Protein AF-A0AAE8MYD5-F1 (afdb_monomer_lite)

Secondary structure (DSSP, 8-state):
----SSS---SSPPPPP-STTTTS--EESSSSS-EEESS--HHHHHHSTTHHHHHHHHHHHHHHHS-EEE-S--TT--HHHHHHHHHHHHHHTT--TT------TTTT-TTPPPPTTS---TT-----HHHHHHHTTT-TTPPPTTS----TTTS---TTTTSSS--S------S---SS--------HHHHHHTS-HHHHHHHTT-EEEE--HHHHHHHHHHT-PPPSS-SSTTTT-SS---EEESEEEPTTT--EEE-TTSSTTEEEETT--------SEE-TTS-EE--S-EEEETTTTEEEESHHHHHHHHHHH-TTSTTS-SS-S--------TTS--SSPPPPPPP-SSHHHHHHHHHHHHHHHTTTHHHHTT----TTTHHHHHHHHHHHHT-SSGGGG---HHHHHHHHHHHHHHHHHHHHHHTS-TTSSBTBBTB--HHHHHHHHHHHHHHHHS-HHHHHHHHHGGGGHHHHHHHHHGGGSS--

Organism: NCBI:txid2041049

pLDDT: mean 88.67, std 12.76, range [26.58, 98.69]

Radius of gyration: 30.92 Å; chains: 1; bounding box: 73×52×83 Å

Sequence (493 aa):
MASIPNGKTLKVEPLKKGTSIDHLNYVDVSPIIGREYPTAKLKDMLSAPNAEEQLRDLAITICERGVVFFRTPQDDLSVEEQKYITDMLGKLTGRPAENGLHVHPLYNDPNNIPMADGTTDKNIYVINSEAAKKLYATMKNRPDALNEPRDLGREWHSDSLFENCPSDFSFLRMQSTPPAGGDTLWVSGYELYDRLSPPFKAFFETLTATCAQPVFKSACEAGGYDVMSPRGSPLNVDYEFNPSHPVIRTHPVTGWKSLFAGVGLHVSRINGVTSLKIPACRKFADNSDFFTLPIIHDPATGSLLGDSFDIAAYLQRTYPNSGAGDLFPAQTLDYVVSQDVPLLVPLSECRESEFPEYAKFNVNVDAAFTAFAQLTVQEFPFDPATAEISKAEFVRRAGVTCWEDFALVDEQREKTKDSFRNMLGGLARLFLRDTSGPFILGTKASYADLIVGAWLRMMRACLPASEWEEVRRWHGGVFGQLHDALEQYAEVK

Structure (mmCIF, N/CA/C/O backbone):
data_AF-A0AAE8MYD5-F1
#
_entry.id   AF-A0AAE8MYD5-F1
#
loop_
_atom_site.group_PDB
_atom_site.id
_atom_site.type_symbol
_atom_site.label_atom_id
_atom_site.label_alt_id
_atom_site.label_comp_id
_atom_site.label_asym_id
_atom_site.label_entity_id
_atom_site.label_seq_id
_atom_site.pdbx_PDB_ins_code
_atom_site.Cartn_x
_atom_site.Cartn_y
_atom_site.Cartn_z
_atom_site.occupancy
_atom_site.B_iso_or_equiv
_atom_site.auth_seq_id
_atom_site.auth_comp_id
_atom_site.auth_asym_id
_atom_site.auth_atom_id
_atom_site.pdbx_PDB_model_num
ATOM 1 N N . MET A 1 1 ? -20.463 -21.472 0.017 1.00 36.75 1 MET A N 1
ATOM 2 C CA . MET A 1 1 ? -20.000 -22.468 1.011 1.00 36.75 1 MET A CA 1
ATOM 3 C C . MET A 1 1 ? -19.020 -23.419 0.338 1.00 36.75 1 MET A C 1
ATOM 5 O O . MET A 1 1 ? -19.311 -23.812 -0.781 1.00 36.75 1 MET A O 1
ATOM 9 N N . ALA A 1 2 ? -17.941 -23.772 1.058 1.00 29.05 2 ALA A N 1
ATOM 10 C CA . ALA A 1 2 ? -16.814 -24.661 0.708 1.00 29.05 2 ALA A CA 1
ATOM 11 C C . ALA A 1 2 ? -15.947 -24.187 -0.484 1.00 29.05 2 ALA A C 1
ATOM 13 O O . ALA A 1 2 ? -16.470 -23.878 -1.540 1.00 29.05 2 ALA A O 1
ATOM 14 N N . SER A 1 3 ? -14.620 -24.077 -0.410 1.00 26.58 3 SER A N 1
ATOM 15 C CA . SER A 1 3 ? -13.634 -24.601 0.542 1.00 26.58 3 SER A CA 1
ATOM 16 C C . SER A 1 3 ? -12.368 -23.737 0.500 1.00 26.58 3 SER A C 1
ATOM 18 O O . SER A 1 3 ? -11.895 -23.415 -0.586 1.00 26.58 3 SER A O 1
ATOM 20 N N . ILE A 1 4 ? -11.795 -23.418 1.663 1.00 35.62 4 ILE A N 1
ATOM 21 C CA . ILE A 1 4 ? -10.438 -22.867 1.780 1.00 35.62 4 ILE A CA 1
ATOM 22 C C . ILE A 1 4 ? -9.469 -24.062 1.780 1.00 35.62 4 ILE A C 1
ATOM 24 O O . ILE A 1 4 ? -9.510 -24.857 2.724 1.00 35.62 4 ILE A O 1
ATOM 28 N N . PRO A 1 5 ? -8.606 -24.234 0.766 1.00 34.88 5 PRO A N 1
ATOM 29 C CA . PRO A 1 5 ? -7.590 -25.272 0.780 1.00 34.88 5 PRO A CA 1
ATOM 30 C C . PRO A 1 5 ? -6.384 -24.787 1.595 1.00 34.88 5 PRO A C 1
ATOM 32 O O . PRO A 1 5 ? -5.489 -24.141 1.066 1.00 34.88 5 PRO A O 1
ATOM 35 N N . ASN A 1 6 ? -6.418 -25.040 2.907 1.00 40.59 6 ASN A N 1
ATOM 36 C CA . ASN A 1 6 ? -5.265 -25.391 3.753 1.00 40.59 6 ASN A CA 1
ATOM 37 C C . ASN A 1 6 ? -5.704 -25.496 5.223 1.00 40.59 6 ASN A C 1
ATOM 39 O O . ASN A 1 6 ? -5.603 -24.542 5.985 1.00 40.59 6 ASN A O 1
ATOM 43 N N . GLY A 1 7 ? -6.216 -26.671 5.605 1.00 40.31 7 GLY A N 1
ATOM 44 C CA . GLY A 1 7 ? -5.879 -27.412 6.834 1.00 40.31 7 GLY A CA 1
ATOM 45 C C . GLY A 1 7 ? -5.800 -26.744 8.218 1.00 40.31 7 GLY A C 1
ATOM 46 O O . GLY A 1 7 ? -5.329 -27.401 9.141 1.00 40.31 7 GLY A O 1
ATOM 47 N N . LYS A 1 8 ? -6.235 -25.502 8.426 1.00 50.81 8 LYS A N 1
ATOM 48 C CA . LYS A 1 8 ? -6.418 -24.919 9.760 1.00 50.81 8 LYS A CA 1
ATOM 49 C C . LYS A 1 8 ? -7.858 -24.453 9.882 1.00 50.81 8 LYS A C 1
ATOM 51 O O . LYS A 1 8 ? -8.222 -23.381 9.408 1.00 50.81 8 LYS A O 1
ATOM 56 N N . THR A 1 9 ? -8.686 -25.291 10.497 1.00 61.66 9 THR A N 1
ATOM 57 C CA . THR A 1 9 ? -9.999 -24.888 10.999 1.00 61.66 9 THR A CA 1
ATOM 58 C C . THR A 1 9 ? -9.820 -23.685 11.923 1.00 61.66 9 THR A C 1
ATOM 60 O O . THR A 1 9 ? -8.823 -23.600 12.649 1.00 61.66 9 THR A O 1
ATOM 63 N N . LEU A 1 10 ? -10.764 -22.741 11.884 1.00 70.31 10 LEU A N 1
ATOM 64 C CA . LEU A 1 10 ? -10.782 -21.639 12.843 1.00 70.31 10 LEU A CA 1
ATOM 65 C C . LEU A 1 10 ? -10.694 -22.210 14.259 1.00 70.31 10 LEU A C 1
ATOM 67 O O . LEU A 1 10 ? -11.336 -23.213 14.566 1.00 70.31 10 LEU A O 1
ATOM 71 N N . LYS A 1 11 ? -9.891 -21.573 15.119 1.00 75.56 11 LYS A N 1
ATOM 72 C CA . LYS A 1 11 ? -9.764 -21.997 16.521 1.00 75.56 11 LYS A CA 1
ATOM 73 C C . LYS A 1 11 ? -11.093 -21.884 17.279 1.00 75.56 11 LYS A C 1
ATOM 75 O O . LYS A 1 11 ? -11.274 -22.582 18.268 1.00 75.56 11 LYS A O 1
ATOM 80 N N . VAL A 1 12 ? -11.983 -21.003 16.821 1.00 82.50 12 VAL A N 1
ATOM 81 C CA . VAL A 1 12 ? -13.308 -20.738 17.388 1.00 82.50 12 VAL A CA 1
ATOM 82 C C . VAL A 1 12 ? -14.335 -20.620 16.262 1.00 82.50 12 VAL A C 1
ATOM 84 O O . VAL A 1 12 ? -14.005 -20.153 15.170 1.00 82.50 12 VAL A O 1
ATOM 87 N N . GLU A 1 13 ? -15.566 -21.069 16.512 1.00 89.44 13 GLU A N 1
ATOM 88 C CA . GLU A 1 13 ? -16.679 -20.865 15.580 1.00 89.44 13 GLU A CA 1
ATOM 89 C C . GLU A 1 13 ? -17.077 -19.377 15.573 1.00 89.44 13 GLU A C 1
ATOM 91 O O . GLU A 1 13 ? -17.197 -18.790 16.652 1.00 89.44 13 GLU A O 1
ATOM 96 N N . PRO A 1 14 ? -17.291 -18.759 14.394 1.00 94.06 14 PRO A N 1
ATOM 97 C CA . PRO A 1 14 ? -17.788 -17.392 14.314 1.00 94.06 14 PRO A CA 1
ATOM 98 C C . PRO A 1 14 ? -19.108 -17.217 15.062 1.00 94.06 14 PRO A C 1
ATOM 100 O O . PRO A 1 14 ? -20.019 -18.045 14.963 1.00 94.06 14 PRO A O 1
ATOM 103 N N . LEU A 1 15 ? -19.232 -16.110 15.786 1.00 96.19 15 LEU A N 1
ATOM 104 C CA . LEU A 1 15 ? -20.451 -15.796 16.508 1.00 96.19 15 LEU A CA 1
ATOM 105 C C . LEU A 1 15 ? -21.550 -15.386 15.533 1.00 96.19 15 LEU A C 1
ATOM 107 O O . LEU A 1 15 ? -21.341 -14.599 14.614 1.00 96.19 15 LEU A O 1
ATOM 111 N N . LYS A 1 16 ? -22.756 -15.894 15.782 1.00 95.25 16 LYS A N 1
ATOM 112 C CA . LYS A 1 16 ? -23.965 -15.453 15.089 1.00 95.25 16 LYS A CA 1
ATOM 113 C C . LYS A 1 16 ? -24.617 -14.325 15.878 1.00 95.25 16 LYS A C 1
ATOM 115 O O . LYS A 1 16 ? -24.786 -14.439 17.102 1.00 95.25 16 LYS A O 1
ATOM 120 N N . LYS A 1 17 ? -24.969 -13.255 15.168 1.00 96.12 17 LYS A N 1
ATOM 121 C CA . LYS A 1 17 ? -25.781 -12.162 15.697 1.00 96.12 17 LYS A CA 1
ATOM 122 C C . LYS A 1 17 ? -27.218 -12.646 15.917 1.00 96.12 17 LYS A C 1
ATOM 124 O O . LYS A 1 17 ? -27.761 -13.348 15.062 1.00 96.12 17 LYS A O 1
ATOM 129 N N . GLY A 1 18 ? -27.803 -12.300 17.058 1.00 96.75 18 GLY A N 1
ATOM 130 C CA . GLY A 1 18 ? -29.232 -12.429 17.317 1.00 96.75 18 GLY A CA 1
ATOM 131 C C . GLY A 1 18 ? -30.038 -11.298 16.673 1.00 96.75 18 GLY A C 1
ATOM 132 O O . GLY A 1 18 ? -29.578 -10.630 15.744 1.00 96.75 18 GLY A O 1
ATOM 133 N N . THR A 1 19 ? -31.257 -11.102 17.174 1.00 97.94 19 THR A N 1
ATOM 134 C CA . THR A 1 19 ? -32.211 -10.087 16.691 1.00 97.94 19 THR A CA 1
ATOM 135 C C . THR A 1 19 ? -32.546 -9.048 17.764 1.00 97.94 19 THR A C 1
ATOM 137 O O . THR A 1 19 ? -33.494 -8.276 17.612 1.00 97.94 19 THR A O 1
ATOM 140 N N . SER A 1 20 ? -31.820 -9.035 18.888 1.00 98.19 20 SER A N 1
ATOM 141 C CA . SER A 1 20 ? -32.206 -8.258 20.077 1.00 98.19 20 SER A CA 1
ATOM 142 C C . SER A 1 20 ? -32.166 -6.746 19.847 1.00 98.19 20 SER A C 1
ATOM 144 O O . SER A 1 20 ? -32.905 -6.012 20.498 1.00 98.19 20 SER A O 1
ATOM 146 N N . ILE A 1 21 ? -31.377 -6.288 18.871 1.00 98.00 21 ILE A N 1
ATOM 147 C CA . ILE A 1 21 ? -31.237 -4.879 18.479 1.00 98.00 21 ILE A CA 1
ATOM 148 C C . ILE A 1 21 ? -31.890 -4.543 17.130 1.00 98.00 21 ILE A C 1
ATOM 150 O O . ILE A 1 21 ? -31.773 -3.412 16.669 1.00 98.00 21 ILE A O 1
ATOM 154 N N . ASP A 1 22 ? -32.600 -5.480 16.491 1.00 97.38 22 ASP A N 1
ATOM 155 C CA . ASP A 1 22 ? -33.210 -5.252 15.164 1.00 97.38 22 ASP A CA 1
ATOM 156 C C . ASP A 1 22 ? -34.349 -4.218 15.198 1.00 97.38 22 ASP A C 1
ATOM 158 O O . ASP A 1 22 ? -34.755 -3.685 14.168 1.00 97.38 22 ASP A O 1
ATOM 162 N N . HIS A 1 23 ? -34.851 -3.908 16.394 1.00 96.94 23 HIS A N 1
ATOM 163 C CA . HIS A 1 23 ? -35.823 -2.847 16.629 1.00 96.94 23 HIS A CA 1
ATOM 164 C C . HIS A 1 23 ? -35.207 -1.436 16.571 1.00 96.94 23 HIS A C 1
ATOM 166 O O . HIS A 1 23 ? -35.946 -0.452 16.500 1.00 96.94 23 HIS A O 1
ATOM 172 N N . LEU A 1 24 ? -33.874 -1.310 16.624 1.00 97.81 24 LEU A N 1
ATOM 173 C CA . LEU A 1 24 ? -33.191 -0.022 16.551 1.00 97.81 24 LEU A CA 1
ATOM 174 C C . LEU A 1 24 ? -33.156 0.482 15.106 1.00 97.81 24 LEU A C 1
ATOM 176 O O . LEU A 1 24 ? -32.719 -0.217 14.193 1.00 97.81 24 LEU A O 1
ATOM 180 N N . ASN A 1 25 ? -33.551 1.739 14.906 1.00 98.00 25 ASN A N 1
ATOM 181 C CA . ASN A 1 25 ? -33.397 2.402 13.616 1.00 98.00 25 ASN A CA 1
ATOM 182 C C . ASN A 1 25 ? -31.909 2.606 13.297 1.00 98.00 25 ASN A C 1
ATOM 184 O O . ASN A 1 25 ? -31.175 3.139 14.134 1.00 98.00 25 ASN A O 1
ATOM 188 N N . TYR A 1 26 ? -31.481 2.236 12.088 1.00 98.12 26 TYR A N 1
ATOM 189 C CA . TYR A 1 26 ? -30.096 2.392 11.654 1.00 98.12 26 TYR A CA 1
ATOM 190 C C . TYR A 1 26 ? -29.961 2.816 10.191 1.00 98.12 26 TYR A C 1
ATOM 192 O O . TYR A 1 26 ? -30.862 2.623 9.377 1.00 98.12 26 TYR A O 1
ATOM 200 N N . VAL A 1 27 ? -28.792 3.365 9.865 1.00 98.12 27 VAL A N 1
ATOM 201 C CA . VAL A 1 27 ? -28.351 3.674 8.500 1.00 98.12 27 VAL A CA 1
ATOM 202 C C . VAL A 1 27 ? -26.952 3.101 8.305 1.00 98.12 27 VAL A C 1
ATOM 204 O O . VAL A 1 27 ? -26.051 3.397 9.085 1.00 98.12 27 VAL A O 1
ATOM 207 N N . ASP A 1 28 ? -26.744 2.289 7.273 1.00 97.94 28 ASP A N 1
ATOM 208 C CA . ASP A 1 28 ? -25.395 1.882 6.874 1.00 97.94 28 ASP A CA 1
ATOM 209 C C . ASP A 1 28 ? -24.753 2.999 6.037 1.00 97.94 28 ASP A C 1
ATOM 211 O O . ASP A 1 28 ? -25.251 3.346 4.968 1.00 97.94 28 ASP A O 1
ATOM 215 N N . VAL A 1 29 ? -23.661 3.583 6.545 1.00 95.38 29 VAL A N 1
ATOM 216 C CA . VAL A 1 29 ? -23.015 4.782 5.964 1.00 95.38 29 VAL A CA 1
ATOM 217 C C . VAL A 1 29 ? -22.384 4.477 4.609 1.00 95.38 29 VAL A C 1
ATOM 219 O O . VAL A 1 29 ? -22.385 5.304 3.701 1.00 95.38 29 VAL A O 1
ATOM 222 N N . SER A 1 30 ? -21.845 3.269 4.468 1.00 95.31 30 SER A N 1
ATOM 223 C CA . SER A 1 30 ? -21.355 2.733 3.204 1.00 95.31 30 SER A CA 1
ATOM 224 C C . SER A 1 30 ? -21.752 1.261 3.075 1.00 95.31 30 SER A C 1
ATOM 226 O O . SER A 1 30 ? -22.076 0.623 4.082 1.00 95.31 30 SER A O 1
ATOM 228 N N . PRO A 1 31 ? -21.668 0.663 1.874 1.00 93.38 31 PRO A N 1
ATOM 229 C CA . PRO A 1 31 ? -21.971 -0.757 1.707 1.00 93.38 31 PRO A CA 1
ATOM 230 C C . PRO A 1 31 ? -21.101 -1.675 2.586 1.00 93.38 31 PRO A C 1
ATOM 232 O O . PRO A 1 31 ? -21.574 -2.695 3.082 1.00 93.38 31 PRO A O 1
ATOM 235 N N . ILE A 1 32 ? -19.844 -1.299 2.845 1.00 93.94 32 ILE A N 1
ATOM 236 C CA . ILE A 1 32 ? -18.836 -2.209 3.414 1.00 93.94 32 ILE A CA 1
ATOM 237 C C . ILE A 1 32 ? -18.513 -1.913 4.886 1.00 93.94 32 ILE A C 1
ATOM 239 O O . ILE A 1 32 ? -18.245 -2.835 5.650 1.00 93.94 32 ILE A O 1
ATOM 243 N N . ILE A 1 33 ? -18.545 -0.647 5.302 1.00 97.31 33 ILE A N 1
ATOM 244 C CA . ILE A 1 33 ? -18.152 -0.213 6.651 1.00 97.31 33 ILE A CA 1
ATOM 245 C C . ILE A 1 33 ? -19.063 0.908 7.162 1.00 97.31 33 ILE A C 1
ATOM 247 O O . ILE A 1 33 ? -19.562 1.728 6.389 1.00 97.31 33 ILE A O 1
ATOM 251 N N . GLY A 1 34 ? -19.251 0.965 8.474 1.00 97.94 34 GLY A N 1
ATOM 252 C CA . GLY A 1 34 ? -19.958 2.040 9.152 1.00 97.94 34 GLY A CA 1
ATOM 253 C C . GLY A 1 34 ? -21.456 1.790 9.256 1.00 97.94 34 GLY A C 1
ATOM 254 O O . GLY A 1 34 ? -22.129 1.464 8.271 1.00 97.94 34 GLY A O 1
ATOM 255 N N . ARG A 1 35 ? -21.982 1.988 10.464 1.00 98.44 35 ARG A N 1
ATOM 256 C CA . ARG A 1 35 ? -23.417 2.024 10.754 1.00 98.44 35 ARG A CA 1
ATOM 257 C C . ARG A 1 35 ? -23.733 3.123 11.752 1.00 98.44 35 ARG A C 1
ATOM 259 O O . ARG A 1 35 ? -23.062 3.252 12.766 1.00 98.44 35 ARG A O 1
ATOM 266 N N . GLU A 1 36 ? -24.784 3.880 11.509 1.00 98.38 36 GLU A N 1
ATOM 267 C CA . GLU A 1 36 ? -25.295 4.872 12.448 1.00 98.38 36 GLU A CA 1
ATOM 268 C C . GLU A 1 36 ? -26.599 4.394 13.057 1.00 98.38 36 GLU A C 1
ATOM 270 O O . GLU A 1 36 ? -27.443 3.847 12.355 1.00 98.38 36 GLU A O 1
ATOM 275 N N . TYR A 1 37 ? -26.784 4.672 14.340 1.00 98.50 37 TYR A N 1
ATOM 276 C CA . TYR A 1 37 ? -28.050 4.589 15.046 1.00 98.50 37 TYR A CA 1
ATOM 277 C C . TYR A 1 37 ? -28.514 6.019 15.348 1.00 98.50 37 TYR A C 1
ATOM 279 O O . TYR A 1 37 ? -28.035 6.635 16.311 1.00 98.50 37 TYR A O 1
ATOM 287 N N . PRO A 1 38 ? -29.414 6.597 14.526 1.00 98.12 38 PRO A N 1
ATOM 288 C CA . PRO A 1 38 ? -29.770 8.007 14.646 1.00 98.12 38 PRO A CA 1
ATOM 289 C C . PRO A 1 38 ? -30.459 8.343 15.970 1.00 98.12 38 PRO A C 1
ATOM 291 O O . PRO A 1 38 ? -30.223 9.406 16.540 1.00 98.12 38 PRO A O 1
ATOM 294 N N . THR A 1 39 ? -31.289 7.423 16.468 1.00 97.88 39 THR A N 1
ATOM 295 C CA . THR A 1 39 ? -32.213 7.652 17.591 1.00 97.88 39 THR A CA 1
ATOM 296 C C . THR A 1 39 ? -31.906 6.823 18.838 1.00 97.88 39 THR A C 1
ATOM 298 O O . THR A 1 39 ? -32.567 7.008 19.854 1.00 97.88 39 THR A O 1
ATOM 301 N N . ALA A 1 40 ? -30.962 5.880 18.777 1.00 97.69 40 ALA A N 1
ATOM 302 C CA . ALA A 1 40 ? -30.715 4.965 19.889 1.00 97.69 40 ALA A CA 1
ATOM 303 C C . ALA A 1 40 ? -29.916 5.636 21.017 1.00 97.69 40 ALA A C 1
ATOM 305 O O . ALA A 1 40 ? -28.945 6.360 20.772 1.00 97.69 40 ALA A O 1
ATOM 306 N N . LYS A 1 41 ? -30.293 5.335 22.261 1.00 97.50 41 LYS A N 1
ATOM 307 C CA . LYS A 1 41 ? -29.523 5.667 23.459 1.00 97.50 41 LYS A CA 1
ATOM 308 C C . LYS A 1 41 ? -28.966 4.405 24.094 1.00 97.50 41 LYS A C 1
ATOM 310 O O . LYS A 1 41 ? -29.697 3.452 24.352 1.00 97.50 41 LYS A O 1
ATOM 315 N N . LEU A 1 42 ? -27.677 4.428 24.412 1.00 97.88 42 LEU A N 1
ATOM 316 C CA . LEU A 1 42 ? -27.016 3.320 25.100 1.00 97.88 42 LEU A CA 1
ATOM 317 C C . LEU A 1 42 ? -27.561 3.136 26.523 1.00 97.88 42 LEU A C 1
ATOM 319 O O . LEU A 1 42 ? -27.629 2.014 27.016 1.00 97.88 42 LEU A O 1
ATOM 323 N N . LYS A 1 43 ? -28.015 4.221 27.161 1.00 97.62 43 LYS A N 1
ATOM 324 C CA . LYS A 1 43 ? -28.670 4.182 28.474 1.00 97.62 43 LYS A CA 1
ATOM 325 C C . LYS A 1 43 ? -29.946 3.331 28.478 1.00 97.62 43 LYS A C 1
ATOM 327 O O . LYS A 1 43 ? -30.175 2.574 29.422 1.00 97.62 43 LYS A O 1
ATOM 332 N N . ASP A 1 44 ? -30.741 3.421 27.413 1.00 97.44 44 ASP A N 1
ATOM 333 C CA . ASP A 1 44 ? -31.970 2.637 27.267 1.00 97.44 44 ASP A CA 1
ATOM 334 C C . ASP A 1 44 ? -31.636 1.151 27.095 1.00 97.44 44 ASP A C 1
ATOM 336 O O . ASP A 1 44 ? -32.259 0.304 27.733 1.00 97.44 44 ASP A O 1
ATOM 340 N N . MET A 1 45 ? -30.590 0.837 26.317 1.00 97.38 45 MET A N 1
ATOM 341 C CA . MET A 1 45 ? -30.085 -0.535 26.178 1.00 97.38 45 MET A CA 1
ATOM 342 C C . MET A 1 45 ? -29.612 -1.103 27.521 1.00 97.38 45 MET A C 1
ATOM 344 O O . MET A 1 45 ? -29.945 -2.237 27.852 1.00 97.38 45 MET A O 1
ATOM 348 N N . LEU A 1 46 ? -28.880 -0.317 28.319 1.00 97.88 46 LEU A N 1
ATOM 349 C CA . LEU A 1 46 ? -28.425 -0.725 29.656 1.00 97.88 46 LEU A CA 1
ATOM 350 C C . LEU A 1 46 ? -29.576 -0.949 30.642 1.00 97.88 46 LEU A C 1
ATOM 352 O O . LEU A 1 46 ? -29.458 -1.768 31.549 1.00 97.88 46 LEU A O 1
ATOM 356 N N . SER A 1 47 ? -30.679 -0.223 30.472 1.00 97.25 47 SER A N 1
ATOM 357 C CA . SER A 1 47 ? -31.856 -0.323 31.342 1.00 97.25 47 SER A CA 1
ATOM 358 C C . SER A 1 47 ? -32.818 -1.440 30.916 1.00 97.25 47 SER A C 1
ATOM 360 O O . SER A 1 47 ? -33.767 -1.747 31.640 1.00 97.25 47 SER A O 1
ATOM 362 N N . ALA A 1 48 ? -32.605 -2.041 29.742 1.00 97.69 48 ALA A N 1
ATOM 363 C CA . ALA A 1 48 ? -33.461 -3.090 29.208 1.00 97.69 48 ALA A CA 1
ATOM 364 C C . ALA A 1 48 ? -33.269 -4.422 29.961 1.00 97.69 48 ALA A C 1
ATOM 366 O O . ALA A 1 48 ? -32.150 -4.771 30.342 1.00 97.69 48 ALA A O 1
ATOM 367 N N . PRO A 1 49 ? -34.328 -5.241 30.118 1.00 97.62 49 PRO A N 1
ATOM 368 C CA . PRO A 1 49 ? -34.227 -6.537 30.797 1.00 97.62 49 PRO A CA 1
ATOM 369 C C . PRO A 1 49 ? -33.291 -7.528 30.086 1.00 97.62 49 PRO A C 1
ATOM 371 O O . PRO A 1 49 ? -32.814 -8.469 30.711 1.00 97.62 49 PRO A O 1
ATOM 374 N N . ASN A 1 50 ? -33.019 -7.321 28.795 1.00 97.81 50 ASN A N 1
ATOM 375 C CA . ASN A 1 50 ? -32.096 -8.115 27.986 1.00 97.81 50 ASN A CA 1
ATOM 376 C C . ASN A 1 50 ? -30.835 -7.327 27.575 1.00 97.81 50 ASN A C 1
ATOM 378 O O . ASN A 1 50 ? -30.300 -7.541 26.489 1.00 97.81 50 ASN A O 1
ATOM 382 N N . ALA A 1 51 ? -30.353 -6.417 28.431 1.00 98.19 51 ALA A N 1
ATOM 383 C CA . ALA A 1 51 ? -29.198 -5.557 28.153 1.00 98.19 51 ALA A CA 1
ATOM 384 C C . ALA A 1 51 ? -27.960 -6.318 27.639 1.00 98.19 51 ALA A C 1
ATOM 386 O O . ALA A 1 51 ? -27.364 -5.911 26.646 1.00 98.19 51 ALA A O 1
ATOM 387 N N . GLU A 1 52 ? -27.581 -7.444 28.258 1.00 98.19 52 GLU A N 1
ATOM 388 C CA . GLU A 1 52 ? -26.413 -8.226 27.815 1.00 98.19 52 GLU A CA 1
ATOM 389 C C . GLU A 1 52 ? -26.598 -8.842 26.422 1.00 98.19 52 GLU A C 1
ATOM 391 O O . GLU A 1 52 ? -25.656 -8.872 25.632 1.00 98.19 52 GLU A O 1
ATOM 396 N N . GLU A 1 53 ? -27.810 -9.292 26.085 1.00 98.44 53 GLU A N 1
ATOM 397 C CA . GLU A 1 53 ? -28.123 -9.798 24.744 1.00 98.44 53 GLU A CA 1
ATOM 398 C C . GLU A 1 53 ? -27.967 -8.681 23.704 1.00 98.44 53 GLU A C 1
ATOM 400 O O . GLU A 1 53 ? -27.302 -8.864 22.681 1.00 98.44 53 GLU A O 1
ATOM 405 N N . GLN A 1 54 ? -28.483 -7.489 24.024 1.00 98.62 54 GLN A N 1
ATOM 406 C CA . GLN A 1 54 ? -28.362 -6.311 23.171 1.00 98.62 54 GLN A CA 1
ATOM 407 C C . GLN A 1 54 ? -26.911 -5.849 23.002 1.00 98.62 54 GLN A C 1
ATOM 409 O O . GLN A 1 54 ? -26.489 -5.540 21.887 1.00 98.62 54 GLN A O 1
ATOM 414 N N . LEU A 1 55 ? -26.118 -5.833 24.078 1.00 98.62 55 LEU A N 1
ATOM 415 C CA . LEU A 1 55 ? -24.692 -5.498 24.016 1.00 98.62 55 LEU A CA 1
ATOM 416 C C . LEU A 1 55 ? -23.900 -6.533 23.214 1.00 98.62 55 LEU A C 1
ATOM 418 O O . LEU A 1 55 ? -23.002 -6.160 22.459 1.00 98.62 55 LEU A O 1
ATOM 422 N N . ARG A 1 56 ? -24.245 -7.820 23.317 1.00 98.56 56 ARG A N 1
ATOM 423 C CA . ARG A 1 56 ? -23.620 -8.877 22.517 1.00 98.56 56 ARG A CA 1
ATOM 424 C C . ARG A 1 56 ? -23.910 -8.692 21.029 1.00 98.56 56 ARG A C 1
ATOM 426 O O . ARG A 1 56 ? -22.986 -8.748 20.217 1.00 98.56 56 ARG A O 1
ATOM 433 N N . ASP A 1 57 ? -25.167 -8.459 20.663 1.00 98.69 57 ASP A N 1
ATOM 434 C CA . ASP A 1 57 ? -25.543 -8.249 19.261 1.00 98.69 57 ASP A CA 1
ATOM 435 C C . ASP A 1 57 ? -24.971 -6.936 18.709 1.00 98.69 57 ASP A C 1
ATOM 437 O O . ASP A 1 57 ? -24.575 -6.877 17.539 1.00 98.69 57 ASP A O 1
ATOM 441 N N . LEU A 1 58 ? -24.838 -5.907 19.551 1.00 98.69 58 LEU A N 1
ATOM 442 C CA . LEU A 1 58 ? -24.125 -4.678 19.211 1.00 98.69 58 LEU A CA 1
ATOM 443 C C . LEU A 1 58 ? -22.639 -4.955 18.955 1.00 98.69 58 LEU A C 1
ATOM 445 O O . LEU A 1 58 ? -22.116 -4.504 17.939 1.00 98.69 58 LEU A O 1
ATOM 449 N N . ALA A 1 59 ? -21.971 -5.726 19.815 1.00 98.69 59 ALA A N 1
ATOM 450 C CA . ALA A 1 59 ? -20.561 -6.081 19.655 1.00 98.69 59 ALA A CA 1
ATOM 451 C C . ALA A 1 59 ? -20.307 -6.843 18.346 1.00 98.69 59 ALA A C 1
ATOM 453 O O . ALA A 1 59 ? -19.379 -6.512 17.605 1.00 98.69 59 ALA A O 1
ATOM 454 N N . ILE A 1 60 ? -21.161 -7.818 18.015 1.00 98.56 60 ILE A N 1
ATOM 455 C CA . ILE A 1 60 ? -21.079 -8.550 16.742 1.00 98.56 60 ILE A CA 1
ATOM 456 C C . ILE A 1 60 ? -21.328 -7.603 15.567 1.00 98.56 60 ILE A C 1
ATOM 458 O O . ILE A 1 60 ? -20.566 -7.624 14.604 1.00 98.56 60 ILE A O 1
ATOM 462 N N . THR A 1 61 ? -22.319 -6.713 15.670 1.00 98.44 61 THR A N 1
ATOM 463 C CA . THR A 1 61 ? -22.581 -5.705 14.631 1.00 98.44 61 THR A CA 1
ATOM 464 C C . THR A 1 61 ? -21.383 -4.779 14.424 1.00 98.44 61 THR A C 1
ATOM 466 O O . THR A 1 61 ? -21.048 -4.473 13.284 1.00 98.44 61 THR A O 1
ATOM 469 N N . ILE A 1 62 ? -20.700 -4.353 15.491 1.00 98.38 62 ILE A N 1
ATOM 470 C CA . ILE A 1 62 ? -19.465 -3.561 15.387 1.00 98.38 62 ILE A CA 1
ATOM 471 C C . ILE A 1 62 ? -18.388 -4.358 14.649 1.00 98.38 62 ILE A C 1
ATOM 473 O O . ILE A 1 62 ? -17.756 -3.821 13.746 1.00 98.38 62 ILE A O 1
ATOM 477 N N . CYS A 1 63 ? -18.217 -5.644 14.967 1.00 97.88 63 CYS A N 1
ATOM 478 C CA . CYS A 1 63 ? -17.253 -6.499 14.275 1.00 97.88 63 CYS A CA 1
ATOM 479 C C . CYS A 1 63 ? -17.591 -6.679 12.785 1.00 97.88 63 CYS A C 1
ATOM 481 O O . CYS A 1 63 ? -16.687 -6.703 11.960 1.00 97.88 63 CYS A O 1
ATOM 483 N N . GLU A 1 64 ? -18.870 -6.785 12.419 1.00 97.25 64 GLU A N 1
ATOM 484 C CA . GLU A 1 64 ? -19.314 -6.912 11.022 1.00 97.25 64 GLU A CA 1
ATOM 485 C C . GLU A 1 64 ? -19.214 -5.591 10.246 1.00 97.25 64 GLU A C 1
ATOM 487 O O . GLU A 1 64 ? -18.922 -5.587 9.051 1.00 97.25 64 GLU A O 1
ATOM 492 N N . ARG A 1 65 ? -19.478 -4.460 10.910 1.00 97.62 65 ARG A N 1
ATOM 493 C CA . ARG A 1 65 ? -19.550 -3.129 10.286 1.00 97.62 65 ARG A CA 1
ATOM 494 C C . ARG A 1 65 ? -18.285 -2.299 10.469 1.00 97.62 65 ARG A C 1
ATOM 496 O O . ARG A 1 65 ? -18.230 -1.190 9.948 1.00 97.62 65 ARG A O 1
ATOM 503 N N . GLY A 1 66 ? -17.287 -2.790 11.197 1.00 96.81 66 GLY A N 1
ATOM 504 C CA . GLY A 1 66 ? -16.027 -2.111 11.517 1.00 96.81 66 GLY A CA 1
ATOM 505 C C . GLY A 1 66 ? -16.157 -0.961 12.525 1.00 96.81 66 GLY A C 1
ATOM 506 O O . GLY A 1 66 ? -15.329 -0.839 13.420 1.00 96.81 66 GLY A O 1
ATOM 507 N N . VAL A 1 67 ? -17.191 -0.124 12.404 1.00 97.88 67 VAL A N 1
ATOM 508 C CA . VAL A 1 67 ? -17.467 1.006 13.302 1.00 97.88 67 VAL A CA 1
ATOM 509 C C . VAL A 1 67 ? -18.968 1.296 13.355 1.00 97.88 67 VAL A C 1
ATOM 511 O O . VAL A 1 67 ? -19.673 1.145 12.352 1.00 97.88 67 VAL A O 1
ATOM 514 N N . VAL A 1 68 ? -19.461 1.726 14.521 1.00 98.31 68 VAL A N 1
ATOM 515 C CA . VAL A 1 68 ? -20.840 2.202 14.690 1.00 98.31 68 VAL A CA 1
ATOM 516 C C . VAL A 1 68 ? -20.886 3.566 15.379 1.00 98.31 68 VAL A C 1
ATOM 518 O O . VAL A 1 68 ? -20.023 3.878 16.197 1.00 98.31 68 VAL A O 1
ATOM 521 N N . PHE A 1 69 ? -21.913 4.359 15.078 1.00 97.88 69 PHE A N 1
ATOM 522 C CA . PHE A 1 69 ? -22.107 5.708 15.611 1.00 97.88 69 PHE A CA 1
ATOM 523 C C . PHE A 1 69 ? -23.484 5.852 16.248 1.00 97.88 69 PHE A C 1
ATOM 525 O O . PHE A 1 69 ? -24.486 5.469 15.652 1.00 97.88 69 PHE A O 1
ATOM 532 N N . PHE A 1 70 ? -23.555 6.481 17.417 1.00 97.88 70 PHE A N 1
ATOM 533 C CA . PHE A 1 70 ? -24.814 6.885 18.042 1.00 97.88 70 PHE A CA 1
ATOM 534 C C . PHE A 1 70 ? -24.953 8.399 17.891 1.00 97.88 70 PHE A C 1
ATOM 536 O O . PHE A 1 70 ? -24.131 9.146 18.419 1.00 97.88 70 PHE A O 1
ATOM 543 N N . ARG A 1 71 ? -25.943 8.856 17.112 1.00 95.69 71 ARG A N 1
ATOM 544 C CA . ARG A 1 71 ? -26.075 10.287 16.761 1.00 95.69 71 ARG A CA 1
ATOM 545 C C . ARG A 1 71 ? -26.893 11.083 17.767 1.00 95.69 71 ARG A C 1
ATOM 547 O O . ARG A 1 71 ? -26.665 12.278 17.921 1.00 95.69 71 ARG A O 1
ATOM 554 N N . THR A 1 72 ? -27.829 10.433 18.454 1.00 95.25 72 THR A N 1
ATOM 555 C CA . THR A 1 72 ? -28.534 11.057 19.577 1.00 95.25 72 THR A CA 1
ATOM 556 C C . THR A 1 72 ? -27.534 11.340 20.707 1.00 95.25 72 THR A C 1
ATOM 558 O O . THR A 1 72 ? -26.736 10.448 21.014 1.00 95.25 72 THR A O 1
ATOM 561 N N . PRO A 1 73 ? -27.557 12.535 21.335 1.00 93.75 73 PRO A N 1
ATOM 562 C CA . PRO A 1 73 ? -26.664 12.857 22.446 1.00 93.75 73 PRO A CA 1
ATOM 563 C C . PRO A 1 73 ? -26.726 11.819 23.575 1.00 93.75 73 PRO A C 1
ATOM 565 O O . PRO A 1 73 ? -27.811 11.406 23.990 1.00 93.75 73 PRO A O 1
ATOM 568 N N . GLN A 1 74 ? -25.553 11.411 24.067 1.00 94.81 74 GLN A N 1
ATOM 569 C CA . GLN A 1 74 ? -25.376 10.431 25.152 1.00 94.81 74 GLN A CA 1
ATOM 570 C C . GLN A 1 74 ? -24.977 11.133 26.467 1.00 94.81 74 GLN A C 1
ATOM 572 O O . GLN A 1 74 ? -24.115 10.654 27.205 1.00 94.81 74 GLN A O 1
ATOM 577 N N . ASP A 1 75 ? -25.555 12.309 26.731 1.00 91.12 75 ASP A N 1
ATOM 578 C CA . ASP A 1 75 ? -25.200 13.168 27.876 1.00 91.12 75 ASP A CA 1
ATOM 579 C C . ASP A 1 75 ? -25.595 12.552 29.234 1.00 91.12 75 ASP A C 1
ATOM 581 O O . ASP A 1 75 ? -25.098 12.958 30.281 1.00 91.12 75 ASP A O 1
ATOM 585 N N . ASP A 1 76 ? -26.479 11.551 29.218 1.00 93.81 76 ASP A N 1
ATOM 586 C CA . ASP A 1 76 ? -26.960 10.779 30.370 1.00 93.81 76 ASP A CA 1
ATOM 587 C C . ASP A 1 76 ? -26.125 9.516 30.668 1.00 93.81 76 ASP A C 1
ATOM 589 O O . ASP A 1 76 ? -26.414 8.786 31.630 1.00 93.81 76 ASP A O 1
ATOM 593 N N . LEU A 1 77 ? -25.084 9.262 29.867 1.00 94.81 77 LEU A N 1
ATOM 594 C CA . LEU A 1 77 ? -24.154 8.154 30.050 1.00 94.81 77 LEU A CA 1
ATOM 595 C C . LEU A 1 77 ? -22.988 8.572 30.957 1.00 94.81 77 LEU A C 1
ATOM 597 O O . LEU A 1 77 ? -22.183 9.450 30.623 1.00 94.81 77 LEU A O 1
ATOM 601 N N . SER A 1 78 ? -22.867 7.916 32.107 1.00 95.00 78 SER A N 1
ATOM 602 C CA . SER A 1 78 ? -21.732 8.113 33.012 1.00 95.00 78 SER A CA 1
ATOM 603 C C . SER A 1 78 ? -20.450 7.459 32.478 1.00 95.00 78 SER A C 1
ATOM 605 O O . SER A 1 78 ? -20.484 6.571 31.626 1.00 95.00 78 SER A O 1
ATOM 607 N N . VAL A 1 79 ? -19.296 7.876 33.010 1.00 94.75 79 VAL A N 1
ATOM 608 C CA . VAL A 1 79 ? -17.993 7.262 32.689 1.00 94.75 79 VAL A CA 1
ATOM 609 C C . VAL A 1 79 ? -17.968 5.778 33.069 1.00 94.75 79 VAL A C 1
ATOM 611 O O . VAL A 1 79 ? -17.477 4.958 32.297 1.00 94.75 79 VAL A O 1
ATOM 614 N N . GLU A 1 80 ? -18.555 5.411 34.211 1.00 96.62 80 GLU A N 1
ATOM 615 C CA . GLU A 1 80 ? -18.641 4.010 34.639 1.00 96.62 80 GLU A CA 1
ATOM 616 C C . GLU A 1 80 ? -19.511 3.168 33.702 1.00 96.62 80 GLU A C 1
ATOM 618 O O . GLU A 1 80 ? -19.150 2.039 33.378 1.00 96.62 80 GLU A O 1
ATOM 623 N N . GLU A 1 81 ? -20.608 3.719 33.184 1.00 97.88 81 GLU A N 1
ATOM 624 C CA . GLU A 1 81 ? -21.435 3.027 32.191 1.00 97.88 81 GLU A CA 1
ATOM 625 C C . GLU A 1 81 ? -20.732 2.902 30.837 1.00 97.88 81 GLU A C 1
ATOM 627 O O . GLU A 1 81 ? -20.795 1.843 30.216 1.00 97.88 81 GLU A O 1
ATOM 632 N N . GLN A 1 82 ? -20.007 3.933 30.393 1.00 96.88 82 GLN A N 1
ATOM 633 C CA . GLN A 1 82 ? -19.180 3.862 29.184 1.00 96.88 82 GLN A CA 1
ATOM 634 C C . GLN A 1 82 ? -18.115 2.755 29.304 1.00 96.88 82 GLN A C 1
ATOM 636 O O . GLN A 1 82 ? -17.939 1.948 28.384 1.00 96.88 82 GLN A O 1
ATOM 641 N N . LYS A 1 83 ? -17.431 2.681 30.453 1.00 97.75 83 LYS A N 1
ATOM 642 C CA . LYS A 1 83 ? -16.454 1.630 30.778 1.00 97.75 83 LYS A CA 1
ATOM 643 C C . LYS A 1 83 ? -17.106 0.250 30.823 1.00 97.75 83 LYS A C 1
ATOM 645 O O . LYS A 1 83 ? -16.576 -0.681 30.221 1.00 97.75 83 LYS A O 1
ATOM 650 N N . TYR A 1 84 ? -18.261 0.131 31.477 1.00 98.25 84 TYR A N 1
ATOM 651 C CA . TYR A 1 84 ? -19.019 -1.114 31.566 1.00 98.25 84 TYR A CA 1
ATOM 652 C C . TYR A 1 84 ? -19.429 -1.626 30.183 1.00 98.25 84 TYR A C 1
ATOM 654 O O . TYR A 1 84 ? -19.142 -2.776 29.862 1.00 98.25 84 TYR A O 1
ATOM 662 N N . ILE A 1 85 ? -20.013 -0.773 29.331 1.00 98.44 85 ILE A N 1
ATOM 663 C CA . ILE A 1 85 ? -20.357 -1.131 27.947 1.00 98.44 85 ILE A CA 1
ATOM 664 C C . ILE A 1 85 ? -19.114 -1.657 27.229 1.00 98.44 85 ILE A C 1
ATOM 666 O O . ILE A 1 85 ? -19.130 -2.777 26.728 1.00 98.44 85 ILE A O 1
ATOM 670 N N . THR A 1 86 ? -18.026 -0.883 27.228 1.00 97.88 86 THR A N 1
ATOM 671 C CA . THR A 1 86 ? -16.778 -1.234 26.526 1.00 97.88 86 THR A CA 1
ATOM 672 C C . THR A 1 86 ? -16.209 -2.574 27.001 1.00 97.88 86 THR A C 1
ATOM 674 O O . THR A 1 86 ? -15.773 -3.395 26.193 1.00 97.88 86 THR A O 1
ATOM 677 N N . ASP A 1 87 ? -16.234 -2.829 28.310 1.00 98.06 87 ASP A N 1
ATOM 678 C CA . ASP A 1 87 ? -15.760 -4.084 28.885 1.00 98.06 87 ASP A CA 1
ATOM 679 C C . ASP A 1 87 ? -16.655 -5.274 28.493 1.00 98.06 87 ASP A C 1
ATOM 681 O O . ASP A 1 87 ? -16.157 -6.337 28.112 1.00 98.06 87 ASP A O 1
ATOM 685 N N . MET A 1 88 ? -17.975 -5.076 28.507 1.00 98.25 88 MET A N 1
ATOM 686 C CA . MET A 1 88 ? -18.946 -6.102 28.135 1.00 98.25 88 MET A CA 1
ATOM 687 C C . MET A 1 88 ? -18.901 -6.460 26.649 1.00 98.25 88 MET A C 1
ATOM 689 O O . MET A 1 88 ? -19.034 -7.641 26.337 1.00 98.25 88 MET A O 1
ATOM 693 N N . LEU A 1 89 ? -18.654 -5.509 25.736 1.00 98.38 89 LEU A N 1
ATOM 694 C CA . LEU A 1 89 ? -18.505 -5.819 24.303 1.00 98.38 89 LEU A CA 1
ATOM 695 C C . LEU A 1 89 ? -17.414 -6.880 24.072 1.00 98.38 89 LEU A C 1
ATOM 697 O O . LEU A 1 89 ? -17.643 -7.858 23.358 1.00 98.38 89 LEU A O 1
ATOM 701 N N . GLY A 1 90 ? -16.259 -6.736 24.732 1.00 97.19 90 GLY A N 1
ATOM 702 C CA . GLY A 1 90 ? -15.170 -7.716 24.672 1.00 97.19 90 GLY A CA 1
ATOM 703 C C . GLY A 1 90 ? -15.535 -9.046 25.333 1.00 97.19 90 GLY A C 1
ATOM 704 O O . GLY A 1 90 ? -15.395 -10.110 24.728 1.00 97.19 90 GLY A O 1
ATOM 705 N N . LYS A 1 91 ? -16.065 -9.015 26.563 1.00 97.44 91 LYS A N 1
ATOM 706 C CA . LYS A 1 91 ? -16.438 -10.236 27.307 1.00 97.44 91 LYS A CA 1
ATOM 707 C C . LYS A 1 91 ? -17.481 -11.079 26.570 1.00 97.44 91 LYS A C 1
ATOM 709 O O . LYS A 1 91 ? -17.312 -12.289 26.432 1.00 97.44 91 LYS A O 1
ATOM 714 N N . LEU A 1 92 ? -18.525 -10.442 26.044 1.00 97.81 92 LEU A N 1
ATOM 715 C CA . LEU A 1 92 ? -19.629 -11.107 25.341 1.00 97.81 92 LEU A CA 1
ATOM 716 C C . LEU A 1 92 ? -19.227 -11.648 23.962 1.00 97.81 92 LEU A C 1
ATOM 718 O O . LEU A 1 92 ? -19.955 -12.459 23.383 1.00 97.81 92 LEU A O 1
ATOM 722 N N . THR A 1 93 ? -18.067 -11.232 23.446 1.00 96.62 93 THR A N 1
ATOM 723 C CA . THR A 1 93 ? -17.494 -11.716 22.183 1.00 96.62 93 THR A CA 1
ATOM 724 C C . THR A 1 93 ? -16.280 -12.630 22.365 1.00 96.62 93 THR A C 1
ATOM 726 O O . THR A 1 93 ? -15.649 -13.024 21.384 1.00 96.62 93 THR A O 1
ATOM 729 N N . GLY A 1 94 ? -16.000 -13.047 23.604 1.00 94.62 94 GLY A N 1
ATOM 730 C CA . GLY A 1 94 ? -14.996 -14.064 23.910 1.00 94.62 94 GLY A CA 1
ATOM 731 C C . GLY A 1 94 ? -13.592 -13.527 24.188 1.00 94.62 94 GLY A C 1
ATOM 732 O O . GLY A 1 94 ? -12.631 -14.292 24.070 1.00 94.62 94 GLY A O 1
ATOM 733 N N . ARG A 1 95 ? -13.439 -12.249 24.570 1.00 95.38 95 ARG A N 1
ATOM 734 C CA . ARG A 1 95 ? -12.173 -11.750 25.132 1.00 95.38 95 ARG A CA 1
ATOM 735 C C . ARG A 1 95 ? -11.778 -12.605 26.355 1.00 95.38 95 ARG A C 1
ATOM 737 O O . ARG A 1 95 ? -12.638 -12.851 27.204 1.00 95.38 95 ARG A O 1
ATOM 744 N N . PRO A 1 96 ? -10.505 -13.038 26.481 1.00 94.62 96 PRO A N 1
ATOM 745 C CA . PRO A 1 96 ? -10.028 -13.767 27.658 1.00 94.62 96 PRO A CA 1
ATOM 746 C C . PRO A 1 96 ? -10.327 -13.022 28.966 1.00 94.62 96 PRO A C 1
ATOM 748 O O . PRO A 1 96 ? -10.195 -11.800 29.025 1.00 94.62 96 PRO A O 1
ATOM 751 N N . ALA A 1 97 ? -10.730 -13.751 30.010 1.00 94.75 97 ALA A N 1
ATOM 752 C CA . ALA A 1 97 ? -11.234 -13.176 31.261 1.00 94.75 97 ALA A CA 1
ATOM 753 C C . ALA A 1 97 ? -10.170 -12.392 32.050 1.00 94.75 97 ALA A C 1
ATOM 755 O O . ALA A 1 97 ? -10.502 -11.508 32.837 1.00 94.75 97 ALA A O 1
ATOM 756 N N . GLU A 1 98 ? -8.896 -12.710 31.836 1.00 95.31 98 GLU A N 1
ATOM 757 C CA . GLU A 1 98 ? -7.739 -12.014 32.393 1.00 95.31 98 GLU A CA 1
ATOM 758 C C . GLU A 1 98 ? -7.465 -10.647 31.740 1.00 95.31 98 GLU A C 1
ATOM 760 O O . GLU A 1 98 ? -6.696 -9.855 32.287 1.00 95.31 98 GLU A O 1
ATOM 765 N N . ASN A 1 99 ? -8.090 -10.358 30.594 1.00 96.12 99 ASN A N 1
ATOM 766 C CA . ASN A 1 99 ? -7.966 -9.085 29.892 1.00 96.12 99 ASN A CA 1
ATOM 767 C C . ASN A 1 99 ? -9.146 -8.161 30.234 1.00 96.12 99 ASN A C 1
ATOM 769 O O . ASN A 1 99 ? -10.308 -8.571 30.233 1.00 96.12 99 ASN A O 1
ATOM 773 N N . GLY A 1 100 ? -8.852 -6.886 30.464 1.00 96.31 100 GLY A N 1
ATOM 774 C CA . GLY A 1 100 ? -9.828 -5.852 30.793 1.00 96.31 100 GLY A CA 1
ATOM 775 C C . GLY A 1 100 ? -9.588 -4.557 30.023 1.00 96.31 100 GLY A C 1
ATOM 776 O O . GLY A 1 100 ? -8.981 -4.545 28.954 1.00 96.31 100 GLY A O 1
ATOM 777 N N . LEU A 1 101 ? -10.075 -3.449 30.581 1.00 97.06 101 LEU A N 1
ATOM 778 C CA . LEU A 1 101 ? -9.924 -2.129 29.976 1.00 97.06 101 LEU A CA 1
ATOM 779 C C . LEU A 1 101 ? -8.450 -1.714 29.904 1.00 97.06 101 LEU A C 1
ATOM 781 O O . LEU A 1 101 ? -7.706 -1.797 30.887 1.00 97.06 101 LEU A O 1
ATOM 785 N N . HIS A 1 102 ? -8.051 -1.228 28.731 1.00 95.75 102 HIS A N 1
ATOM 786 C CA . HIS A 1 102 ? -6.713 -0.714 28.478 1.00 95.75 102 HIS A CA 1
ATOM 787 C C . HIS A 1 102 ? -6.405 0.509 29.360 1.00 95.75 102 HIS A C 1
ATOM 789 O O . HIS A 1 102 ? -7.299 1.268 29.740 1.00 95.75 102 HIS A O 1
ATOM 795 N N . VAL A 1 103 ? -5.124 0.699 29.678 1.00 94.12 103 VAL A N 1
ATOM 796 C CA . VAL A 1 103 ? -4.601 1.906 30.329 1.00 94.12 103 VAL A CA 1
ATOM 797 C C . VAL A 1 103 ? -3.502 2.451 29.432 1.00 94.12 103 VAL A C 1
ATOM 799 O O . VAL A 1 103 ? -2.592 1.711 29.066 1.00 94.12 103 VAL A O 1
ATOM 802 N N . HIS A 1 104 ? -3.586 3.729 29.065 1.00 91.50 104 HIS A N 1
ATOM 803 C CA . HIS A 1 104 ? -2.620 4.333 28.149 1.00 91.50 104 HIS A CA 1
ATOM 804 C C . HIS A 1 104 ? -1.186 4.260 28.723 1.00 91.50 104 HIS A C 1
ATOM 806 O O . HIS A 1 104 ? -1.008 4.555 29.909 1.00 91.50 104 HIS A O 1
ATOM 812 N N . PRO A 1 105 ? -0.148 3.930 27.921 1.00 90.00 105 PRO A N 1
ATOM 813 C CA . PRO A 1 105 ? 1.234 3.815 28.406 1.00 90.00 105 PRO A CA 1
ATOM 814 C C . PRO A 1 105 ? 1.737 5.039 29.178 1.00 90.00 105 PRO A C 1
ATOM 816 O O . PRO A 1 105 ? 2.462 4.904 30.161 1.00 90.00 105 PRO A O 1
ATOM 819 N N . LEU A 1 106 ? 1.298 6.224 28.746 1.00 87.19 106 LEU A N 1
ATOM 820 C CA . LEU A 1 106 ? 1.667 7.515 29.328 1.00 87.19 106 LEU A CA 1
ATOM 821 C C . LEU A 1 106 ? 0.732 7.990 30.448 1.00 87.19 106 LEU A C 1
ATOM 823 O O . LEU A 1 106 ? 0.781 9.161 30.790 1.00 87.19 106 LEU A O 1
ATOM 827 N N . TYR A 1 107 ? -0.139 7.144 31.013 1.00 88.12 107 TYR A N 1
ATOM 828 C CA . TYR A 1 107 ? -1.106 7.566 32.044 1.00 88.12 107 TYR A CA 1
ATOM 829 C C . TYR A 1 107 ? -0.460 8.284 33.249 1.00 88.12 107 TYR A C 1
ATOM 831 O O . TYR A 1 107 ? -1.038 9.223 33.791 1.00 88.12 107 TYR A O 1
ATOM 839 N N . ASN A 1 108 ? 0.757 7.889 33.627 1.00 86.75 108 ASN A N 1
ATOM 840 C CA . ASN A 1 108 ? 1.488 8.490 34.745 1.00 86.75 108 ASN A CA 1
ATOM 841 C C . ASN A 1 108 ? 2.123 9.857 34.420 1.00 86.75 108 ASN A C 1
ATOM 843 O O . ASN A 1 108 ? 2.748 10.445 35.302 1.00 86.75 108 ASN A O 1
ATOM 847 N N . ASP A 1 109 ? 1.997 10.366 33.189 1.00 84.19 109 ASP A N 1
ATOM 848 C CA . ASP A 1 109 ? 2.532 11.681 32.836 1.00 84.19 109 ASP A CA 1
ATOM 849 C C . ASP A 1 109 ? 1.821 12.781 33.647 1.00 84.19 109 ASP A C 1
ATOM 851 O O . ASP A 1 109 ? 0.590 12.891 33.581 1.00 84.19 109 ASP A O 1
ATOM 855 N N . PRO A 1 110 ? 2.558 13.637 34.379 1.00 80.25 110 PRO A N 1
ATOM 856 C CA . PRO A 1 110 ? 1.965 14.723 35.159 1.00 80.25 110 PRO A CA 1
ATOM 857 C C . PRO A 1 110 ? 1.257 15.784 34.300 1.00 80.25 110 PRO A C 1
ATOM 859 O O . PRO A 1 110 ? 0.499 16.593 34.833 1.00 80.25 110 PRO A O 1
ATOM 862 N N . ASN A 1 111 ? 1.493 15.804 32.985 1.00 78.56 111 ASN A N 1
ATOM 863 C CA . ASN A 1 111 ? 0.840 16.699 32.033 1.00 78.56 111 ASN A CA 1
ATOM 864 C C . ASN A 1 111 ? -0.423 16.101 31.398 1.00 78.56 111 ASN A C 1
ATOM 866 O O . ASN A 1 111 ? -1.026 16.759 30.544 1.00 78.56 111 ASN A O 1
ATOM 870 N N . ASN A 1 112 ? -0.836 14.886 31.777 1.00 78.69 112 ASN A N 1
ATOM 871 C CA . ASN A 1 112 ? -2.135 14.371 31.356 1.00 78.69 112 ASN A CA 1
ATOM 872 C C . ASN A 1 112 ? -3.252 15.300 31.832 1.00 78.69 112 ASN A C 1
ATOM 874 O O . ASN A 1 112 ? -3.271 15.760 32.974 1.00 78.69 112 ASN A O 1
ATOM 878 N N . ILE A 1 113 ? -4.194 15.582 30.934 1.00 81.50 113 ILE A N 1
ATOM 879 C CA . ILE A 1 113 ? -5.314 16.472 31.233 1.00 81.50 113 ILE A CA 1
ATOM 880 C C . ILE A 1 113 ? -6.457 15.645 31.840 1.00 81.50 113 ILE A C 1
ATOM 882 O O . ILE A 1 113 ? -6.759 14.568 31.319 1.00 81.50 113 ILE A O 1
ATOM 886 N N . PRO A 1 114 ? -7.101 16.128 32.920 1.00 86.38 114 PRO A N 1
ATOM 887 C CA . PRO A 1 114 ? -8.292 15.488 33.464 1.00 86.38 114 PRO A CA 1
ATOM 888 C C . PRO A 1 114 ? -9.469 15.535 32.482 1.00 86.38 114 PRO A C 1
ATOM 890 O O . PRO A 1 114 ? -9.480 16.282 31.502 1.00 86.38 114 PRO A O 1
ATOM 893 N N . MET A 1 115 ? -10.505 14.756 32.773 1.00 88.69 115 MET A N 1
ATOM 894 C CA . MET A 1 115 ? -11.800 14.887 32.111 1.00 88.69 115 MET A CA 1
ATOM 895 C C . MET A 1 115 ? -12.408 16.276 32.376 1.00 88.69 115 MET A C 1
ATOM 897 O O . MET A 1 115 ? -11.968 17.008 33.263 1.00 88.69 115 MET A O 1
ATOM 901 N N . ALA A 1 116 ? -13.440 16.653 31.614 1.00 84.19 116 ALA A N 1
ATOM 902 C CA . ALA A 1 116 ? -14.077 17.972 31.722 1.00 84.19 116 ALA A CA 1
ATOM 903 C C . ALA A 1 116 ? -14.607 18.320 33.130 1.00 84.19 116 ALA A C 1
ATOM 905 O O . ALA A 1 116 ? -14.718 19.497 33.463 1.00 84.19 116 ALA A O 1
ATOM 906 N N . ASP A 1 117 ? -14.911 17.319 33.960 1.00 86.06 117 ASP A N 1
ATOM 907 C CA . ASP A 1 117 ? -15.335 17.489 35.356 1.00 86.06 117 ASP A CA 1
ATOM 908 C C . ASP A 1 117 ? -14.163 17.619 36.352 1.00 86.06 117 ASP A C 1
ATOM 910 O O . ASP A 1 117 ? -14.375 17.726 37.560 1.00 86.06 117 ASP A O 1
ATOM 914 N N . GLY A 1 118 ? -12.923 17.624 35.857 1.00 87.31 118 GLY A N 1
ATOM 915 C CA . GLY A 1 118 ? -11.699 17.723 36.648 1.00 87.31 118 GLY A CA 1
ATOM 916 C C . GLY A 1 118 ? -11.198 16.394 37.215 1.00 87.31 118 GLY A C 1
ATOM 917 O O . GLY A 1 118 ? -10.150 16.377 37.861 1.00 87.31 118 GLY A O 1
ATOM 918 N N . THR A 1 119 ? -11.896 15.281 36.978 1.00 89.69 119 THR A N 1
ATOM 919 C CA . THR A 1 119 ? -11.497 13.960 37.481 1.00 89.69 119 THR A CA 1
ATOM 920 C C . THR A 1 119 ? -10.549 13.238 36.520 1.00 89.69 119 THR A C 1
ATOM 922 O O . THR A 1 119 ? -10.420 13.587 35.346 1.00 89.69 119 THR A O 1
ATOM 925 N N . THR A 1 120 ? -9.841 12.225 37.020 1.00 90.00 120 THR A N 1
ATOM 926 C CA . THR A 1 120 ? -8.975 11.350 36.216 1.00 90.00 120 THR A CA 1
ATOM 927 C C . THR A 1 120 ? -9.397 9.901 36.410 1.00 90.00 120 THR A C 1
ATOM 929 O O . THR A 1 120 ? -9.809 9.506 37.500 1.00 90.00 120 THR A O 1
ATOM 932 N N . ASP A 1 121 ? -9.294 9.107 35.349 1.00 92.88 121 ASP A N 1
ATOM 933 C CA . ASP A 1 121 ? -9.531 7.668 35.381 1.00 92.88 121 ASP A CA 1
ATOM 934 C C . ASP A 1 121 ? -8.485 6.998 34.490 1.00 92.88 121 ASP A C 1
ATOM 936 O O . ASP A 1 121 ? -8.293 7.392 33.342 1.00 92.88 121 ASP A O 1
ATOM 940 N N . LYS A 1 122 ? -7.800 5.977 35.009 1.00 92.62 122 LYS A N 1
ATOM 941 C CA . LYS A 1 122 ? -6.745 5.266 34.270 1.00 92.62 122 LYS A CA 1
ATOM 942 C C . LYS A 1 122 ? -7.230 4.607 32.980 1.00 92.62 122 LYS A C 1
ATOM 944 O O . LYS A 1 122 ? -6.449 4.412 32.056 1.00 92.62 122 LYS A O 1
ATOM 949 N N . ASN A 1 123 ? -8.505 4.261 32.895 1.00 94.75 123 ASN A N 1
ATOM 950 C CA . ASN A 1 123 ? -9.107 3.636 31.727 1.00 94.75 123 ASN A CA 1
ATOM 951 C C . ASN A 1 123 ? -9.718 4.650 30.751 1.00 94.75 123 ASN A C 1
ATOM 953 O O . ASN A 1 123 ? -10.277 4.237 29.736 1.00 94.75 123 ASN A O 1
ATOM 957 N N . ILE A 1 124 ? -9.595 5.954 31.021 1.00 93.19 124 ILE A N 1
ATOM 958 C CA . ILE A 1 124 ? -10.041 7.022 30.127 1.00 93.19 124 ILE A CA 1
ATOM 959 C C . ILE A 1 124 ? -8.833 7.826 29.655 1.00 93.19 124 ILE A C 1
ATOM 961 O O . ILE A 1 124 ? -8.125 8.450 30.441 1.00 93.19 124 ILE A O 1
ATOM 965 N N . TYR A 1 125 ? -8.624 7.848 28.341 1.00 90.19 125 TYR A N 1
ATOM 966 C CA . TYR A 1 125 ? -7.635 8.714 27.714 1.00 90.19 125 TYR A CA 1
ATOM 967 C C . TYR A 1 125 ? -8.329 9.925 27.087 1.00 90.19 125 TYR A C 1
ATOM 969 O O . TYR A 1 125 ? -9.146 9.782 26.176 1.00 90.19 125 TYR A O 1
ATOM 977 N N . VAL A 1 126 ? -8.024 11.123 27.590 1.00 89.62 126 VAL A N 1
ATOM 978 C CA . VAL A 1 126 ? -8.590 12.375 27.076 1.00 89.62 126 VAL A CA 1
ATOM 979 C C . VAL A 1 126 ? -7.790 12.826 25.857 1.00 89.62 126 VAL A C 1
ATOM 981 O O . VAL A 1 126 ? -6.656 13.290 25.974 1.00 89.62 126 VAL A O 1
ATOM 984 N N . ILE A 1 127 ? -8.400 12.721 24.677 1.00 86.69 127 ILE A N 1
ATOM 985 C CA . ILE A 1 127 ? -7.798 13.188 23.425 1.00 86.69 127 ILE A CA 1
ATOM 986 C C . ILE A 1 127 ? -7.953 14.710 23.342 1.00 86.69 127 ILE A C 1
ATOM 988 O O . ILE A 1 127 ? -9.055 15.231 23.169 1.00 86.69 127 ILE A O 1
ATOM 992 N N . ASN A 1 128 ? -6.839 15.432 23.474 1.00 83.81 128 ASN A N 1
ATOM 993 C CA . ASN A 1 128 ? -6.805 16.891 23.423 1.00 83.81 128 ASN A CA 1
ATOM 994 C C . ASN A 1 128 ? -5.536 17.379 22.706 1.00 83.81 128 ASN A C 1
ATOM 996 O O . ASN A 1 128 ? -4.417 17.045 23.097 1.00 83.81 128 ASN A O 1
ATOM 1000 N N . SER A 1 129 ? -5.700 18.200 21.666 1.00 77.00 129 SER A N 1
ATOM 1001 C CA . SER A 1 129 ? -4.591 18.663 20.822 1.00 77.00 129 SER A CA 1
ATOM 1002 C C . SER A 1 129 ? -3.575 19.534 21.569 1.00 77.00 129 SER A C 1
ATOM 1004 O O . SER A 1 129 ? -2.378 19.460 21.294 1.00 77.00 129 SER A O 1
ATOM 1006 N N . GLU A 1 130 ? -4.020 20.346 22.530 1.00 76.06 130 GLU A N 1
ATOM 1007 C CA . GLU A 1 130 ? -3.131 21.185 23.343 1.00 76.06 130 GLU A CA 1
ATOM 1008 C C . GLU A 1 130 ? -2.392 20.367 24.408 1.00 76.06 130 GLU A C 1
ATOM 1010 O O . GLU A 1 130 ? -1.228 20.650 24.697 1.00 76.06 130 GLU A O 1
ATOM 1015 N N . ALA A 1 131 ? -3.027 19.317 24.944 1.00 72.12 131 ALA A N 1
ATOM 1016 C CA . ALA A 1 131 ? -2.362 18.335 25.802 1.00 72.12 131 ALA A CA 1
ATOM 1017 C C . ALA A 1 131 ? -1.235 17.628 25.055 1.00 72.12 131 ALA A C 1
ATOM 1019 O O . ALA A 1 131 ? -0.098 17.606 25.524 1.00 72.12 131 ALA A O 1
ATOM 1020 N N . ALA A 1 132 ? -1.543 17.096 23.869 1.00 72.75 132 ALA A N 1
ATOM 1021 C CA . ALA A 1 132 ? -0.601 16.330 23.063 1.00 72.75 132 ALA A CA 1
ATOM 1022 C C . ALA A 1 132 ? 0.655 17.151 22.736 1.00 72.75 132 ALA A C 1
ATOM 1024 O O . ALA A 1 132 ? 1.772 16.653 22.866 1.00 72.75 132 ALA A O 1
ATOM 1025 N N . LYS A 1 133 ? 0.500 18.442 22.402 1.00 71.25 133 LYS A N 1
ATOM 1026 C CA . LYS A 1 133 ? 1.640 19.350 22.179 1.00 71.25 133 LYS A CA 1
ATOM 1027 C C . LYS A 1 133 ? 2.588 19.416 23.376 1.00 71.25 133 LYS A C 1
ATOM 1029 O O . LYS A 1 133 ? 3.794 19.478 23.165 1.00 71.25 133 LYS A O 1
ATOM 1034 N N . LYS A 1 134 ? 2.059 19.417 24.604 1.00 71.31 134 LYS A N 1
ATOM 1035 C CA . LYS A 1 134 ? 2.854 19.474 25.842 1.00 71.31 134 LYS A CA 1
ATOM 1036 C C . LYS A 1 134 ? 3.472 18.122 26.180 1.00 71.31 134 LYS A C 1
ATOM 1038 O O . LYS A 1 134 ? 4.669 18.067 26.437 1.00 71.31 134 LYS A O 1
ATOM 1043 N N . LEU A 1 135 ? 2.674 17.056 26.105 1.00 68.75 135 LEU A N 1
ATOM 1044 C CA . LEU A 1 135 ? 3.083 15.674 26.376 1.00 68.75 135 LEU A CA 1
ATOM 1045 C C . LEU A 1 135 ? 4.300 15.264 25.528 1.00 68.75 135 LEU A C 1
ATOM 1047 O O . LEU A 1 135 ? 5.198 14.570 25.987 1.00 68.75 135 LEU A O 1
ATOM 1051 N N . TYR A 1 136 ? 4.350 15.749 24.285 1.00 66.19 136 TYR A N 1
ATOM 1052 C CA . TYR A 1 136 ? 5.394 15.420 23.318 1.00 66.19 136 TYR A CA 1
ATOM 1053 C C . TYR A 1 136 ? 6.442 16.529 23.115 1.00 66.19 136 TYR A C 1
ATOM 1055 O O . TYR A 1 136 ? 7.307 16.398 22.247 1.00 66.19 136 TYR A O 1
ATOM 1063 N N . ALA A 1 137 ? 6.403 17.611 23.904 1.00 63.69 137 ALA A N 1
ATOM 1064 C CA . ALA A 1 137 ? 7.302 18.762 23.752 1.00 63.69 137 ALA A CA 1
ATOM 1065 C C . ALA A 1 137 ? 8.778 18.439 24.051 1.00 63.69 137 ALA A C 1
ATOM 1067 O O . ALA A 1 137 ? 9.671 19.111 23.539 1.00 63.69 137 ALA A O 1
ATOM 1068 N N . THR A 1 138 ? 9.039 17.428 24.882 1.00 54.62 138 THR A N 1
ATOM 1069 C CA . THR A 1 138 ? 10.370 17.090 25.418 1.00 54.62 138 THR A CA 1
ATOM 1070 C C . THR A 1 138 ? 11.089 15.980 24.647 1.00 54.62 138 THR A C 1
ATOM 1072 O O . THR A 1 138 ? 12.207 15.606 25.010 1.00 54.62 138 THR A O 1
ATOM 1075 N N . MET A 1 139 ? 10.493 15.445 23.574 1.00 59.25 139 MET A N 1
ATOM 1076 C CA . MET A 1 139 ? 11.103 14.355 22.811 1.00 59.25 139 MET A CA 1
ATOM 1077 C C . MET A 1 139 ? 12.371 14.809 22.080 1.00 59.25 139 MET A C 1
ATOM 1079 O O . MET A 1 139 ? 12.324 15.582 21.125 1.00 59.25 139 MET A O 1
ATOM 1083 N N . LYS A 1 140 ? 13.511 14.255 22.517 1.00 48.88 140 LYS A N 1
ATOM 1084 C CA . LYS A 1 140 ? 14.884 14.620 22.119 1.00 48.88 140 LYS A CA 1
ATOM 1085 C C . LYS A 1 140 ? 15.222 14.489 20.625 1.00 48.88 140 LYS A C 1
ATOM 1087 O O . LYS A 1 140 ? 16.282 14.956 20.240 1.00 48.88 140 LYS A O 1
ATOM 1092 N N . ASN A 1 141 ? 14.355 13.888 19.807 1.00 49.53 141 ASN A N 1
ATOM 1093 C CA . ASN A 1 141 ? 14.552 13.663 18.369 1.00 49.53 141 ASN A CA 1
ATOM 1094 C C . ASN A 1 141 ? 13.227 13.797 17.597 1.00 49.53 141 ASN A C 1
ATOM 1096 O O . ASN A 1 141 ? 12.873 12.926 16.800 1.00 49.53 141 ASN A O 1
ATOM 1100 N N . ARG A 1 142 ? 12.444 14.852 17.854 1.00 47.66 142 ARG A N 1
ATOM 1101 C CA . ARG A 1 142 ? 11.355 15.202 16.933 1.00 47.66 142 ARG A CA 1
ATOM 1102 C C . ARG A 1 142 ? 12.008 15.495 15.574 1.00 47.66 142 ARG A C 1
ATOM 1104 O O . ARG A 1 142 ? 12.883 16.357 15.557 1.00 47.66 142 ARG A O 1
ATOM 1111 N N . PRO A 1 143 ? 11.646 14.808 14.474 1.00 43.00 143 PRO A N 1
ATOM 1112 C CA . PRO A 1 143 ? 12.101 15.216 13.151 1.00 43.00 143 PRO A CA 1
ATOM 1113 C C . PRO A 1 143 ? 11.816 16.709 12.993 1.00 43.00 143 PRO A C 1
ATOM 1115 O O . PRO A 1 143 ? 10.724 17.163 13.350 1.00 43.00 143 PRO A O 1
ATOM 1118 N N . ASP A 1 144 ? 12.830 17.463 12.578 1.00 39.81 144 ASP A N 1
ATOM 1119 C CA . ASP A 1 144 ? 12.796 18.920 12.521 1.00 39.81 144 ASP A CA 1
ATOM 1120 C C . ASP A 1 144 ? 11.544 19.408 11.790 1.00 39.81 144 ASP A C 1
ATOM 1122 O O . ASP A 1 144 ? 11.126 18.815 10.799 1.00 39.81 144 ASP A O 1
ATOM 1126 N N . ALA A 1 145 ? 10.985 20.529 12.250 1.00 39.50 145 ALA A N 1
ATOM 1127 C CA . ALA A 1 145 ? 9.744 21.158 11.786 1.00 39.50 145 ALA A CA 1
ATOM 1128 C C . ALA A 1 145 ? 9.694 21.567 10.288 1.00 39.50 145 ALA A C 1
ATOM 1130 O O . ALA A 1 145 ? 8.788 22.291 9.886 1.00 39.50 145 ALA A O 1
ATOM 1131 N N . LEU A 1 146 ? 10.645 21.114 9.465 1.00 37.22 146 LEU A N 1
ATOM 1132 C CA . LEU A 1 146 ? 10.601 21.147 7.999 1.00 37.22 146 LEU A CA 1
ATOM 1133 C C . LEU A 1 146 ? 10.023 19.855 7.388 1.00 37.22 146 LEU A C 1
ATOM 1135 O O . LEU A 1 146 ? 9.653 19.852 6.220 1.00 37.22 146 LEU A O 1
ATOM 1139 N N . ASN A 1 147 ? 9.881 18.793 8.183 1.00 42.34 147 ASN A N 1
ATOM 1140 C CA . ASN A 1 147 ? 8.952 17.693 7.960 1.00 42.34 147 ASN A CA 1
ATOM 1141 C C . ASN A 1 147 ? 7.984 17.741 9.141 1.00 42.34 147 ASN A C 1
ATOM 1143 O O . ASN A 1 147 ? 8.409 17.514 10.273 1.00 42.34 147 ASN A O 1
ATOM 1147 N N . GLU A 1 148 ? 6.723 18.120 8.907 1.00 34.47 148 GLU A N 1
ATOM 1148 C CA . GLU A 1 148 ? 5.720 18.242 9.971 1.00 34.47 148 GLU A CA 1
ATOM 1149 C C . GLU A 1 148 ? 5.785 17.045 10.939 1.00 34.47 148 GLU A C 1
ATOM 1151 O O . GLU A 1 148 ? 6.078 15.923 10.507 1.00 34.47 148 GLU A O 1
ATOM 1156 N N . PRO A 1 149 ? 5.512 17.235 12.246 1.00 38.59 149 PRO A N 1
ATOM 1157 C CA . PRO A 1 149 ? 5.292 16.093 13.121 1.00 38.59 149 PRO A CA 1
ATOM 1158 C C . PRO A 1 149 ? 4.320 15.143 12.424 1.00 38.59 149 PRO A C 1
ATOM 1160 O O . PRO A 1 149 ? 3.220 15.561 12.069 1.00 38.59 149 PRO A O 1
ATOM 1163 N N . ARG A 1 150 ? 4.743 13.889 12.235 1.00 46.56 150 ARG A N 1
ATOM 1164 C CA . ARG A 1 150 ? 3.856 12.751 11.993 1.00 46.56 150 ARG A CA 1
ATOM 1165 C C . ARG A 1 150 ? 2.842 12.736 13.131 1.00 46.56 150 ARG A C 1
ATOM 1167 O O . ARG A 1 150 ? 3.101 12.200 14.205 1.00 46.56 150 ARG A O 1
ATOM 1174 N N . ASP A 1 151 ? 1.780 13.510 12.966 1.00 47.03 151 ASP A N 1
ATOM 1175 C CA . ASP A 1 151 ? 0.728 13.686 13.947 1.00 47.03 151 ASP A CA 1
ATOM 1176 C C . ASP A 1 151 ? 0.087 12.310 14.086 1.00 47.03 151 ASP A C 1
ATOM 1178 O O . ASP A 1 151 ? -0.440 11.770 13.115 1.00 47.03 151 ASP A O 1
ATOM 1182 N N . LEU A 1 152 ? 0.213 11.697 15.264 1.00 50.38 152 LEU A N 1
ATOM 1183 C CA . LEU A 1 152 ? -0.228 10.319 15.495 1.00 50.38 152 LEU A CA 1
ATOM 1184 C C . LEU A 1 152 ? -1.734 10.163 15.198 1.00 50.38 152 LEU A C 1
ATOM 1186 O O . LEU A 1 152 ? -2.180 9.064 14.888 1.00 50.38 152 LEU A O 1
ATOM 1190 N N . GLY A 1 153 ? -2.502 11.265 15.234 1.00 52.16 153 GLY A N 1
ATOM 1191 C CA . GLY A 1 153 ? -3.910 11.314 14.831 1.00 52.16 153 GLY A CA 1
ATOM 1192 C C . GLY A 1 153 ? -4.172 11.541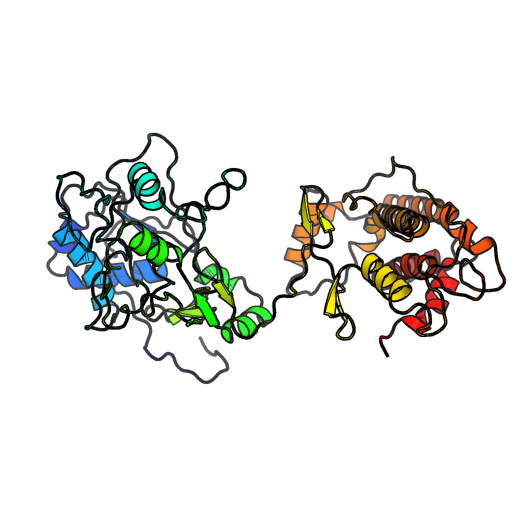 13.332 1.00 52.16 153 GLY A C 1
ATOM 1193 O O . GLY A 1 153 ? -5.322 11.457 12.915 1.00 52.16 153 GLY A O 1
ATOM 1194 N N . ARG A 1 154 ? -3.151 11.835 12.513 1.00 59.25 154 ARG A N 1
ATOM 1195 C CA . ARG A 1 154 ? -3.267 12.049 11.052 1.00 59.25 154 ARG A CA 1
ATOM 1196 C C . ARG A 1 154 ? -2.771 10.874 10.213 1.00 59.25 154 ARG A C 1
ATOM 1198 O O . ARG A 1 154 ? -2.944 10.887 8.997 1.00 59.25 154 ARG A O 1
ATOM 1205 N N . GLU A 1 155 ? -2.160 9.869 10.831 1.00 74.25 155 GLU A N 1
ATOM 1206 C CA . GLU A 1 155 ? -1.745 8.648 10.143 1.00 74.25 155 GLU A CA 1
ATOM 1207 C C . GLU A 1 155 ? -2.759 7.523 10.350 1.00 74.25 155 GLU A C 1
ATOM 1209 O O . GLU A 1 155 ? -3.287 7.322 11.445 1.00 74.25 155 GLU A O 1
ATOM 1214 N N . TRP A 1 156 ? -3.006 6.745 9.296 1.00 87.38 156 TRP A N 1
ATOM 1215 C CA . TRP A 1 156 ? -3.813 5.532 9.393 1.00 87.38 156 TRP A CA 1
ATOM 1216 C C . TRP A 1 156 ? -3.177 4.547 10.375 1.00 87.38 156 TRP A C 1
ATOM 1218 O O . TRP A 1 156 ? -1.988 4.235 10.272 1.00 87.38 156 TRP A O 1
ATOM 1228 N N . HIS A 1 157 ? -3.963 4.028 11.314 1.00 90.12 157 HIS A N 1
ATOM 1229 C CA . HIS A 1 157 ? -3.501 3.042 12.286 1.00 90.12 157 HIS A CA 1
ATOM 1230 C C . HIS A 1 157 ? -4.656 2.203 12.842 1.00 90.12 157 HIS A C 1
ATOM 1232 O O . HIS A 1 157 ? -5.829 2.506 12.636 1.00 90.12 157 HIS A O 1
ATOM 1238 N N . SER A 1 158 ? -4.293 1.133 13.550 1.00 90.12 158 SER A N 1
ATOM 1239 C CA . SER A 1 158 ? -5.162 0.426 14.490 1.00 90.12 158 SER A CA 1
ATOM 1240 C C . SER A 1 158 ? -4.593 0.638 15.886 1.00 90.12 158 SER A C 1
ATOM 1242 O O . SER A 1 158 ? -3.385 0.475 16.075 1.00 90.12 158 SER A O 1
ATOM 1244 N N . ASP A 1 159 ? -5.451 0.962 16.850 1.00 89.88 159 ASP A N 1
ATOM 1245 C CA . ASP A 1 159 ? -5.045 1.227 18.231 1.00 89.88 159 ASP A CA 1
ATOM 1246 C C . ASP A 1 159 ? -4.234 0.069 18.828 1.00 89.88 159 ASP A C 1
ATOM 1248 O O . ASP A 1 159 ? -4.507 -1.110 18.583 1.00 89.88 159 ASP A O 1
ATOM 1252 N N . SER A 1 160 ? -3.241 0.420 19.646 1.00 91.06 160 SER A N 1
ATOM 1253 C CA . SER A 1 160 ? -2.483 -0.509 20.495 1.00 91.06 160 SER A CA 1
ATOM 1254 C C . SER A 1 160 ? -1.820 -1.690 19.774 1.00 91.06 160 SER A C 1
ATOM 1256 O O . SER A 1 160 ? -1.499 -2.693 20.407 1.00 91.06 160 SER A O 1
ATOM 1258 N N . LEU A 1 161 ? -1.530 -1.581 18.471 1.00 92.00 161 LEU A N 1
ATOM 1259 C CA . LEU A 1 161 ? -0.739 -2.588 17.738 1.00 92.00 161 LEU A CA 1
ATOM 1260 C C . LEU A 1 161 ? 0.658 -2.819 18.338 1.00 92.00 161 LEU A C 1
ATOM 1262 O O . LEU A 1 161 ? 1.269 -3.857 18.105 1.00 92.00 161 LEU A O 1
ATOM 1266 N N . PHE A 1 162 ? 1.161 -1.860 19.111 1.00 90.81 162 PHE A N 1
ATOM 1267 C CA . PHE A 1 162 ? 2.413 -1.945 19.858 1.00 90.81 162 PHE A CA 1
ATOM 1268 C C . PHE A 1 162 ? 2.326 -2.806 21.136 1.00 90.81 162 PHE A C 1
ATOM 1270 O O . PHE A 1 162 ? 3.348 -3.011 21.787 1.00 90.81 162 PHE A O 1
ATOM 1277 N N . GLU A 1 163 ? 1.148 -3.326 21.498 1.00 94.38 163 GLU A N 1
ATOM 1278 C CA . GLU A 1 163 ? 0.954 -4.255 22.619 1.00 94.38 163 GLU A CA 1
ATOM 1279 C C . GLU A 1 163 ? 0.935 -5.725 22.163 1.00 94.38 163 GLU A C 1
ATOM 1281 O O . GLU A 1 163 ? 0.540 -6.043 21.039 1.00 94.38 163 GLU A O 1
ATOM 1286 N N . ASN A 1 164 ? 1.301 -6.651 23.059 1.00 94.56 164 ASN A N 1
ATOM 1287 C CA . ASN A 1 164 ? 1.190 -8.099 22.813 1.00 94.56 164 ASN A CA 1
ATOM 1288 C C . ASN A 1 164 ? -0.269 -8.545 22.661 1.00 94.56 164 ASN A C 1
ATOM 1290 O O . ASN A 1 164 ? -0.581 -9.410 21.842 1.00 94.56 164 ASN A O 1
ATOM 1294 N N . CYS A 1 165 ? -1.160 -7.941 23.447 1.00 94.62 165 CYS A N 1
ATOM 1295 C CA . CYS A 1 165 ? -2.608 -8.069 23.348 1.00 94.62 165 CYS A CA 1
ATOM 1296 C C . CYS A 1 165 ? -3.204 -6.698 22.993 1.00 94.62 165 CYS A C 1
ATOM 1298 O O . CYS A 1 165 ? -3.517 -5.929 23.908 1.00 94.62 165 CYS A O 1
ATOM 1300 N N . PRO A 1 166 ? -3.330 -6.369 21.693 1.00 94.31 166 PRO A N 1
ATOM 1301 C CA . PRO A 1 166 ? -3.970 -5.136 21.241 1.00 94.31 166 PRO A CA 1
ATOM 1302 C C . PRO A 1 166 ? -5.443 -5.056 21.660 1.00 94.31 166 PRO A C 1
ATOM 1304 O O . PRO A 1 166 ? -6.086 -6.083 21.893 1.00 94.31 166 PRO A O 1
ATOM 1307 N N . SER A 1 167 ? -5.978 -3.835 21.711 1.00 94.25 167 SER A N 1
ATOM 1308 C CA . SER A 1 167 ? -7.385 -3.572 22.031 1.00 94.25 167 SER A CA 1
ATOM 1309 C C . SER A 1 167 ? -8.332 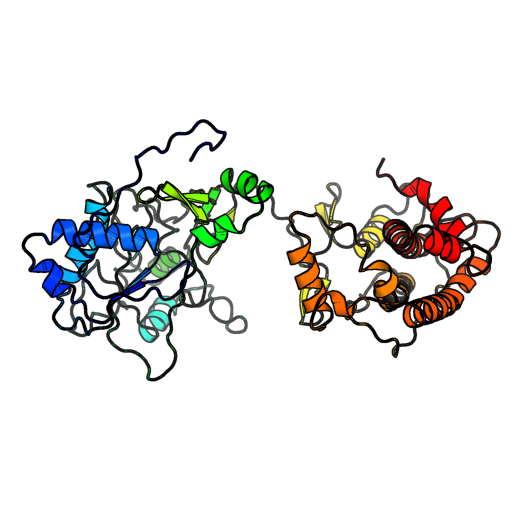-4.232 21.020 1.00 94.25 167 SER A C 1
ATOM 1311 O O . SER A 1 167 ? -8.071 -4.245 19.816 1.00 94.25 167 SER A O 1
ATOM 1313 N N . ASP A 1 168 ? -9.446 -4.772 21.512 1.00 94.88 168 ASP A N 1
ATOM 1314 C CA . ASP A 1 168 ? -10.517 -5.373 20.708 1.00 94.88 168 ASP A CA 1
ATOM 1315 C C . ASP A 1 168 ? -11.622 -4.367 20.347 1.00 94.88 168 ASP A C 1
ATOM 1317 O O . ASP A 1 168 ? -12.129 -4.401 19.227 1.00 94.88 168 ASP A O 1
ATOM 1321 N N . PHE A 1 169 ? -11.949 -3.444 21.256 1.00 97.19 169 PHE A N 1
ATOM 1322 C CA . PHE A 1 169 ? -12.899 -2.348 21.046 1.00 97.19 169 PHE A CA 1
ATOM 1323 C C . PHE A 1 169 ? -12.378 -1.029 21.636 1.00 97.19 169 PHE A C 1
ATOM 1325 O O . PHE A 1 169 ? -11.761 -1.017 22.701 1.00 97.19 169 PHE A O 1
ATOM 1332 N N . SER A 1 170 ? -12.717 0.086 20.982 1.00 96.00 170 SER A N 1
ATOM 1333 C CA . SER A 1 170 ? -12.500 1.453 21.477 1.00 96.00 170 SER A CA 1
ATOM 1334 C C . SER A 1 170 ? -13.843 2.193 21.532 1.00 96.00 170 SER A C 1
ATOM 1336 O O . SER A 1 170 ? -14.627 2.125 20.586 1.00 96.00 170 SER A O 1
ATOM 1338 N N . PHE A 1 171 ? -14.114 2.916 22.625 1.00 97.31 171 PHE A N 1
ATOM 1339 C CA . PHE A 1 171 ? -15.299 3.772 22.770 1.00 97.31 171 PHE A CA 1
ATOM 1340 C C . PHE A 1 171 ? -14.859 5.234 22.841 1.00 97.31 171 PHE A C 1
ATOM 1342 O O . PHE A 1 171 ? -14.379 5.702 23.875 1.00 97.31 171 PHE A O 1
ATOM 1349 N N . LEU A 1 172 ? -15.101 5.974 21.758 1.00 95.19 172 LEU A N 1
ATOM 1350 C CA . LEU A 1 172 ? -14.880 7.416 21.691 1.00 95.19 172 LEU A CA 1
ATOM 1351 C C . LEU A 1 172 ? -16.180 8.192 21.955 1.00 95.19 172 LEU A C 1
ATOM 1353 O O . LEU A 1 172 ? -17.202 7.939 21.319 1.00 95.19 172 LEU A O 1
ATOM 1357 N N . ARG A 1 173 ? -16.129 9.171 22.865 1.00 92.69 173 ARG A N 1
ATOM 1358 C CA . ARG A 1 173 ? -17.222 10.118 23.125 1.00 92.69 173 ARG A CA 1
ATOM 1359 C C . ARG A 1 173 ? -16.740 11.543 22.877 1.00 92.69 173 ARG A C 1
ATOM 1361 O O . ARG A 1 173 ? -15.808 12.001 23.534 1.00 92.69 173 ARG A O 1
ATOM 1368 N N . MET A 1 174 ? -17.402 12.249 21.965 1.00 90.62 174 MET A N 1
ATOM 1369 C CA . MET A 1 174 ? -17.087 13.646 21.661 1.00 90.62 174 MET A CA 1
ATOM 1370 C C . MET A 1 174 ? -17.590 14.552 22.792 1.00 90.62 174 MET A C 1
ATOM 1372 O O . MET A 1 174 ? -18.778 14.537 23.096 1.00 90.62 174 MET A O 1
ATOM 1376 N N . GLN A 1 175 ? -16.697 15.329 23.415 1.00 86.69 175 GLN A N 1
ATOM 1377 C CA . GLN A 1 175 ? -17.072 16.326 24.434 1.00 86.69 175 GLN A CA 1
ATOM 1378 C C . GLN A 1 175 ? -17.133 17.749 23.877 1.00 86.69 175 GLN A C 1
ATOM 1380 O O . GLN A 1 175 ? -18.026 18.517 24.216 1.00 86.69 175 GLN A O 1
ATOM 1385 N N . SER A 1 176 ? -16.172 18.108 23.031 1.00 85.31 176 SER A N 1
ATOM 1386 C CA . SER A 1 176 ? -16.114 19.401 22.359 1.00 85.31 176 SER A CA 1
ATOM 1387 C C . SER A 1 176 ? -15.550 19.191 20.965 1.00 85.31 176 SER A C 1
ATOM 1389 O O . SER A 1 176 ? -14.559 18.479 20.796 1.00 85.31 176 SER A O 1
ATOM 1391 N N . THR A 1 177 ? -16.197 19.784 19.969 1.00 85.50 177 THR A N 1
ATOM 1392 C CA . THR A 1 177 ? -15.800 19.700 18.562 1.00 85.50 177 THR A CA 1
ATOM 1393 C C . THR A 1 177 ? -15.675 21.103 17.984 1.00 85.50 177 THR A C 1
ATOM 1395 O O . THR A 1 177 ? -16.456 21.985 18.357 1.00 85.50 177 THR A O 1
ATOM 1398 N N . PRO A 1 178 ? -14.722 21.347 17.070 1.00 85.12 178 PRO A N 1
ATOM 1399 C CA . PRO A 1 178 ? -14.668 22.617 16.361 1.00 85.12 178 PRO A CA 1
ATOM 1400 C C . PRO A 1 178 ? -15.920 22.795 15.475 1.00 85.12 178 PRO A C 1
ATOM 1402 O O . PRO A 1 178 ? -16.546 21.806 15.093 1.00 85.12 178 PRO A O 1
ATOM 1405 N N . PRO A 1 179 ? -16.287 24.038 15.103 1.00 86.50 179 PRO A N 1
ATOM 1406 C CA . PRO A 1 179 ? -17.428 24.294 14.215 1.00 86.50 179 PRO A CA 1
ATOM 1407 C C . PRO A 1 179 ? -17.306 23.647 12.827 1.00 86.50 179 PRO A C 1
ATOM 1409 O O . PRO A 1 179 ? -18.313 23.438 12.157 1.00 86.50 179 PRO A O 1
ATOM 1412 N N . ALA A 1 180 ? -16.076 23.374 12.384 1.00 87.56 180 ALA A N 1
ATOM 1413 C CA . ALA A 1 180 ? -15.760 22.679 11.144 1.00 87.56 180 ALA A CA 1
ATOM 1414 C C . ALA A 1 180 ? -14.418 21.940 11.277 1.00 87.56 180 ALA A C 1
ATOM 1416 O O . ALA A 1 180 ? -13.521 22.401 11.990 1.00 87.56 180 ALA A O 1
ATOM 1417 N N . GLY A 1 181 ? -14.274 20.829 10.549 1.00 84.06 181 GLY A N 1
ATOM 1418 C CA . GLY A 1 181 ? -13.106 19.948 10.619 1.00 84.06 181 GLY A CA 1
ATOM 1419 C C . GLY A 1 181 ? -13.099 19.049 11.861 1.00 84.06 181 GLY A C 1
ATOM 1420 O O . GLY A 1 181 ? -14.036 19.051 12.653 1.00 84.06 181 GLY A O 1
ATOM 1421 N N . GLY A 1 182 ? -12.022 18.278 12.036 1.00 84.31 182 GLY A N 1
ATOM 1422 C CA . GLY A 1 182 ? -11.906 17.310 13.137 1.00 84.31 182 GLY A CA 1
ATOM 1423 C C . GLY A 1 182 ? -12.582 15.962 12.867 1.00 84.31 182 GLY A C 1
ATOM 1424 O O . GLY A 1 182 ? -12.798 15.193 13.803 1.00 84.31 182 GLY A O 1
ATOM 1425 N N . ASP A 1 183 ? -12.905 15.677 11.605 1.00 88.94 183 ASP A N 1
ATOM 1426 C CA . ASP A 1 183 ? -13.446 14.387 11.194 1.00 88.94 183 ASP A CA 1
ATOM 1427 C C . ASP A 1 183 ? -12.454 13.265 11.506 1.00 88.94 183 ASP A C 1
ATOM 1429 O O . ASP A 1 183 ? -11.242 13.397 11.327 1.00 88.94 183 ASP A O 1
ATOM 1433 N N . THR A 1 184 ? -12.988 12.131 11.946 1.00 89.75 184 THR A N 1
ATOM 1434 C CA . THR A 1 184 ? -12.237 10.879 12.027 1.00 89.75 184 THR A CA 1
ATOM 1435 C C . THR A 1 184 ? -12.653 10.013 10.847 1.00 89.75 184 THR A C 1
ATOM 1437 O O . THR A 1 184 ? -13.838 9.920 10.529 1.00 89.75 184 THR A O 1
ATOM 1440 N N . LEU A 1 185 ? -11.682 9.411 10.165 1.00 92.25 185 LEU A N 1
ATOM 1441 C CA . LEU A 1 185 ? -11.922 8.531 9.026 1.00 92.25 185 LEU A CA 1
ATOM 1442 C C . LEU A 1 185 ? -11.596 7.089 9.415 1.00 92.25 185 LEU A C 1
ATOM 1444 O O . LEU A 1 185 ? -10.646 6.835 10.151 1.00 92.25 185 LEU A O 1
ATOM 1448 N N . TRP A 1 186 ? -12.368 6.143 8.882 1.00 93.94 186 TRP A N 1
ATOM 1449 C CA . TRP A 1 186 ? -12.174 4.709 9.093 1.00 93.94 186 TRP A CA 1
ATOM 1450 C C . TRP A 1 186 ? -12.023 3.986 7.758 1.00 93.94 186 TRP A C 1
ATOM 1452 O O . TRP A 1 186 ? -12.621 4.373 6.755 1.00 93.94 186 TRP A O 1
ATOM 1462 N N . VAL A 1 187 ? -11.252 2.899 7.764 1.00 93.56 187 VAL A N 1
ATOM 1463 C CA . VAL A 1 187 ? -11.050 2.017 6.610 1.00 93.56 187 VAL A CA 1
ATOM 1464 C C . VAL A 1 187 ? -11.266 0.563 7.024 1.00 93.56 187 VAL A C 1
ATOM 1466 O O . VAL A 1 187 ? -10.899 0.157 8.125 1.00 93.56 187 VAL A O 1
ATOM 1469 N N . SER A 1 188 ? -11.881 -0.234 6.147 1.00 96.00 188 SER A N 1
ATOM 1470 C CA . SER A 1 188 ? -12.139 -1.650 6.417 1.00 96.00 188 SER A CA 1
ATOM 1471 C C . SER A 1 188 ? -10.914 -2.497 6.097 1.00 96.00 188 SER A C 1
ATOM 1473 O O . SER A 1 188 ? -10.544 -2.658 4.935 1.00 96.00 188 SER A O 1
ATOM 1475 N N . GLY A 1 189 ? -10.316 -3.103 7.124 1.00 95.56 189 GLY A N 1
ATOM 1476 C CA . GLY A 1 189 ? -9.255 -4.095 6.941 1.00 95.56 189 GLY A CA 1
ATOM 1477 C C . GLY A 1 189 ? -9.721 -5.355 6.195 1.00 95.56 189 GLY A C 1
ATOM 1478 O O . GLY A 1 189 ? -8.901 -6.009 5.547 1.00 95.56 189 GLY A O 1
ATOM 1479 N N . TYR A 1 190 ? -11.025 -5.665 6.236 1.00 97.25 190 TYR A N 1
ATOM 1480 C CA . TYR A 1 190 ? -11.633 -6.742 5.446 1.00 97.25 190 TYR A CA 1
ATOM 1481 C C . TYR A 1 190 ? -11.620 -6.407 3.957 1.00 97.25 190 TYR A C 1
ATOM 1483 O O . TYR A 1 190 ? -11.121 -7.191 3.159 1.00 97.25 190 TYR A O 1
ATOM 1491 N N . GLU A 1 191 ? -12.069 -5.204 3.592 1.00 95.31 191 GLU A N 1
ATOM 1492 C CA . GLU A 1 191 ? -12.090 -4.757 2.194 1.00 95.31 191 GLU A CA 1
ATOM 1493 C C . GLU A 1 191 ? -10.680 -4.652 1.613 1.00 95.31 191 GLU A C 1
ATOM 1495 O O . GLU A 1 191 ? -10.439 -5.041 0.470 1.00 95.31 191 GLU A O 1
ATOM 1500 N N . LEU A 1 192 ? -9.728 -4.154 2.411 1.00 94.75 192 LEU A N 1
ATOM 1501 C CA . LEU A 1 192 ? -8.323 -4.115 2.015 1.00 94.75 192 LEU A CA 1
ATOM 1502 C C . LEU A 1 192 ? -7.803 -5.518 1.698 1.00 94.75 192 LEU A C 1
ATOM 1504 O O . LEU A 1 192 ? -7.121 -5.691 0.693 1.00 94.75 192 LEU A O 1
ATOM 1508 N N . TYR A 1 193 ? -8.146 -6.517 2.517 1.00 96.06 193 TYR A N 1
ATOM 1509 C CA . TYR A 1 193 ? -7.800 -7.904 2.227 1.00 96.06 193 TYR A CA 1
ATOM 1510 C C . TYR A 1 193 ? -8.513 -8.410 0.969 1.00 96.06 193 TYR A C 1
ATOM 1512 O O . TYR A 1 193 ? -7.860 -8.982 0.098 1.00 96.06 193 TYR A O 1
ATOM 1520 N N . ASP A 1 194 ? -9.819 -8.180 0.827 1.00 94.38 194 ASP A N 1
ATOM 1521 C CA . ASP A 1 194 ? -10.611 -8.709 -0.284 1.00 94.38 194 ASP A CA 1
ATOM 1522 C C . ASP A 1 194 ? -10.174 -8.176 -1.650 1.00 94.38 194 ASP A C 1
ATOM 1524 O O . ASP A 1 194 ? -10.212 -8.935 -2.625 1.00 94.38 194 ASP A O 1
ATOM 1528 N N . ARG A 1 195 ? -9.650 -6.947 -1.704 1.00 92.56 195 ARG A N 1
ATOM 1529 C CA . ARG A 1 195 ? -9.082 -6.330 -2.915 1.00 92.56 195 ARG A CA 1
ATOM 1530 C C . ARG A 1 195 ? -7.715 -6.866 -3.333 1.00 92.56 195 ARG A C 1
ATOM 1532 O O . ARG A 1 195 ? -7.296 -6.612 -4.460 1.00 92.56 195 ARG A O 1
ATOM 1539 N N . LEU A 1 196 ? -7.009 -7.598 -2.472 1.00 89.69 196 LEU A N 1
ATOM 1540 C CA . LEU A 1 196 ? -5.740 -8.216 -2.852 1.00 89.69 196 LEU A CA 1
ATOM 1541 C C . LEU A 1 196 ? -5.968 -9.315 -3.899 1.00 89.69 196 LEU A C 1
ATOM 1543 O O . LEU A 1 196 ? -6.879 -10.142 -3.772 1.00 89.69 196 LEU A O 1
ATOM 1547 N N . SER A 1 197 ? -5.094 -9.377 -4.906 1.00 90.12 197 SER A N 1
ATOM 1548 C CA . SER A 1 197 ? -5.109 -10.484 -5.863 1.00 90.12 197 SER A CA 1
ATOM 1549 C C . SER A 1 197 ? -4.776 -11.811 -5.157 1.00 90.12 197 SER A C 1
ATOM 1551 O O . SER A 1 197 ? -4.093 -11.809 -4.125 1.00 90.12 197 SER A O 1
ATOM 1553 N N . PRO A 1 198 ? -5.227 -12.967 -5.682 1.00 90.44 198 PRO A N 1
ATOM 1554 C CA . PRO A 1 198 ? -4.994 -14.255 -5.028 1.00 90.44 198 PRO A CA 1
ATOM 1555 C C . PRO A 1 198 ? -3.517 -14.553 -4.689 1.00 90.44 198 PRO A C 1
ATOM 1557 O O . PRO A 1 198 ? -3.271 -15.016 -3.572 1.00 90.44 198 PRO A O 1
ATOM 1560 N N . PRO A 1 199 ? -2.522 -14.240 -5.550 1.00 91.38 199 PRO A N 1
ATOM 1561 C CA . PRO A 1 199 ? -1.110 -14.399 -5.194 1.00 91.38 199 PRO A CA 1
ATOM 1562 C C . PRO A 1 199 ? -0.676 -13.531 -4.006 1.00 91.38 199 PRO A C 1
ATOM 1564 O O . PRO A 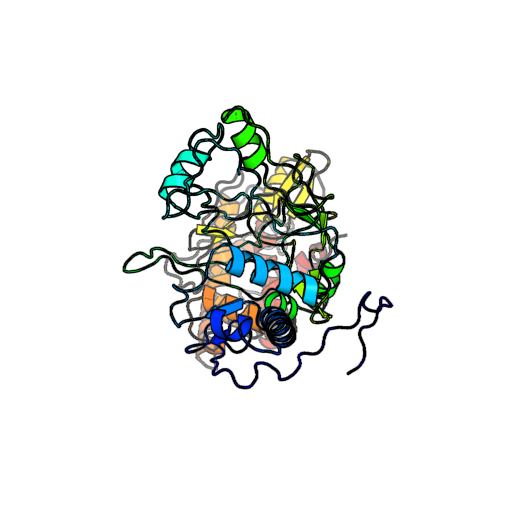1 199 ? 0.008 -14.024 -3.109 1.00 91.38 199 PRO A O 1
ATOM 1567 N N . PHE A 1 200 ? -1.109 -12.266 -3.948 1.00 91.31 200 PHE A N 1
ATOM 1568 C CA . PHE A 1 200 ? -0.788 -11.385 -2.821 1.00 91.31 200 PHE A CA 1
ATOM 1569 C C . PHE A 1 200 ? -1.482 -11.819 -1.532 1.00 91.31 200 PHE A C 1
ATOM 1571 O O . PHE A 1 200 ? -0.854 -11.775 -0.478 1.00 91.31 200 PHE A O 1
ATOM 1578 N N . LYS A 1 201 ? -2.732 -12.301 -1.597 1.00 92.44 201 LYS A N 1
ATOM 1579 C CA . LYS A 1 201 ? -3.406 -12.913 -0.437 1.00 92.44 201 LYS A CA 1
ATOM 1580 C C . LYS A 1 201 ? -2.581 -14.075 0.107 1.00 92.44 201 LYS A C 1
ATOM 1582 O O . LYS A 1 201 ? -2.241 -14.077 1.286 1.00 92.44 201 LYS A O 1
ATOM 1587 N N . ALA A 1 202 ? -2.210 -15.021 -0.758 1.00 92.12 202 ALA A N 1
ATOM 1588 C CA . ALA A 1 202 ? -1.418 -16.184 -0.367 1.00 92.12 202 ALA A CA 1
ATOM 1589 C C . ALA A 1 202 ? -0.062 -15.784 0.231 1.00 92.12 202 ALA A C 1
ATOM 1591 O O . ALA A 1 202 ? 0.341 -16.346 1.244 1.00 92.12 202 ALA A O 1
ATOM 1592 N N . PHE A 1 203 ? 0.615 -14.793 -0.354 1.00 94.25 203 PHE A N 1
ATOM 1593 C CA . PHE A 1 203 ? 1.890 -14.296 0.153 1.00 94.25 203 PHE A CA 1
ATOM 1594 C C . PHE A 1 203 ? 1.743 -13.602 1.512 1.00 94.25 203 PHE A C 1
ATOM 1596 O O . PHE A 1 203 ? 2.383 -14.013 2.479 1.00 94.25 203 PHE A O 1
ATOM 1603 N N . PHE A 1 204 ? 0.874 -12.596 1.630 1.00 95.56 204 PHE A N 1
ATOM 1604 C CA . PHE A 1 204 ? 0.731 -11.807 2.857 1.00 95.56 204 PHE A CA 1
ATOM 1605 C C . PHE A 1 204 ? 0.172 -12.608 4.036 1.00 95.56 204 PHE A C 1
ATOM 1607 O O . PHE A 1 204 ? 0.490 -12.302 5.183 1.00 95.56 204 PHE A O 1
ATOM 1614 N N . GLU A 1 205 ? -0.588 -13.675 3.786 1.00 95.88 205 GLU A N 1
ATOM 1615 C CA . GLU A 1 205 ? -1.017 -14.611 4.832 1.00 95.88 205 GLU A CA 1
ATOM 1616 C C . GLU A 1 205 ? 0.130 -15.378 5.500 1.00 95.88 205 GLU A C 1
ATOM 1618 O O . GLU A 1 205 ? -0.046 -15.898 6.602 1.00 95.88 205 GLU A O 1
ATOM 1623 N N . THR A 1 206 ? 1.304 -15.443 4.867 1.00 95.69 206 THR A N 1
ATOM 1624 C CA . THR A 1 206 ? 2.494 -16.079 5.457 1.00 95.69 206 THR A CA 1
ATOM 1625 C C . THR A 1 206 ? 3.313 -15.132 6.329 1.00 95.69 206 THR A C 1
ATOM 1627 O O . THR A 1 206 ? 4.201 -15.584 7.052 1.00 95.69 206 THR A O 1
ATOM 1630 N N . LEU A 1 207 ? 3.034 -13.827 6.272 1.00 96.81 207 LEU A N 1
ATOM 1631 C CA . LEU A 1 207 ? 3.894 -12.809 6.857 1.00 96.81 207 LEU A CA 1
ATOM 1632 C C . LEU A 1 207 ? 3.414 -12.362 8.238 1.00 96.81 207 LEU A C 1
ATOM 1634 O O . LEU A 1 207 ? 2.221 -12.300 8.549 1.00 96.81 207 LEU A O 1
ATOM 1638 N N . THR A 1 208 ? 4.382 -11.963 9.054 1.00 97.19 208 THR A N 1
ATOM 1639 C CA . THR A 1 208 ? 4.163 -11.197 10.281 1.00 97.19 208 THR A CA 1
ATOM 1640 C C . THR A 1 208 ? 4.858 -9.851 10.157 1.00 97.19 208 THR A C 1
ATOM 1642 O O . THR A 1 208 ? 5.771 -9.689 9.347 1.00 97.19 208 THR A O 1
ATOM 1645 N N . ALA A 1 209 ? 4.457 -8.880 10.962 1.00 95.06 209 ALA A N 1
ATOM 1646 C CA . ALA A 1 209 ? 5.189 -7.637 11.126 1.00 95.06 209 ALA A CA 1
ATOM 1647 C C . ALA A 1 209 ? 5.541 -7.414 12.588 1.00 95.06 209 ALA A C 1
ATOM 1649 O O . ALA A 1 209 ? 4.821 -7.844 13.489 1.00 95.06 209 ALA A O 1
ATOM 1650 N N . THR A 1 210 ? 6.671 -6.751 12.806 1.00 92.94 210 THR A N 1
ATOM 1651 C CA . THR A 1 210 ? 7.009 -6.184 14.109 1.00 92.94 210 THR A CA 1
ATOM 1652 C C . THR A 1 210 ? 6.340 -4.821 14.204 1.00 92.94 210 THR A C 1
ATOM 1654 O O . THR A 1 210 ? 6.591 -3.952 13.360 1.00 92.94 210 THR A O 1
ATOM 1657 N N . CYS A 1 211 ? 5.504 -4.637 15.218 1.00 91.25 211 CYS A N 1
ATOM 1658 C CA . CYS A 1 211 ? 4.887 -3.357 15.532 1.00 91.25 211 CYS A CA 1
ATOM 1659 C C . CYS A 1 211 ? 5.644 -2.669 16.663 1.00 91.25 211 CYS A C 1
ATOM 1661 O O . CYS A 1 211 ? 6.227 -3.356 17.495 1.00 91.25 211 CYS A O 1
ATOM 1663 N N . ALA A 1 212 ? 5.666 -1.336 16.680 1.00 86.44 212 ALA A N 1
ATOM 1664 C CA . ALA A 1 212 ? 6.289 -0.590 17.760 1.00 86.44 212 ALA A CA 1
ATOM 1665 C C . ALA A 1 212 ? 5.739 0.814 17.981 1.00 86.44 212 ALA A C 1
ATOM 1667 O O . ALA A 1 212 ? 5.170 1.434 17.083 1.00 86.44 212 ALA A O 1
ATOM 1668 N N . GLN A 1 213 ? 5.964 1.318 19.197 1.00 83.56 213 GLN A N 1
ATOM 1669 C CA . GLN A 1 213 ? 5.775 2.726 19.532 1.00 83.56 213 GLN A CA 1
ATOM 1670 C C . GLN A 1 213 ? 6.888 3.232 20.472 1.00 83.56 213 GLN A C 1
ATOM 1672 O O . GLN A 1 213 ? 6.656 3.470 21.659 1.00 83.56 213 GLN A O 1
ATOM 1677 N N . PRO A 1 214 ? 8.125 3.403 19.961 1.00 74.25 214 PRO A N 1
ATOM 1678 C CA . PRO A 1 214 ? 9.290 3.747 20.786 1.00 74.25 214 PRO A CA 1
ATOM 1679 C C . PRO A 1 214 ? 9.166 5.116 21.475 1.00 74.25 214 PRO A C 1
ATOM 1681 O O . PRO A 1 214 ? 9.807 5.358 22.497 1.00 74.25 214 PRO A O 1
ATOM 1684 N N . VAL A 1 215 ? 8.302 5.992 20.950 1.00 77.69 215 VAL A N 1
ATOM 1685 C CA . VAL A 1 215 ? 7.994 7.322 21.494 1.00 77.69 215 VAL A CA 1
ATOM 1686 C C . VAL A 1 215 ? 7.580 7.275 22.965 1.00 77.69 215 VAL A C 1
ATOM 1688 O O . VAL A 1 215 ? 7.984 8.147 23.731 1.00 77.69 215 VAL A O 1
ATOM 1691 N N . PHE A 1 216 ? 6.809 6.270 23.390 1.00 82.94 216 PHE A N 1
ATOM 1692 C CA . PHE A 1 216 ? 6.295 6.244 24.760 1.00 82.94 216 PHE A CA 1
ATOM 1693 C C . PHE A 1 216 ? 7.391 6.039 25.798 1.00 82.94 216 PHE A C 1
ATOM 1695 O O . PHE A 1 216 ? 7.424 6.750 26.798 1.00 82.94 216 PHE A O 1
ATOM 1702 N N . LYS A 1 217 ? 8.335 5.134 25.526 1.00 81.50 217 LYS A N 1
ATOM 1703 C CA . LYS A 1 217 ? 9.493 4.926 26.397 1.00 81.50 217 LYS A CA 1
ATOM 1704 C C . LYS A 1 217 ? 10.319 6.207 26.520 1.00 81.50 217 LYS A C 1
ATOM 1706 O O . LYS A 1 217 ? 10.632 6.627 27.628 1.00 81.50 217 LYS A O 1
ATOM 1711 N N . SER A 1 218 ? 10.607 6.862 25.395 1.00 79.69 218 SER A N 1
ATOM 1712 C CA . SER A 1 218 ? 11.360 8.120 25.399 1.00 79.69 218 SER A CA 1
ATOM 1713 C C . SER A 1 218 ? 10.633 9.253 26.133 1.00 79.69 218 SER A C 1
ATOM 1715 O O . SER A 1 218 ? 11.290 10.054 26.795 1.00 79.69 218 SER A O 1
ATOM 1717 N N . ALA A 1 219 ? 9.301 9.327 26.044 1.00 79.25 219 ALA A N 1
ATOM 1718 C CA . ALA A 1 219 ? 8.502 10.311 26.777 1.00 79.25 219 ALA A CA 1
ATOM 1719 C C . ALA A 1 219 ? 8.563 10.077 28.297 1.00 79.25 219 ALA A C 1
ATOM 1721 O O . ALA A 1 219 ? 8.839 11.013 29.045 1.00 79.25 219 ALA A O 1
ATOM 1722 N N . CYS A 1 220 ? 8.408 8.828 28.742 1.00 83.00 220 CYS A N 1
ATOM 1723 C CA . CYS A 1 220 ? 8.553 8.431 30.145 1.00 83.00 220 CYS A CA 1
ATOM 1724 C C . CYS A 1 220 ? 9.948 8.746 30.708 1.00 83.00 220 CYS A C 1
ATOM 1726 O O . CYS A 1 220 ? 10.066 9.381 31.756 1.00 83.00 220 CYS A O 1
ATOM 1728 N N . GLU A 1 221 ? 11.010 8.380 29.982 1.00 84.44 221 GLU A N 1
ATOM 1729 C CA . GLU A 1 221 ? 12.398 8.674 30.366 1.00 84.44 221 GLU A CA 1
ATOM 1730 C C . GLU A 1 221 ? 12.655 10.185 30.478 1.00 84.44 221 GLU A C 1
ATOM 1732 O O . GLU A 1 221 ? 13.299 10.638 31.423 1.00 84.44 221 GLU A O 1
ATOM 1737 N N . ALA A 1 222 ? 12.133 10.977 29.536 1.00 78.94 222 ALA A N 1
ATOM 1738 C CA . ALA A 1 222 ? 12.269 12.431 29.554 1.00 78.94 222 ALA A CA 1
ATOM 1739 C C . ALA A 1 222 ? 11.451 13.091 30.676 1.00 78.94 222 ALA A C 1
ATOM 1741 O O . ALA A 1 222 ? 11.887 14.094 31.241 1.00 78.94 222 ALA A O 1
ATOM 1742 N N . GLY A 1 223 ? 10.275 12.545 30.988 1.00 80.00 223 GLY A N 1
ATOM 1743 C CA . GLY A 1 223 ? 9.392 13.034 32.044 1.00 80.00 223 GLY A CA 1
ATOM 1744 C C . GLY A 1 223 ? 9.753 12.548 33.448 1.00 80.00 223 GLY A C 1
ATOM 1745 O O . GLY A 1 223 ? 9.220 13.081 34.419 1.00 80.00 223 GLY A O 1
ATOM 1746 N N . GLY A 1 224 ? 10.650 11.565 33.575 1.00 86.50 224 GLY A N 1
ATOM 1747 C CA . GLY A 1 224 ? 11.064 11.010 34.863 1.00 86.50 224 GLY A CA 1
ATOM 1748 C C . GLY A 1 224 ? 9.969 10.201 35.564 1.00 86.50 224 GLY A C 1
ATOM 1749 O O . GLY A 1 224 ? 9.880 10.244 36.790 1.00 86.50 224 GLY A O 1
ATOM 1750 N N . TYR A 1 225 ? 9.130 9.494 34.803 1.00 86.25 225 TYR A N 1
ATOM 1751 C CA . TYR A 1 225 ? 8.065 8.634 35.328 1.00 86.25 225 TYR A CA 1
ATOM 1752 C C . TYR A 1 225 ? 8.059 7.267 34.639 1.00 86.25 225 TYR A C 1
ATOM 1754 O O . TYR A 1 225 ? 8.512 7.126 33.504 1.00 86.25 225 TYR A O 1
ATOM 1762 N N . ASP A 1 226 ? 7.519 6.257 35.317 1.00 88.88 226 ASP A N 1
ATOM 1763 C CA . ASP A 1 226 ? 7.445 4.905 34.771 1.00 88.88 226 ASP A CA 1
ATOM 1764 C C . ASP A 1 226 ? 6.294 4.762 33.772 1.00 88.88 226 ASP A C 1
ATOM 1766 O O . ASP A 1 226 ? 5.172 5.237 33.999 1.00 88.88 226 ASP A O 1
ATOM 1770 N N . VAL A 1 227 ? 6.558 4.031 32.689 1.00 88.88 227 VAL A N 1
ATOM 1771 C CA . VAL A 1 227 ? 5.518 3.559 31.771 1.00 88.88 227 VAL A CA 1
ATOM 1772 C C . VAL A 1 227 ? 4.516 2.716 32.563 1.00 88.88 227 VAL A C 1
ATOM 1774 O O . VAL A 1 227 ? 4.895 1.848 33.356 1.00 88.88 227 VAL A O 1
ATOM 1777 N N . MET A 1 228 ? 3.224 2.932 32.327 1.00 90.31 228 MET A N 1
ATOM 1778 C CA . MET A 1 228 ? 2.184 2.166 33.007 1.00 90.31 228 MET A CA 1
ATOM 1779 C C . MET A 1 228 ? 2.315 0.660 32.730 1.00 90.31 228 MET A C 1
ATOM 1781 O O . MET A 1 228 ? 2.538 0.256 31.591 1.00 90.31 228 MET A O 1
ATOM 1785 N N . SER A 1 229 ? 2.130 -0.182 33.750 1.00 91.12 229 SER A N 1
ATOM 1786 C CA . SER A 1 229 ? 2.114 -1.645 33.621 1.00 91.12 229 SER A CA 1
ATOM 1787 C C . SER A 1 229 ? 1.305 -2.292 34.761 1.00 91.12 229 SER A C 1
ATOM 1789 O O . SER A 1 229 ? 1.434 -1.842 35.902 1.00 91.12 229 SER A O 1
ATOM 1791 N N . PRO A 1 230 ? 0.474 -3.327 34.506 1.00 93.31 230 PRO A N 1
ATOM 1792 C CA . PRO A 1 230 ? 0.060 -3.831 33.192 1.00 93.31 230 PRO A CA 1
ATOM 1793 C C . PRO A 1 230 ? -0.948 -2.894 32.502 1.00 93.31 230 PRO A C 1
ATOM 1795 O O . PRO A 1 230 ? -1.661 -2.130 33.157 1.00 93.31 230 PRO A O 1
ATOM 1798 N N . ARG A 1 231 ? -1.054 -2.983 31.171 1.00 94.75 231 ARG A N 1
ATOM 1799 C CA . ARG A 1 231 ? -1.924 -2.113 30.348 1.00 94.75 231 ARG A CA 1
ATOM 1800 C C . ARG A 1 231 ? -3.120 -2.874 29.775 1.00 94.75 231 ARG A C 1
ATOM 1802 O O . ARG A 1 231 ? -3.215 -3.133 28.579 1.00 94.75 231 ARG A O 1
ATOM 1809 N N . GLY A 1 232 ? -4.021 -3.284 30.667 1.00 93.62 232 GLY A N 1
ATOM 1810 C CA . GLY A 1 232 ? -5.270 -3.987 30.330 1.00 93.62 232 GLY A CA 1
ATOM 1811 C C . GLY A 1 232 ? -5.145 -5.500 30.117 1.00 93.62 232 GLY A C 1
ATOM 1812 O O . GLY A 1 232 ? -6.154 -6.194 30.143 1.00 93.62 232 GLY A O 1
ATOM 1813 N N . SER A 1 233 ? -3.932 -6.038 29.980 1.00 95.56 233 SER A N 1
ATOM 1814 C CA . SER A 1 233 ? -3.667 -7.482 29.921 1.00 95.56 233 SER A CA 1
ATOM 1815 C C . SER A 1 233 ? -2.441 -7.831 30.767 1.00 95.56 233 SER A C 1
ATOM 1817 O O . SER A 1 233 ? -1.481 -7.053 30.758 1.00 95.56 233 SER A O 1
ATOM 1819 N N . PRO A 1 234 ? -2.396 -9.000 31.437 1.00 94.81 234 PRO A N 1
ATOM 1820 C CA . PRO A 1 234 ? -1.182 -9.483 32.101 1.00 94.81 234 PRO A CA 1
ATOM 1821 C C . PRO A 1 234 ? -0.002 -9.701 31.137 1.00 94.81 234 PRO A C 1
ATOM 1823 O O . PRO A 1 234 ? 1.134 -9.805 31.592 1.00 94.81 234 PRO A O 1
ATOM 1826 N N . LEU A 1 235 ? -0.246 -9.756 29.821 1.00 94.44 235 LEU A N 1
ATOM 1827 C CA . LEU A 1 235 ? 0.793 -9.877 28.790 1.00 94.44 235 LEU A CA 1
ATOM 1828 C C . LEU A 1 235 ? 1.311 -8.517 28.282 1.00 94.44 235 LEU A C 1
ATOM 1830 O O . LEU A 1 235 ? 2.357 -8.457 27.632 1.00 94.44 235 LEU A O 1
ATOM 1834 N N . ASN A 1 236 ? 0.615 -7.423 28.598 1.00 94.75 236 ASN A N 1
ATOM 1835 C CA . ASN A 1 236 ? 0.976 -6.054 28.213 1.00 94.75 236 ASN A CA 1
ATOM 1836 C C . ASN A 1 236 ? 1.802 -5.396 29.323 1.00 94.75 236 ASN A C 1
ATOM 1838 O O . ASN A 1 236 ? 1.377 -4.424 29.955 1.00 94.75 236 ASN A O 1
ATOM 1842 N N . VAL A 1 237 ? 2.957 -5.999 29.604 1.00 91.56 237 VAL A N 1
ATOM 1843 C CA . VAL A 1 237 ? 3.886 -5.572 30.662 1.00 91.56 237 VAL A CA 1
ATOM 1844 C C . VAL A 1 237 ? 5.218 -5.073 30.120 1.00 91.56 237 VAL A C 1
ATOM 1846 O O . VAL A 1 237 ? 5.916 -4.344 30.818 1.00 91.56 237 VAL A O 1
ATOM 1849 N N . ASP A 1 238 ? 5.556 -5.451 28.887 1.00 82.44 238 ASP A N 1
ATOM 1850 C CA . ASP A 1 238 ? 6.806 -5.076 28.236 1.00 82.44 238 ASP A CA 1
ATOM 1851 C C . ASP A 1 238 ? 6.859 -3.568 27.936 1.00 82.44 238 ASP A C 1
ATOM 1853 O O . ASP A 1 238 ? 5.834 -2.922 27.714 1.00 82.44 238 ASP A O 1
ATOM 1857 N N . TYR A 1 239 ? 8.067 -3.019 27.939 1.00 81.56 239 TYR A N 1
ATOM 1858 C CA . TYR A 1 239 ? 8.378 -1.613 27.700 1.00 81.56 239 TYR A CA 1
ATOM 1859 C C . TYR A 1 239 ? 9.145 -1.397 26.391 1.00 81.56 239 TYR A C 1
ATOM 1861 O O . TYR A 1 239 ? 9.383 -0.250 26.006 1.00 81.56 239 TYR A O 1
ATOM 1869 N N . GLU A 1 240 ? 9.558 -2.471 25.708 1.00 79.56 240 GLU A N 1
ATOM 1870 C CA . GLU A 1 240 ? 10.177 -2.381 24.383 1.00 79.56 240 GLU A CA 1
ATOM 1871 C C . GLU A 1 240 ? 9.154 -2.155 23.272 1.00 79.56 240 GLU A C 1
ATOM 1873 O O . GLU A 1 240 ? 9.523 -1.628 22.220 1.00 79.56 240 GLU A O 1
ATOM 1878 N N . PHE A 1 241 ? 7.881 -2.494 23.519 1.00 84.44 241 PHE A N 1
ATOM 1879 C CA . PHE A 1 241 ? 6.783 -2.319 22.570 1.00 84.44 241 PHE A CA 1
ATOM 1880 C C . PHE A 1 241 ? 7.148 -2.902 21.203 1.00 84.44 241 PHE A C 1
ATOM 1882 O O . PHE A 1 241 ? 7.108 -2.188 20.211 1.00 84.44 241 PHE A O 1
ATOM 1889 N N . ASN A 1 242 ? 7.582 -4.161 21.135 1.00 88.56 242 ASN A N 1
ATOM 1890 C CA . ASN A 1 242 ? 8.032 -4.785 19.885 1.00 88.56 242 ASN A CA 1
ATOM 1891 C C . ASN A 1 242 ? 7.272 -6.075 19.501 1.00 88.56 242 ASN A C 1
ATOM 1893 O O . ASN A 1 242 ? 7.900 -7.013 18.991 1.00 88.56 242 ASN A O 1
ATOM 1897 N N . PRO A 1 243 ? 5.939 -6.166 19.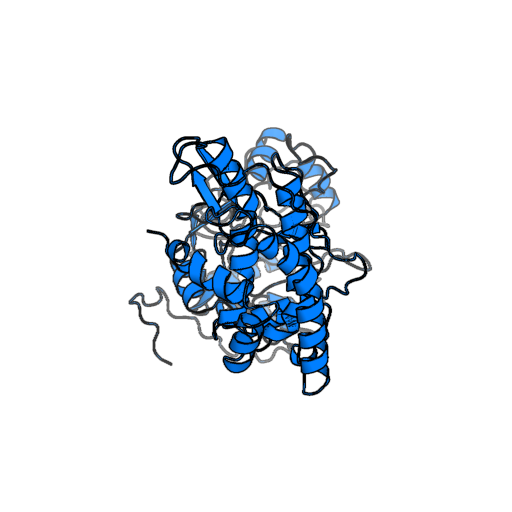700 1.00 94.25 243 PRO A N 1
ATOM 1898 C CA . PRO A 1 243 ? 5.205 -7.390 19.413 1.00 94.25 243 PRO A CA 1
ATOM 1899 C C . PRO A 1 243 ? 5.266 -7.745 17.926 1.00 94.25 243 PRO A C 1
ATOM 1901 O O . PRO A 1 243 ? 5.312 -6.880 17.044 1.00 94.25 243 PRO A O 1
ATOM 1904 N N . SER A 1 244 ? 5.211 -9.047 17.644 1.00 95.31 244 SER A N 1
ATOM 1905 C CA . SER A 1 244 ? 5.045 -9.544 16.283 1.00 95.31 244 SER A CA 1
ATOM 1906 C C . SER A 1 244 ? 3.617 -10.019 16.053 1.00 95.31 244 SER A C 1
ATOM 1908 O O . SER A 1 244 ? 3.162 -10.978 16.673 1.00 95.31 244 SER A O 1
ATOM 1910 N N . HIS A 1 245 ? 2.942 -9.373 15.106 1.00 96.00 245 HIS A N 1
ATOM 1911 C CA . HIS A 1 245 ? 1.554 -9.645 14.743 1.00 96.00 245 HIS A CA 1
ATOM 1912 C C . HIS A 1 245 ? 1.455 -10.166 13.306 1.00 96.00 245 HIS A C 1
ATOM 1914 O O . HIS A 1 245 ? 2.298 -9.829 12.473 1.00 96.00 245 HIS A O 1
ATOM 1920 N N . PRO A 1 246 ? 0.446 -10.983 12.969 1.00 97.06 246 PRO A N 1
ATOM 1921 C CA . PRO A 1 246 ? 0.233 -11.415 11.592 1.00 97.06 246 PRO A CA 1
ATOM 1922 C C . PRO A 1 246 ? -0.165 -10.234 10.692 1.00 97.06 246 PRO A C 1
ATOM 1924 O O . PRO A 1 246 ? -0.989 -9.401 11.082 1.00 97.06 246 PRO A O 1
ATOM 1927 N N . VAL A 1 247 ? 0.374 -10.194 9.467 1.00 97.00 247 VAL A N 1
ATOM 1928 C CA . VAL A 1 247 ? -0.013 -9.189 8.460 1.00 97.00 247 VAL A CA 1
ATOM 1929 C C . VAL A 1 247 ? -1.485 -9.356 8.106 1.00 97.00 247 VAL A C 1
ATOM 1931 O O . VAL A 1 247 ? -2.237 -8.385 8.141 1.00 97.00 247 VAL A O 1
ATOM 1934 N N . ILE A 1 248 ? -1.912 -10.593 7.835 1.00 97.31 248 ILE A N 1
ATOM 1935 C CA . ILE A 1 248 ? -3.322 -10.958 7.679 1.00 97.31 248 ILE A CA 1
ATOM 1936 C C . ILE A 1 248 ? -3.771 -11.752 8.903 1.00 97.31 248 ILE A C 1
ATOM 1938 O O . ILE A 1 248 ? -3.252 -12.836 9.172 1.00 97.31 248 ILE A O 1
ATOM 1942 N N . ARG A 1 249 ? -4.775 -11.252 9.627 1.00 94.00 249 ARG A N 1
ATOM 1943 C CA . ARG A 1 249 ? -5.408 -11.979 10.739 1.00 94.00 249 ARG A CA 1
ATOM 1944 C C . ARG A 1 249 ? -6.755 -12.546 10.325 1.00 94.00 249 ARG A C 1
ATOM 1946 O O . ARG A 1 249 ? -7.399 -12.033 9.416 1.00 94.00 249 ARG A O 1
ATOM 1953 N N . THR A 1 250 ? -7.215 -13.557 11.053 1.00 95.19 250 THR A N 1
ATOM 1954 C CA . THR A 1 250 ? -8.625 -13.960 11.016 1.00 95.19 250 THR A CA 1
ATOM 1955 C C . THR A 1 250 ? -9.331 -13.418 12.248 1.00 95.19 250 THR A C 1
ATOM 1957 O O . THR A 1 250 ? -8.864 -13.631 13.367 1.00 95.19 250 THR A O 1
ATOM 1960 N N . HIS A 1 251 ? -10.421 -12.688 12.047 1.00 95.00 251 HIS A N 1
ATOM 1961 C CA . HIS A 1 251 ? -11.166 -12.062 13.126 1.00 95.00 251 HIS A CA 1
ATOM 1962 C C . HIS A 1 251 ? -11.926 -13.129 13.930 1.00 95.00 251 HIS A C 1
ATOM 1964 O O . HIS A 1 251 ? -12.701 -13.880 13.337 1.00 95.00 251 HIS A O 1
ATOM 1970 N N . PRO A 1 252 ? -11.751 -13.215 15.261 1.00 92.62 252 PRO A N 1
ATOM 1971 C CA . PRO A 1 252 ? -12.308 -14.315 16.053 1.00 92.62 252 PRO A CA 1
ATOM 1972 C C . PRO A 1 252 ? -13.842 -14.300 16.114 1.00 92.62 252 PRO A C 1
ATOM 1974 O O . PRO A 1 252 ? -14.452 -15.357 16.193 1.00 92.62 252 PRO A O 1
ATOM 1977 N N . VAL A 1 253 ? -14.465 -13.118 16.025 1.00 95.88 253 VAL A N 1
ATOM 1978 C CA . VAL A 1 253 ? -15.932 -12.976 16.061 1.00 95.88 253 VAL A CA 1
ATOM 1979 C C . VAL A 1 253 ? -16.590 -13.339 14.727 1.00 95.88 253 VAL A C 1
ATOM 1981 O O . VAL A 1 253 ? -17.537 -14.112 14.715 1.00 95.88 253 VAL A O 1
ATOM 1984 N N . THR A 1 254 ? -16.100 -12.809 13.602 1.00 96.12 254 THR A N 1
ATOM 1985 C CA . THR A 1 254 ? -16.746 -12.958 12.284 1.00 96.12 254 THR A CA 1
ATOM 1986 C C . THR A 1 254 ? -16.179 -14.118 11.465 1.00 96.12 254 THR A C 1
ATOM 1988 O O . THR A 1 254 ? -16.811 -14.588 10.523 1.00 96.12 254 THR A O 1
ATOM 1991 N N . GLY A 1 255 ? -14.973 -14.593 11.792 1.00 95.12 255 GLY A N 1
ATOM 1992 C CA . GLY A 1 255 ? -14.227 -15.560 10.985 1.00 95.12 255 GLY A CA 1
ATOM 1993 C C . GLY A 1 255 ? -13.641 -14.982 9.695 1.00 95.12 255 GLY A C 1
ATOM 1994 O O . GLY A 1 255 ? -13.063 -15.730 8.906 1.00 95.12 255 GLY A O 1
ATOM 1995 N N . TRP A 1 256 ? -13.779 -13.675 9.453 1.00 96.06 256 TRP A N 1
ATOM 1996 C CA . TRP A 1 256 ? -13.304 -13.026 8.230 1.00 96.06 256 TRP A CA 1
ATOM 1997 C C . TRP A 1 256 ? -11.819 -12.683 8.313 1.00 96.06 256 TRP A C 1
ATOM 1999 O O . TRP A 1 256 ? -11.285 -12.410 9.393 1.00 96.06 256 TRP A O 1
ATOM 2009 N N . LYS A 1 257 ? -11.136 -12.683 7.166 1.00 96.50 257 LYS A N 1
ATOM 2010 C CA . LYS A 1 257 ? -9.732 -12.275 7.076 1.00 96.50 257 LYS A CA 1
ATOM 2011 C C . LYS A 1 257 ? -9.623 -10.764 6.911 1.00 96.50 257 LYS A C 1
ATOM 2013 O O . LYS A 1 257 ? -10.393 -10.165 6.175 1.00 96.50 257 LYS A O 1
ATOM 2018 N N . SER A 1 258 ? -8.657 -10.166 7.600 1.00 95.75 258 SER A N 1
ATOM 2019 C CA . SER A 1 258 ? -8.402 -8.725 7.604 1.00 95.75 258 SER A CA 1
ATOM 2020 C C . SER A 1 258 ? -6.914 -8.462 7.479 1.00 95.75 258 SER A C 1
ATOM 2022 O O . SER A 1 258 ? -6.121 -9.104 8.177 1.00 95.75 258 SER A O 1
ATOM 2024 N N . LEU A 1 259 ? -6.543 -7.450 6.696 1.00 95.88 259 LEU A N 1
ATOM 2025 C CA . LEU A 1 259 ? -5.249 -6.796 6.872 1.00 95.88 259 LEU A CA 1
ATOM 2026 C C . LEU A 1 259 ? -5.187 -6.225 8.299 1.00 95.88 259 LEU A C 1
ATOM 2028 O O . LEU A 1 259 ? -6.165 -5.643 8.773 1.00 95.88 259 LEU A O 1
ATOM 2032 N N . PHE A 1 260 ? -4.083 -6.466 9.004 1.00 94.00 260 PHE A N 1
ATOM 2033 C CA . PHE A 1 260 ? -3.890 -6.088 10.403 1.00 94.00 260 PHE A CA 1
ATOM 2034 C C . PHE A 1 260 ? -2.532 -5.418 10.617 1.00 94.00 260 PHE A C 1
ATOM 2036 O O . PHE A 1 260 ? -2.453 -4.195 10.581 1.00 94.00 260 PHE A O 1
ATOM 2043 N N . ALA A 1 261 ? -1.456 -6.190 10.782 1.00 88.31 261 ALA A N 1
ATOM 2044 C CA . ALA A 1 261 ? -0.121 -5.653 11.029 1.00 88.31 261 ALA A CA 1
ATOM 2045 C C . ALA A 1 261 ? 0.714 -5.643 9.745 1.00 88.31 261 ALA A C 1
ATOM 2047 O O . ALA A 1 261 ? 1.620 -6.447 9.579 1.00 88.31 261 ALA A O 1
ATOM 2048 N N . GLY A 1 262 ? 0.382 -4.761 8.804 1.00 81.19 262 GLY A N 1
ATOM 2049 C CA . GLY A 1 262 ? 1.134 -4.601 7.548 1.00 81.19 262 GLY A CA 1
ATOM 2050 C C . GLY A 1 262 ? 1.186 -3.172 7.020 1.00 81.19 262 GLY A C 1
ATOM 2051 O O . GLY A 1 262 ? 1.992 -2.872 6.145 1.00 81.19 262 GLY A O 1
ATOM 2052 N N . VAL A 1 263 ? 0.343 -2.295 7.562 1.00 83.06 263 VAL A N 1
ATOM 2053 C CA . VAL A 1 263 ? 0.248 -0.886 7.191 1.00 83.06 263 VAL A CA 1
ATOM 2054 C C . VAL A 1 263 ? -0.020 -0.048 8.436 1.00 83.06 263 VAL A C 1
ATOM 2056 O O . VAL A 1 263 ? -0.568 -0.544 9.422 1.00 83.06 263 VAL A O 1
ATOM 2059 N N . GLY A 1 264 ? 0.319 1.231 8.352 1.00 84.25 264 GLY A N 1
ATOM 2060 C CA . GLY A 1 264 ? -0.012 2.220 9.367 1.00 84.25 264 GLY A CA 1
ATOM 2061 C C . GLY A 1 264 ? 1.094 2.491 10.379 1.00 84.25 264 GLY A C 1
ATOM 2062 O O . GLY A 1 264 ? 2.117 1.805 10.427 1.00 84.25 264 GLY A O 1
ATOM 2063 N N . LEU A 1 265 ? 0.851 3.515 11.193 1.00 83.50 265 LEU A N 1
ATOM 2064 C CA . LEU A 1 265 ? 1.814 4.175 12.081 1.00 83.50 265 LEU A CA 1
ATOM 2065 C C . LEU A 1 265 ? 2.648 3.223 12.954 1.00 83.50 265 LEU A C 1
ATOM 2067 O O . LEU A 1 265 ? 3.836 3.447 13.170 1.00 83.50 265 LEU A O 1
ATOM 2071 N N . HIS A 1 266 ? 2.029 2.167 13.482 1.00 87.81 266 HIS A N 1
ATOM 2072 C CA . HIS A 1 266 ? 2.682 1.271 14.437 1.00 87.81 266 HIS A CA 1
ATOM 2073 C C . HIS A 1 266 ? 3.474 0.142 13.783 1.00 87.81 266 HIS A C 1
ATOM 2075 O O . HIS A 1 266 ? 4.081 -0.644 14.501 1.00 87.81 266 HIS A O 1
ATOM 2081 N N . VAL A 1 267 ? 3.479 -0.003 12.458 1.00 89.31 267 VAL A N 1
ATOM 2082 C CA . VAL A 1 267 ? 4.221 -1.080 11.789 1.00 89.31 267 VAL A CA 1
ATOM 2083 C C . VAL A 1 267 ? 5.667 -0.642 11.563 1.00 89.31 267 VAL A C 1
ATOM 2085 O O . VAL A 1 267 ? 5.940 0.254 10.773 1.00 89.31 267 VAL A O 1
ATOM 2088 N N . SER A 1 268 ? 6.616 -1.297 12.237 1.00 86.56 268 SER A N 1
ATOM 2089 C CA . SER A 1 268 ? 8.046 -0.997 12.093 1.00 86.56 268 SER A CA 1
ATOM 2090 C C . SER A 1 268 ? 8.653 -1.689 10.873 1.00 86.56 268 SER A C 1
ATOM 2092 O O . SER A 1 268 ? 9.376 -1.068 10.095 1.00 86.56 268 SER A O 1
ATOM 2094 N N . ARG A 1 269 ? 8.382 -2.988 10.705 1.00 87.12 269 ARG A N 1
ATOM 2095 C CA . ARG A 1 269 ? 8.859 -3.776 9.560 1.00 87.12 269 ARG A CA 1
ATOM 2096 C C . ARG A 1 269 ? 8.007 -5.018 9.354 1.00 87.12 269 ARG A C 1
ATOM 2098 O O . ARG A 1 269 ? 7.547 -5.615 10.325 1.00 87.12 269 ARG A O 1
ATOM 2105 N N . ILE A 1 270 ? 7.903 -5.460 8.105 1.00 92.31 270 ILE A N 1
ATOM 2106 C CA . ILE A 1 270 ? 7.443 -6.812 7.781 1.00 92.31 270 ILE A CA 1
ATOM 2107 C C . ILE A 1 270 ? 8.612 -7.776 8.020 1.00 92.31 270 ILE A C 1
ATOM 2109 O O . ILE A 1 270 ? 9.746 -7.520 7.611 1.00 92.31 270 ILE A O 1
ATOM 2113 N N . ASN A 1 271 ? 8.353 -8.865 8.730 1.00 91.94 271 ASN A N 1
ATOM 2114 C CA . ASN A 1 271 ? 9.349 -9.866 9.081 1.00 91.94 271 ASN A CA 1
ATOM 2115 C C . ASN A 1 271 ? 9.549 -10.859 7.930 1.00 91.94 271 ASN A C 1
ATOM 2117 O O . ASN A 1 271 ? 8.618 -11.172 7.194 1.00 91.94 271 ASN A O 1
ATOM 2121 N N . GLY A 1 272 ? 10.770 -11.382 7.792 1.00 89.19 272 GLY A N 1
ATOM 2122 C CA . GLY A 1 272 ? 11.079 -12.404 6.786 1.00 89.19 272 GLY A CA 1
ATOM 2123 C C . GLY A 1 272 ? 11.168 -11.890 5.344 1.00 89.19 272 GLY A C 1
ATOM 2124 O O . GLY A 1 272 ? 11.330 -12.698 4.437 1.00 89.19 272 GLY A O 1
ATOM 2125 N N . VAL A 1 273 ? 11.108 -10.572 5.125 1.00 87.88 273 VAL A N 1
ATOM 2126 C CA . VAL A 1 273 ? 11.319 -9.938 3.814 1.00 87.88 273 VAL A CA 1
ATOM 2127 C C . VAL A 1 273 ? 12.512 -8.987 3.857 1.00 87.88 273 VAL A C 1
ATOM 2129 O O . VAL A 1 273 ? 12.857 -8.438 4.906 1.00 87.88 273 VAL A O 1
ATOM 2132 N N . THR A 1 274 ? 13.162 -8.790 2.714 1.00 79.75 274 THR A N 1
ATOM 2133 C CA . THR A 1 274 ? 14.281 -7.851 2.578 1.00 79.75 274 THR A CA 1
ATOM 2134 C C . THR A 1 274 ? 13.775 -6.555 1.960 1.00 79.75 274 THR A C 1
ATOM 2136 O O . THR A 1 274 ? 13.116 -6.574 0.925 1.00 79.75 274 THR A O 1
ATOM 2139 N N . SER A 1 275 ? 14.087 -5.416 2.581 1.00 73.12 275 SER A N 1
ATOM 2140 C CA . SER A 1 275 ? 13.958 -4.133 1.889 1.00 73.12 275 SER A CA 1
ATOM 2141 C C . SER A 1 275 ? 15.013 -4.061 0.790 1.00 73.12 275 SER A C 1
ATOM 2143 O O . SER A 1 275 ? 16.154 -4.473 1.011 1.00 73.12 275 SER A O 1
ATOM 2145 N N . LEU A 1 276 ? 14.649 -3.496 -0.362 1.00 71.81 276 LEU A N 1
ATOM 2146 C CA . LEU A 1 276 ? 15.595 -3.227 -1.444 1.00 71.81 276 LEU A CA 1
ATOM 2147 C C . LEU A 1 276 ? 16.695 -2.249 -0.999 1.00 71.81 276 LEU A C 1
ATOM 2149 O O . LEU A 1 276 ? 17.784 -2.292 -1.551 1.00 71.81 276 LEU A O 1
ATOM 2153 N N . LYS A 1 277 ? 16.442 -1.422 0.034 1.00 76.69 277 LYS A N 1
ATOM 2154 C CA . LYS A 1 277 ? 17.375 -0.416 0.584 1.00 76.69 277 LYS A CA 1
ATOM 2155 C C . LYS A 1 277 ? 17.938 0.555 -0.468 1.00 76.69 277 LYS A C 1
ATOM 2157 O O . LYS A 1 277 ? 19.014 1.111 -0.273 1.00 76.69 277 LYS A O 1
ATOM 2162 N N . ILE A 1 278 ? 17.198 0.783 -1.551 1.00 81.75 278 ILE A N 1
ATOM 2163 C CA . ILE A 1 278 ? 17.534 1.757 -2.594 1.00 81.75 278 ILE A CA 1
ATOM 2164 C C . ILE A 1 278 ? 16.472 2.858 -2.551 1.00 81.75 278 ILE A C 1
ATOM 2166 O O . ILE A 1 278 ? 15.282 2.529 -2.483 1.00 81.75 278 ILE A O 1
ATOM 2170 N N . PRO A 1 279 ? 16.865 4.147 -2.544 1.00 82.81 279 PRO A N 1
ATOM 2171 C CA . PRO A 1 279 ? 15.914 5.243 -2.698 1.00 82.81 279 PRO A CA 1
ATOM 2172 C C . PRO A 1 279 ? 15.216 5.165 -4.062 1.00 82.81 279 PRO A C 1
ATOM 2174 O O . PRO A 1 279 ? 15.658 4.452 -4.959 1.00 82.81 279 PRO A O 1
ATOM 2177 N N . ALA A 1 280 ? 14.126 5.907 -4.247 1.00 85.62 280 ALA A N 1
ATOM 2178 C CA . ALA A 1 280 ? 13.500 5.987 -5.559 1.00 85.62 280 ALA A CA 1
ATOM 2179 C C . ALA A 1 280 ? 14.525 6.453 -6.599 1.00 85.62 280 ALA A C 1
ATOM 2181 O O . ALA A 1 280 ? 15.126 7.519 -6.462 1.00 85.62 280 ALA A O 1
ATOM 2182 N N . CYS A 1 281 ? 14.744 5.631 -7.627 1.00 85.00 281 CYS A N 1
ATOM 2183 C CA . CYS A 1 281 ? 15.718 5.956 -8.655 1.00 85.00 281 CYS A CA 1
ATOM 2184 C C . CYS A 1 281 ? 15.235 7.139 -9.484 1.00 85.00 281 CYS A C 1
ATOM 2186 O O . CYS A 1 281 ? 16.070 7.894 -9.960 1.00 85.00 281 CYS A O 1
ATOM 2188 N N . ARG A 1 282 ? 13.921 7.325 -9.667 1.00 84.81 282 ARG A N 1
ATOM 2189 C CA . ARG A 1 282 ? 13.319 8.408 -10.456 1.00 84.81 282 ARG A CA 1
ATOM 2190 C C . ARG A 1 282 ? 12.266 9.178 -9.652 1.00 84.81 282 ARG A C 1
ATOM 2192 O O . ARG A 1 282 ? 11.890 8.794 -8.547 1.00 84.81 282 ARG A O 1
ATOM 2199 N N . LYS A 1 283 ? 11.761 10.250 -10.262 1.00 84.31 283 LYS A N 1
ATOM 2200 C CA . LYS A 1 283 ? 10.574 10.988 -9.826 1.00 84.31 283 LYS A CA 1
ATOM 2201 C C . LYS A 1 283 ? 9.517 10.971 -10.925 1.00 84.31 283 LYS A C 1
ATOM 2203 O O . LYS A 1 283 ? 9.857 10.973 -12.112 1.00 84.31 283 LYS A O 1
ATOM 2208 N N . PHE A 1 284 ? 8.253 10.943 -10.523 1.00 79.19 284 PHE A N 1
ATOM 2209 C CA . PHE A 1 284 ? 7.129 11.252 -11.400 1.00 79.19 284 PHE A CA 1
ATOM 2210 C C . PHE A 1 284 ? 7.050 12.764 -11.669 1.00 79.19 284 PHE A C 1
ATOM 2212 O O . PHE A 1 284 ? 7.720 13.560 -11.012 1.00 79.19 284 PHE A O 1
ATOM 2219 N N . ALA A 1 285 ? 6.207 13.162 -12.627 1.00 74.94 285 ALA A N 1
ATOM 2220 C CA . ALA A 1 285 ? 6.004 14.566 -13.001 1.00 74.94 285 ALA A CA 1
ATOM 2221 C C . ALA A 1 285 ? 5.469 15.444 -11.851 1.00 74.94 285 ALA A C 1
ATOM 2223 O O . ALA A 1 285 ? 5.660 16.654 -11.852 1.00 74.94 285 ALA A O 1
ATOM 2224 N N . ASP A 1 286 ? 4.816 14.834 -10.861 1.00 78.62 286 ASP A N 1
ATOM 2225 C CA . ASP A 1 286 ? 4.323 15.480 -9.640 1.00 78.62 286 ASP A CA 1
ATOM 2226 C C . ASP A 1 286 ? 5.360 15.491 -8.495 1.00 78.62 286 ASP A C 1
ATOM 2228 O O . ASP A 1 286 ? 5.015 15.775 -7.349 1.00 78.62 286 ASP A O 1
ATOM 2232 N N . ASN A 1 287 ? 6.629 15.175 -8.789 1.00 81.00 287 ASN A N 1
ATOM 2233 C CA . ASN A 1 287 ? 7.741 15.018 -7.843 1.00 81.00 287 ASN A CA 1
ATOM 2234 C C . ASN A 1 287 ? 7.615 13.864 -6.831 1.00 81.00 287 ASN A C 1
ATOM 2236 O O . ASN A 1 287 ? 8.473 13.730 -5.943 1.00 81.00 287 ASN A O 1
ATOM 2240 N N . SER A 1 288 ? 6.613 12.991 -6.965 1.00 80.81 288 SER A N 1
ATOM 2241 C CA . SER A 1 288 ? 6.523 11.783 -6.143 1.00 80.81 288 SER A CA 1
ATOM 2242 C C . SER A 1 288 ? 7.578 10.739 -6.538 1.00 80.81 288 SER A C 1
ATOM 2244 O O . SER A 1 288 ? 8.117 10.740 -7.648 1.00 80.81 288 SER A O 1
ATOM 2246 N N . ASP A 1 289 ? 7.934 9.877 -5.586 1.00 85.88 289 ASP A N 1
ATOM 2247 C CA . ASP A 1 289 ? 8.947 8.833 -5.752 1.00 85.88 289 ASP A CA 1
ATOM 2248 C C . ASP A 1 289 ? 8.548 7.810 -6.824 1.00 85.88 289 ASP A C 1
ATOM 2250 O O . ASP A 1 289 ? 7.470 7.220 -6.762 1.00 85.88 289 ASP A O 1
ATOM 2254 N N . PHE A 1 290 ? 9.451 7.546 -7.772 1.00 83.06 290 PHE A N 1
ATOM 2255 C CA . PHE A 1 290 ? 9.275 6.525 -8.801 1.00 83.06 290 PHE A CA 1
ATOM 2256 C C . PHE A 1 290 ? 10.392 5.474 -8.732 1.00 83.06 290 PHE A C 1
ATOM 2258 O O . PHE A 1 290 ? 11.542 5.703 -9.116 1.00 83.06 290 PHE A O 1
ATOM 2265 N N . PHE A 1 291 ? 10.035 4.293 -8.228 1.00 84.81 291 PHE A N 1
ATOM 2266 C CA . PHE A 1 291 ? 10.918 3.132 -8.152 1.00 84.81 291 PHE A CA 1
ATOM 2267 C C . PHE A 1 291 ? 10.904 2.375 -9.479 1.00 84.81 291 PHE A C 1
ATOM 2269 O O . PHE A 1 291 ? 9.839 2.008 -9.976 1.00 84.81 291 PHE A O 1
ATOM 2276 N N . THR A 1 292 ? 12.084 2.125 -10.041 1.00 82.25 292 THR A N 1
ATOM 2277 C CA . THR A 1 292 ? 12.240 1.401 -11.304 1.00 82.25 292 THR A CA 1
ATOM 2278 C C . THR A 1 292 ? 12.970 0.082 -11.094 1.00 82.25 292 THR A C 1
ATOM 2280 O O . THR A 1 292 ? 13.757 -0.087 -10.165 1.00 82.25 292 THR A O 1
ATOM 2283 N N . LEU A 1 293 ? 12.678 -0.867 -11.979 1.00 85.88 293 LEU A N 1
ATOM 2284 C CA . LEU A 1 293 ? 13.454 -2.085 -12.175 1.00 85.88 293 LEU A CA 1
ATOM 2285 C C . LEU A 1 293 ? 14.169 -1.990 -13.537 1.00 85.88 293 LEU A C 1
ATOM 2287 O O . LEU A 1 293 ? 13.660 -1.300 -14.425 1.00 85.88 293 LEU A O 1
ATOM 2291 N N . PRO A 1 294 ? 15.312 -2.674 -13.728 1.00 89.88 294 PRO A N 1
ATOM 2292 C CA . PRO A 1 294 ? 15.949 -3.602 -12.795 1.00 89.88 294 PRO A CA 1
ATOM 2293 C C . PRO A 1 294 ? 16.686 -2.908 -11.642 1.00 89.88 294 PRO A C 1
ATOM 2295 O O . PRO A 1 294 ? 16.950 -1.707 -11.668 1.00 89.88 294 PRO A O 1
ATOM 2298 N N . ILE A 1 295 ? 17.005 -3.714 -10.629 1.00 89.31 295 ILE A N 1
ATOM 2299 C CA . ILE A 1 295 ? 17.842 -3.382 -9.474 1.00 89.31 295 ILE A CA 1
ATOM 2300 C C . ILE A 1 295 ? 18.927 -4.451 -9.367 1.00 89.31 295 ILE A C 1
ATOM 2302 O O . ILE A 1 295 ? 18.634 -5.635 -9.551 1.00 89.31 295 ILE A O 1
ATOM 2306 N N . ILE A 1 296 ? 20.153 -4.052 -9.027 1.00 90.62 296 ILE A N 1
ATOM 2307 C CA . ILE A 1 296 ? 21.243 -4.976 -8.706 1.00 90.62 296 ILE A CA 1
ATOM 2308 C C . ILE A 1 296 ? 21.805 -4.716 -7.305 1.00 90.62 296 ILE A C 1
ATOM 2310 O O . ILE A 1 296 ? 21.808 -3.591 -6.799 1.00 90.62 296 ILE A O 1
ATOM 2314 N N . HIS A 1 297 ? 22.312 -5.789 -6.701 1.00 91.56 297 HIS A N 1
ATOM 2315 C CA . HIS A 1 297 ? 23.202 -5.747 -5.548 1.00 91.56 297 HIS A CA 1
ATOM 2316 C C . HIS A 1 297 ? 24.547 -6.317 -5.984 1.00 91.56 297 HIS A C 1
ATOM 2318 O O . HIS A 1 297 ? 24.623 -7.494 -6.337 1.00 91.56 297 HIS A O 1
ATOM 2324 N N . ASP A 1 298 ? 25.585 -5.490 -5.963 1.00 92.81 298 ASP A N 1
ATOM 2325 C CA . ASP A 1 298 ? 26.947 -5.934 -6.217 1.00 92.81 298 ASP A CA 1
ATOM 2326 C C . ASP A 1 298 ? 27.610 -6.357 -4.896 1.00 92.81 298 ASP A C 1
ATOM 2328 O O . ASP A 1 298 ? 27.926 -5.495 -4.070 1.00 92.81 298 ASP A O 1
ATOM 2332 N N . PRO A 1 299 ? 27.852 -7.661 -4.664 1.00 91.62 299 PRO A N 1
ATOM 2333 C CA . PRO A 1 299 ? 28.462 -8.127 -3.425 1.00 91.62 299 PRO A CA 1
ATOM 2334 C C . PRO A 1 299 ? 29.957 -7.791 -3.312 1.00 91.62 299 PRO A C 1
ATOM 2336 O O . PRO A 1 299 ? 30.481 -7.807 -2.200 1.00 91.62 299 PRO A O 1
ATOM 2339 N N . ALA A 1 300 ? 30.656 -7.508 -4.417 1.00 94.88 300 ALA A N 1
ATOM 2340 C CA . ALA A 1 300 ? 32.084 -7.194 -4.395 1.00 94.88 300 ALA A CA 1
ATOM 2341 C C . ALA A 1 300 ? 32.347 -5.765 -3.903 1.00 94.88 300 ALA A C 1
ATOM 2343 O O . ALA A 1 300 ? 33.350 -5.528 -3.229 1.00 94.88 300 ALA A O 1
ATOM 2344 N N . THR A 1 301 ? 31.439 -4.826 -4.184 1.00 95.06 301 THR A N 1
ATOM 2345 C CA . THR A 1 301 ? 31.534 -3.442 -3.683 1.00 95.06 301 THR A CA 1
ATOM 2346 C C . THR A 1 301 ? 30.524 -3.115 -2.580 1.00 95.06 301 THR A C 1
ATOM 2348 O O . THR A 1 301 ? 30.632 -2.063 -1.952 1.00 95.06 301 THR A O 1
ATOM 2351 N N . GLY A 1 302 ? 29.523 -3.973 -2.356 1.00 91.81 302 GLY A N 1
ATOM 2352 C CA . GLY A 1 302 ? 28.379 -3.709 -1.477 1.00 91.81 302 GLY A CA 1
ATOM 2353 C C . GLY A 1 302 ? 27.396 -2.670 -2.032 1.00 91.81 302 GLY A C 1
ATOM 2354 O O . GLY A 1 302 ? 26.602 -2.113 -1.273 1.00 91.81 302 GLY A O 1
ATOM 2355 N N . SER A 1 303 ? 27.463 -2.353 -3.329 1.00 91.38 303 SER A N 1
ATOM 2356 C CA . SER A 1 303 ? 26.630 -1.317 -3.948 1.00 91.38 303 SER A CA 1
ATOM 2357 C C . SER A 1 303 ? 25.226 -1.834 -4.263 1.00 91.38 303 SER A C 1
ATOM 2359 O O . SER A 1 303 ? 25.052 -2.935 -4.780 1.00 91.38 303 SER A O 1
ATOM 2361 N N . LEU A 1 304 ? 24.219 -1.008 -3.978 1.00 90.44 304 LEU A N 1
ATOM 2362 C CA . LEU A 1 304 ? 22.814 -1.242 -4.305 1.00 90.44 304 LEU A CA 1
ATOM 2363 C C . LEU A 1 304 ? 22.344 -0.121 -5.229 1.00 90.44 304 LEU A C 1
ATOM 2365 O O . LEU A 1 304 ? 22.409 1.050 -4.854 1.00 90.44 304 LEU A O 1
ATOM 2369 N N . LEU A 1 305 ? 21.895 -0.470 -6.431 1.00 90.31 305 LEU A N 1
ATOM 2370 C CA . LEU A 1 305 ? 21.495 0.501 -7.444 1.00 90.31 305 LEU A CA 1
ATOM 2371 C C . LEU A 1 305 ? 20.360 -0.032 -8.319 1.00 90.31 305 LEU A C 1
ATOM 2373 O O . LEU A 1 305 ? 20.259 -1.232 -8.567 1.00 90.31 305 LEU A O 1
ATOM 2377 N N . GLY A 1 306 ? 19.497 0.876 -8.756 1.00 89.31 306 GLY A N 1
ATOM 2378 C CA . GLY A 1 306 ? 18.435 0.615 -9.722 1.00 89.31 306 GLY A CA 1
ATOM 2379 C C . GLY A 1 306 ? 18.574 1.532 -10.926 1.00 89.31 306 GLY A C 1
ATOM 2380 O O . GLY A 1 306 ? 19.439 2.402 -10.923 1.00 89.31 306 GLY A O 1
ATOM 2381 N N . ASP A 1 307 ? 17.691 1.346 -11.905 1.00 90.19 307 ASP A N 1
ATOM 2382 C CA . ASP A 1 307 ? 17.706 2.001 -13.220 1.00 90.19 307 ASP A CA 1
ATOM 2383 C C . ASP A 1 307 ? 18.744 1.436 -14.199 1.00 90.19 307 ASP A C 1
ATOM 2385 O O . ASP A 1 307 ? 19.936 1.362 -13.915 1.00 90.19 307 ASP A O 1
ATOM 2389 N N . SER A 1 308 ? 18.291 1.057 -15.397 1.00 90.81 308 SER A N 1
ATOM 2390 C CA . SER A 1 308 ? 19.142 0.426 -16.411 1.00 90.81 308 SER A CA 1
ATOM 2391 C C . SER A 1 308 ? 20.345 1.281 -16.825 1.00 90.81 308 SER A C 1
ATOM 2393 O O . SER A 1 308 ? 21.405 0.722 -17.107 1.00 90.81 308 SER A O 1
ATOM 2395 N N . PHE A 1 309 ? 20.205 2.612 -16.894 1.00 92.31 309 PHE A N 1
ATOM 2396 C CA . PHE A 1 309 ? 21.311 3.496 -17.278 1.00 92.31 309 PHE A CA 1
ATOM 2397 C C . PHE A 1 309 ? 22.348 3.596 -16.159 1.00 92.31 309 PHE A C 1
ATOM 2399 O O . PHE A 1 309 ? 23.539 3.397 -16.403 1.00 92.31 309 PHE A O 1
ATOM 2406 N N . ASP A 1 310 ? 21.888 3.837 -14.931 1.00 92.00 310 ASP A N 1
ATOM 2407 C CA . ASP A 1 310 ? 22.758 3.973 -13.761 1.00 92.00 310 ASP A CA 1
ATOM 2408 C C . ASP A 1 310 ? 23.492 2.653 -13.475 1.00 92.00 310 ASP A C 1
ATOM 2410 O O . ASP A 1 310 ? 24.688 2.654 -13.176 1.00 92.00 310 ASP A O 1
ATOM 2414 N N . ILE A 1 311 ? 22.813 1.517 -13.677 1.00 93.12 311 ILE A N 1
ATOM 2415 C CA . ILE A 1 311 ? 23.409 0.177 -13.630 1.00 93.12 311 ILE A CA 1
ATOM 2416 C C . ILE A 1 311 ? 24.507 0.013 -14.677 1.00 93.12 311 ILE A C 1
ATOM 2418 O O . ILE A 1 311 ? 25.616 -0.402 -14.337 1.00 93.12 311 ILE A O 1
ATOM 2422 N N . ALA A 1 312 ? 24.234 0.351 -15.936 1.00 92.94 312 ALA A N 1
ATOM 2423 C CA . ALA A 1 312 ? 25.219 0.218 -17.003 1.00 92.94 312 ALA A CA 1
ATOM 2424 C C . ALA A 1 312 ? 26.454 1.101 -16.753 1.00 92.94 312 ALA A C 1
ATOM 2426 O O . ALA A 1 312 ? 27.584 0.620 -16.861 1.00 92.94 312 ALA A O 1
ATOM 2427 N N . ALA A 1 313 ? 26.251 2.365 -16.370 1.00 93.56 313 ALA A N 1
ATOM 2428 C CA . ALA A 1 313 ? 27.331 3.302 -16.071 1.00 93.56 313 ALA A CA 1
ATOM 2429 C C . ALA A 1 313 ? 28.190 2.820 -14.890 1.00 93.56 313 ALA A C 1
ATOM 2431 O O . ALA A 1 313 ? 29.422 2.805 -14.970 1.00 93.56 313 ALA A O 1
ATOM 2432 N N . TYR A 1 314 ? 27.544 2.356 -13.817 1.00 94.06 314 TYR A N 1
ATOM 2433 C CA . TYR A 1 314 ? 28.219 1.773 -12.662 1.00 94.06 314 TYR A CA 1
ATOM 2434 C C . TYR A 1 314 ? 29.056 0.546 -13.041 1.00 94.06 314 TYR A C 1
ATOM 2436 O O . TYR A 1 314 ? 30.217 0.460 -12.633 1.00 94.06 314 TYR A O 1
ATOM 2444 N N . LEU A 1 315 ? 28.500 -0.386 -13.822 1.00 93.31 315 LEU A N 1
ATOM 2445 C CA . LEU A 1 315 ? 29.204 -1.602 -14.231 1.00 93.31 315 LEU A CA 1
ATOM 2446 C C . LEU A 1 315 ? 30.398 -1.283 -15.135 1.00 93.31 315 LEU A C 1
ATOM 2448 O O . LEU A 1 315 ? 31.469 -1.842 -14.919 1.00 93.31 315 LEU A O 1
ATOM 2452 N N . GLN A 1 316 ? 30.259 -0.344 -16.078 1.00 93.12 316 GLN A N 1
ATOM 2453 C CA . GLN A 1 316 ? 31.371 0.102 -16.924 1.00 93.12 316 GLN A CA 1
ATOM 2454 C C . GLN A 1 316 ? 32.508 0.704 -16.093 1.00 93.12 316 GLN A C 1
ATOM 2456 O O . GLN A 1 316 ? 33.678 0.407 -16.327 1.00 93.12 316 GLN A O 1
ATOM 2461 N N . ARG A 1 317 ? 32.181 1.556 -15.119 1.00 92.81 317 ARG A N 1
ATOM 2462 C CA . ARG A 1 317 ? 33.183 2.194 -14.259 1.00 92.81 317 ARG A CA 1
ATOM 2463 C C . ARG A 1 317 ? 33.872 1.194 -13.336 1.00 92.81 317 ARG A C 1
ATOM 2465 O O . ARG A 1 317 ? 35.080 1.268 -13.134 1.00 92.81 317 ARG A O 1
ATOM 2472 N N . THR A 1 318 ? 33.095 0.295 -12.741 1.00 94.75 318 THR A N 1
ATOM 2473 C CA . THR A 1 318 ? 33.574 -0.633 -11.707 1.00 94.75 318 THR A CA 1
ATOM 2474 C C . THR A 1 318 ? 34.315 -1.815 -12.326 1.00 94.75 318 THR A C 1
ATOM 2476 O O . THR A 1 318 ? 35.326 -2.267 -11.789 1.00 94.75 318 THR A O 1
ATOM 2479 N N . TYR A 1 319 ? 33.864 -2.273 -13.495 1.00 93.00 319 TYR A N 1
ATOM 2480 C CA . TYR A 1 319 ? 34.406 -3.428 -14.203 1.00 93.00 319 TYR A CA 1
ATOM 2481 C C . TYR A 1 319 ? 34.711 -3.120 -15.675 1.00 93.00 319 TYR A C 1
ATOM 2483 O O . TYR A 1 319 ? 34.171 -3.771 -16.572 1.00 93.00 319 TYR A O 1
ATOM 2491 N N . PRO A 1 320 ? 35.627 -2.179 -15.961 1.00 90.06 320 PRO A N 1
ATOM 2492 C CA . PRO A 1 320 ? 35.869 -1.695 -17.322 1.00 90.06 320 PRO A CA 1
ATOM 2493 C C . PRO A 1 320 ? 36.398 -2.763 -18.290 1.00 90.06 320 PRO A C 1
ATOM 2495 O O . PRO A 1 320 ? 36.336 -2.577 -19.501 1.00 90.06 320 PRO A O 1
ATOM 2498 N N . ASN A 1 321 ? 36.918 -3.874 -17.759 1.00 87.12 321 ASN A N 1
ATOM 2499 C CA . ASN A 1 321 ? 37.493 -4.979 -18.527 1.00 87.12 321 ASN A CA 1
ATOM 2500 C C . ASN A 1 321 ? 36.612 -6.242 -18.524 1.00 87.12 321 ASN A C 1
ATOM 2502 O O . ASN A 1 321 ? 37.068 -7.298 -18.963 1.00 87.12 321 ASN A O 1
ATOM 2506 N N . SER A 1 322 ? 35.390 -6.179 -17.984 1.00 84.56 322 SER A N 1
ATOM 2507 C CA . SER A 1 322 ? 34.485 -7.331 -17.961 1.00 84.56 322 SER A CA 1
ATOM 2508 C C . SER A 1 322 ? 33.812 -7.551 -19.315 1.00 84.56 322 SER A C 1
ATOM 2510 O O . SER A 1 322 ? 33.355 -6.617 -19.968 1.00 84.56 322 SER A O 1
ATOM 2512 N N . GLY A 1 323 ? 33.697 -8.818 -19.721 1.00 77.38 323 GLY A N 1
ATOM 2513 C CA . GLY A 1 323 ? 33.037 -9.198 -20.969 1.00 77.38 323 GLY A CA 1
ATOM 2514 C C . GLY A 1 323 ? 33.806 -8.765 -22.223 1.00 77.38 323 GLY A C 1
ATOM 2515 O O . GLY A 1 323 ? 35.029 -8.861 -22.280 1.00 77.38 323 GLY A O 1
ATOM 2516 N N . ALA A 1 324 ? 33.069 -8.346 -23.255 1.00 71.00 324 ALA A N 1
ATOM 2517 C CA . ALA A 1 324 ? 33.615 -8.033 -24.579 1.00 71.00 324 ALA A CA 1
ATOM 2518 C C . ALA A 1 324 ? 34.156 -6.594 -24.730 1.00 71.00 324 ALA A C 1
ATOM 2520 O O . ALA A 1 324 ? 34.645 -6.252 -25.808 1.00 71.00 324 ALA A O 1
ATOM 2521 N N . GLY A 1 325 ? 34.098 -5.751 -23.690 1.00 67.88 325 GLY A N 1
ATOM 2522 C CA . GLY A 1 325 ? 34.797 -4.464 -23.674 1.00 67.88 325 GLY A CA 1
ATOM 2523 C C . GLY A 1 325 ? 33.996 -3.283 -23.126 1.00 67.88 325 GLY A C 1
ATOM 2524 O O . GLY A 1 325 ? 33.158 -3.428 -22.250 1.00 67.88 325 GLY A O 1
ATOM 2525 N N . ASP A 1 326 ? 34.316 -2.108 -23.667 1.00 87.81 326 ASP A N 1
ATOM 2526 C CA . ASP A 1 326 ? 33.786 -0.787 -23.316 1.00 87.81 326 ASP A CA 1
ATOM 2527 C C . ASP A 1 326 ? 32.389 -0.547 -23.915 1.00 87.81 326 ASP A C 1
ATOM 2529 O O . ASP A 1 326 ? 32.260 -0.459 -25.143 1.00 87.81 326 ASP A O 1
ATOM 2533 N N . LEU A 1 327 ? 31.379 -0.466 -23.040 1.00 91.69 327 LEU A N 1
ATOM 2534 C CA . LEU A 1 327 ? 29.956 -0.247 -23.319 1.00 91.69 327 LEU A CA 1
ATOM 2535 C C . LEU A 1 327 ? 29.622 1.227 -23.605 1.00 91.69 327 LEU A C 1
ATOM 2537 O O . LEU A 1 327 ? 28.616 1.505 -24.265 1.00 91.69 327 LEU A O 1
ATOM 2541 N N . PHE A 1 328 ? 30.473 2.156 -23.161 1.00 95.06 328 PHE A N 1
ATOM 2542 C CA . PHE A 1 328 ? 30.321 3.599 -23.358 1.00 95.06 328 PHE A CA 1
ATOM 2543 C C . PHE A 1 328 ? 31.500 4.194 -24.156 1.00 95.06 328 PHE A C 1
ATOM 2545 O O . PHE A 1 328 ? 32.107 5.176 -23.718 1.00 95.06 328 PHE A O 1
ATOM 2552 N N . PRO A 1 329 ? 31.823 3.658 -25.351 1.00 94.00 329 PRO A N 1
ATOM 2553 C CA . PRO A 1 329 ? 32.920 4.176 -26.160 1.00 94.00 329 PRO A CA 1
ATOM 2554 C C . PRO A 1 329 ? 32.697 5.635 -26.558 1.00 94.00 329 PRO A C 1
ATOM 2556 O O . PRO A 1 329 ? 31.564 6.088 -26.720 1.00 94.00 329 PRO A O 1
ATOM 2559 N N . ALA A 1 330 ? 33.776 6.383 -26.774 1.00 92.25 330 ALA A N 1
ATOM 2560 C CA . ALA A 1 330 ? 33.665 7.726 -27.331 1.00 92.25 330 ALA A CA 1
ATOM 2561 C C . ALA A 1 330 ? 33.039 7.664 -28.739 1.00 92.25 330 ALA A C 1
ATOM 2563 O O . ALA A 1 330 ? 33.598 7.040 -29.641 1.00 92.25 330 ALA A O 1
ATOM 2564 N N . GLN A 1 331 ? 31.881 8.304 -28.924 1.00 92.25 331 GLN A N 1
ATOM 2565 C CA . GLN A 1 331 ? 31.169 8.372 -30.202 1.00 92.25 331 GLN A CA 1
ATOM 2566 C C . GLN A 1 331 ? 30.270 9.614 -30.286 1.00 92.25 331 GLN A C 1
ATOM 2568 O O . GLN A 1 331 ? 29.946 10.228 -29.271 1.00 92.25 331 GLN A O 1
ATOM 2573 N N . THR A 1 332 ? 29.864 9.993 -31.500 1.00 92.50 332 THR A N 1
ATOM 2574 C CA . THR A 1 332 ? 28.983 11.148 -31.737 1.00 92.50 332 THR A CA 1
ATOM 2575 C C . THR A 1 332 ? 27.513 10.727 -31.719 1.00 92.50 332 THR A C 1
ATOM 2577 O O . THR A 1 332 ? 27.041 10.100 -32.667 1.00 92.50 332 THR A O 1
ATOM 2580 N N . LEU A 1 333 ? 26.788 11.127 -30.669 1.00 95.94 333 LEU A N 1
ATOM 2581 C CA . LEU A 1 333 ? 25.358 10.857 -30.463 1.00 95.94 333 LEU A CA 1
ATOM 2582 C C . LEU A 1 333 ? 24.529 12.148 -30.567 1.00 95.94 333 LEU A C 1
ATOM 2584 O O . LEU A 1 333 ? 23.938 12.629 -29.607 1.00 95.94 333 LEU A O 1
ATOM 2588 N N . ASP A 1 334 ? 24.488 12.729 -31.760 1.00 93.62 334 ASP A N 1
ATOM 2589 C CA . ASP A 1 334 ? 23.862 14.021 -32.077 1.00 93.62 334 ASP A CA 1
ATOM 2590 C C . ASP A 1 334 ? 22.373 13.919 -32.470 1.00 93.62 334 ASP A C 1
ATOM 2592 O O . ASP A 1 334 ? 21.835 14.810 -33.129 1.00 93.62 334 ASP A O 1
ATOM 2596 N N . TYR A 1 335 ? 21.683 12.851 -32.057 1.00 95.38 335 TYR A N 1
ATOM 2597 C CA . TYR A 1 335 ? 20.233 12.739 -32.224 1.00 95.38 335 TYR A CA 1
ATOM 2598 C C . TYR A 1 335 ? 19.498 13.539 -31.145 1.00 95.38 335 TYR A C 1
ATOM 2600 O O . TYR A 1 335 ? 19.677 13.303 -29.949 1.00 95.38 335 TYR A O 1
ATOM 2608 N N . VAL A 1 336 ? 18.652 14.475 -31.578 1.00 92.88 336 VAL A N 1
ATOM 2609 C CA . VAL A 1 336 ? 17.870 15.350 -30.700 1.00 92.88 336 VAL A CA 1
ATOM 2610 C C . VAL A 1 336 ? 16.422 15.389 -31.176 1.00 92.88 336 VAL A C 1
ATOM 2612 O O . VAL A 1 336 ? 16.159 15.647 -32.352 1.00 92.88 336 VAL A O 1
ATOM 2615 N N . VAL A 1 337 ? 15.488 15.153 -30.259 1.00 89.56 337 VAL A N 1
ATOM 2616 C CA . VAL A 1 337 ? 14.046 15.290 -30.489 1.00 89.56 337 VAL A CA 1
ATOM 2617 C C . VAL A 1 337 ? 13.633 16.735 -30.220 1.00 89.56 337 VAL A C 1
ATOM 2619 O O . VAL A 1 337 ? 14.137 17.373 -29.297 1.00 89.56 337 VAL A O 1
ATOM 2622 N N . SER A 1 338 ? 12.723 17.270 -31.040 1.00 79.69 338 SER A N 1
ATOM 2623 C CA . SER A 1 338 ? 12.188 18.618 -30.819 1.00 79.69 338 SER A CA 1
ATOM 2624 C C . SER A 1 338 ? 11.475 18.702 -29.467 1.00 79.69 338 SER A C 1
ATOM 2626 O O . SER A 1 338 ? 10.718 17.801 -29.109 1.00 79.69 338 SER A O 1
ATOM 2628 N N . GLN A 1 339 ? 11.673 19.802 -28.739 1.00 68.25 339 GLN A N 1
ATOM 2629 C CA . GLN A 1 339 ? 11.025 20.025 -27.441 1.00 68.25 339 GLN A CA 1
ATOM 2630 C C . GLN A 1 339 ? 9.498 20.168 -27.552 1.00 68.25 339 GLN A C 1
ATOM 2632 O O . GLN A 1 339 ? 8.798 19.945 -26.571 1.00 68.25 339 GLN A O 1
ATOM 2637 N N . ASP A 1 340 ? 8.983 20.469 -28.747 1.00 72.56 340 ASP A N 1
ATOM 2638 C CA . ASP A 1 340 ? 7.550 20.671 -28.996 1.00 72.56 340 ASP A CA 1
ATOM 2639 C C . ASP A 1 340 ? 6.789 19.372 -29.315 1.00 72.56 340 ASP A C 1
ATOM 2641 O O . ASP A 1 340 ? 5.612 19.416 -29.681 1.00 72.56 340 ASP A O 1
ATOM 2645 N N . VAL A 1 341 ? 7.439 18.204 -29.240 1.00 76.50 341 VAL A N 1
ATOM 2646 C CA . VAL A 1 341 ? 6.751 16.929 -29.478 1.00 76.50 341 VAL A CA 1
ATOM 2647 C C . VAL A 1 341 ? 5.750 16.687 -28.341 1.00 76.50 341 VAL A C 1
ATOM 2649 O O . VAL A 1 341 ? 6.161 16.617 -27.182 1.00 76.50 341 VAL A O 1
ATOM 2652 N N . PRO A 1 342 ? 4.444 16.547 -28.635 1.00 78.12 342 PRO A N 1
ATOM 2653 C CA . PRO A 1 342 ? 3.442 16.345 -27.600 1.00 78.12 342 PRO A CA 1
ATOM 2654 C C . PRO A 1 342 ? 3.642 14.976 -26.943 1.00 78.12 342 PRO A C 1
ATOM 2656 O O . PRO A 1 342 ? 3.531 13.937 -27.592 1.00 78.12 342 PRO A O 1
ATOM 2659 N N . LEU A 1 343 ? 3.925 14.980 -25.641 1.00 84.25 343 LEU A N 1
ATOM 2660 C CA . LEU A 1 343 ? 4.030 13.779 -24.819 1.00 84.25 343 LEU A CA 1
ATOM 2661 C C . LEU A 1 343 ? 2.810 13.696 -23.904 1.00 84.25 343 LEU A C 1
ATOM 2663 O O . LEU A 1 343 ? 2.583 14.590 -23.094 1.00 84.25 343 LEU A O 1
ATOM 2667 N N . LEU A 1 344 ? 2.049 12.604 -24.006 1.00 80.44 344 LEU A N 1
ATOM 2668 C CA . LEU A 1 344 ? 0.932 12.342 -23.089 1.00 80.44 344 LEU A CA 1
ATOM 2669 C C . LEU A 1 344 ? 1.407 12.155 -21.648 1.00 80.44 344 LEU A C 1
ATOM 2671 O O . LEU A 1 344 ? 0.716 12.529 -20.710 1.00 80.44 344 LEU A O 1
ATOM 2675 N N . VAL A 1 345 ? 2.592 11.568 -21.476 1.00 79.75 345 VAL A N 1
ATOM 2676 C CA . VAL A 1 345 ? 3.200 11.332 -20.168 1.00 79.75 345 VAL A CA 1
ATOM 2677 C C . VAL A 1 345 ? 4.564 12.020 -20.147 1.00 79.75 345 VAL A C 1
ATOM 2679 O O . VAL A 1 345 ? 5.409 11.683 -20.982 1.00 79.75 345 VAL A O 1
ATOM 2682 N N . PRO A 1 346 ? 4.809 12.958 -19.214 1.00 80.44 346 PRO A N 1
ATOM 2683 C CA . PRO A 1 346 ? 6.111 13.597 -19.083 1.00 80.44 346 PRO A CA 1
ATOM 2684 C C . PRO A 1 346 ? 7.211 12.579 -18.770 1.00 80.44 346 PRO A C 1
ATOM 2686 O O . PRO A 1 346 ? 7.011 11.642 -17.990 1.00 80.44 346 PRO A O 1
ATOM 2689 N N . LEU A 1 347 ? 8.386 12.786 -19.362 1.00 82.19 347 LEU A N 1
ATOM 2690 C CA . LEU A 1 347 ? 9.577 11.993 -19.075 1.00 82.19 347 LEU A CA 1
ATOM 2691 C C . LEU A 1 347 ? 10.348 12.563 -17.887 1.00 82.19 347 LEU A C 1
ATOM 2693 O O . LEU A 1 347 ? 10.265 13.750 -17.579 1.00 82.19 347 LEU A O 1
ATOM 2697 N N . SER A 1 348 ? 11.119 11.700 -17.226 1.00 79.12 348 SER A N 1
ATOM 2698 C CA . SER A 1 348 ? 12.074 12.138 -16.210 1.00 79.12 348 SER A CA 1
ATOM 2699 C C . SER A 1 348 ? 13.154 13.028 -16.831 1.00 79.12 348 SER A C 1
ATOM 2701 O O . SER A 1 348 ? 13.567 12.807 -17.969 1.00 79.12 348 SER A O 1
ATOM 2703 N N . GLU A 1 349 ? 13.646 13.998 -16.061 1.00 82.44 349 GLU A N 1
ATOM 2704 C CA . GLU A 1 349 ? 14.749 14.860 -16.487 1.00 82.44 349 GLU A CA 1
ATOM 2705 C C . GLU A 1 349 ? 16.035 14.066 -16.763 1.00 82.44 349 GLU A C 1
ATOM 2707 O O . GLU A 1 349 ? 16.290 13.008 -16.172 1.00 82.44 349 GLU A O 1
ATOM 2712 N N . CYS A 1 350 ? 16.868 14.606 -17.659 1.00 84.31 350 CYS A N 1
ATOM 2713 C CA . CYS A 1 350 ? 18.201 14.070 -17.906 1.00 84.31 350 CYS A CA 1
ATOM 2714 C C . CYS A 1 350 ? 19.060 14.222 -16.652 1.00 84.31 350 CYS A C 1
ATOM 2716 O O . CYS A 1 350 ? 19.191 15.315 -16.107 1.00 84.31 350 CYS A O 1
ATOM 2718 N N . ARG A 1 351 ? 19.676 13.125 -16.219 1.00 77.88 351 ARG A N 1
ATOM 2719 C CA . ARG A 1 351 ? 20.523 13.104 -15.025 1.00 77.88 351 ARG A CA 1
ATOM 2720 C C . ARG A 1 351 ? 21.930 13.567 -15.337 1.00 77.88 351 ARG A C 1
ATOM 2722 O O . ARG A 1 351 ? 22.420 13.399 -16.456 1.00 77.88 351 ARG A O 1
ATOM 2729 N N . GLU A 1 352 ? 22.602 14.050 -14.301 1.00 86.50 352 GLU A N 1
ATOM 2730 C CA . GLU A 1 352 ? 24.056 14.114 -14.298 1.00 86.50 352 GLU A CA 1
ATOM 2731 C C . GLU A 1 352 ? 24.633 12.698 -14.393 1.00 86.50 352 GLU A C 1
ATOM 2733 O O . GLU A 1 352 ? 24.176 11.768 -13.729 1.00 86.50 352 GLU A O 1
ATOM 2738 N N . SER A 1 353 ? 25.631 12.531 -15.253 1.00 88.81 353 SER A N 1
ATOM 2739 C CA . SER A 1 353 ? 26.275 11.248 -15.495 1.00 88.81 353 SER A CA 1
ATOM 2740 C C . SER A 1 353 ? 27.731 11.456 -15.877 1.00 88.81 353 SER A C 1
ATOM 2742 O O . SER A 1 353 ? 28.080 12.447 -16.517 1.00 88.81 353 SER A O 1
ATOM 2744 N N . GLU A 1 354 ? 28.565 10.470 -15.553 1.00 90.38 354 GLU A N 1
ATOM 2745 C CA . GLU A 1 354 ? 29.934 10.348 -16.065 1.00 90.38 354 GLU A CA 1
ATOM 2746 C C . GLU A 1 354 ? 29.957 10.141 -17.597 1.00 90.38 354 GLU A C 1
ATOM 2748 O O . GLU A 1 354 ? 30.975 10.390 -18.240 1.00 90.38 354 GLU A O 1
ATOM 2753 N N . PHE A 1 355 ? 28.818 9.762 -18.195 1.00 94.19 355 PHE A N 1
ATOM 2754 C CA . PHE A 1 355 ? 28.617 9.587 -19.637 1.00 94.19 355 PHE A CA 1
ATOM 2755 C C . PHE A 1 355 ? 27.519 10.536 -20.171 1.00 94.19 355 PHE A C 1
ATOM 2757 O O . PHE A 1 355 ? 26.446 10.079 -20.583 1.00 94.19 355 PHE A O 1
ATOM 2764 N N . PRO A 1 356 ? 27.748 11.866 -20.184 1.00 93.69 356 PRO A N 1
ATOM 2765 C CA . PRO A 1 356 ? 26.704 12.865 -20.442 1.00 93.69 356 PRO A CA 1
ATOM 2766 C C . PRO A 1 356 ? 26.090 12.770 -21.845 1.00 93.69 356 PRO A C 1
ATOM 2768 O O . PRO A 1 356 ? 24.881 12.933 -21.997 1.00 93.69 356 PRO A O 1
ATOM 2771 N N . GLU A 1 357 ? 26.887 12.437 -22.865 1.00 94.75 357 GLU A N 1
ATOM 2772 C CA . GLU A 1 357 ? 26.386 12.253 -24.236 1.00 94.75 357 GLU A CA 1
ATOM 2773 C C . GLU A 1 357 ? 25.401 11.079 -24.329 1.00 94.75 357 GLU A C 1
ATOM 2775 O O . GLU A 1 357 ? 24.370 11.181 -24.991 1.00 94.75 357 GLU A O 1
ATOM 2780 N N . TYR A 1 358 ? 25.662 9.987 -23.605 1.00 96.38 358 TYR A N 1
ATOM 2781 C CA . TYR A 1 358 ? 24.763 8.834 -23.557 1.00 96.38 358 TYR A CA 1
ATOM 2782 C C . TYR A 1 358 ? 23.511 9.109 -22.731 1.00 96.38 358 TYR A C 1
ATOM 2784 O O . TYR A 1 358 ? 22.430 8.689 -23.133 1.00 96.38 358 TYR A O 1
ATOM 2792 N N . ALA A 1 359 ? 23.631 9.826 -21.610 1.00 94.25 359 ALA A N 1
ATOM 2793 C CA . ALA A 1 359 ? 22.477 10.236 -20.810 1.00 94.25 359 ALA A CA 1
ATOM 2794 C C . ALA A 1 359 ? 21.528 11.117 -21.637 1.00 94.25 359 ALA A C 1
ATOM 2796 O O . ALA A 1 359 ? 20.323 10.862 -21.702 1.00 94.25 359 ALA A O 1
ATOM 2797 N N . LYS A 1 360 ? 22.086 12.100 -22.354 1.00 94.31 360 LYS A N 1
ATOM 2798 C CA . LYS A 1 360 ? 21.328 12.966 -23.260 1.00 94.31 360 LYS A CA 1
ATOM 2799 C C . LYS A 1 360 ? 20.706 12.173 -24.406 1.00 94.31 360 LYS A C 1
ATOM 2801 O O . LYS A 1 360 ? 19.529 12.367 -24.707 1.00 94.31 360 LYS A O 1
ATOM 2806 N N . PHE A 1 361 ? 21.465 11.283 -25.039 1.00 96.12 361 PHE A N 1
ATOM 2807 C CA . PHE A 1 361 ? 20.954 10.430 -26.109 1.00 96.12 361 PHE A CA 1
ATOM 2808 C C . PHE A 1 361 ? 19.802 9.541 -25.629 1.00 96.12 361 PHE A C 1
ATOM 2810 O O . PHE A 1 361 ? 18.771 9.486 -26.292 1.00 96.12 361 PHE A O 1
ATOM 2817 N N . ASN A 1 362 ? 19.934 8.924 -24.452 1.00 94.56 362 ASN A N 1
ATOM 2818 C CA . ASN A 1 362 ? 18.906 8.092 -23.830 1.00 94.56 362 ASN A CA 1
ATOM 2819 C C . ASN A 1 362 ? 17.581 8.855 -23.676 1.00 94.56 362 ASN A C 1
ATOM 2821 O O . ASN A 1 362 ? 16.560 8.413 -24.190 1.00 94.56 362 ASN A O 1
ATOM 2825 N N . VAL A 1 363 ? 17.610 10.063 -23.101 1.00 92.12 363 VAL A N 1
ATOM 2826 C CA . VAL A 1 363 ? 16.405 10.903 -22.966 1.00 92.12 363 VAL A CA 1
ATOM 2827 C C . VAL A 1 363 ? 15.777 11.242 -24.322 1.00 92.12 363 VAL A C 1
ATOM 2829 O O . VAL A 1 363 ? 14.555 11.269 -24.444 1.00 92.12 363 VAL A O 1
ATOM 2832 N N . ASN A 1 364 ? 16.586 11.473 -25.360 1.00 94.62 364 ASN A N 1
ATOM 2833 C CA . ASN A 1 364 ? 16.071 11.742 -26.705 1.00 94.62 364 ASN A CA 1
ATOM 2834 C C . ASN A 1 364 ? 15.473 10.493 -27.366 1.00 94.62 364 ASN A C 1
ATOM 2836 O O . ASN A 1 364 ? 14.465 10.597 -28.061 1.00 94.62 364 ASN A O 1
ATOM 2840 N N . VAL A 1 365 ? 16.051 9.313 -27.146 1.00 95.62 365 VAL A N 1
ATOM 2841 C CA . VAL A 1 365 ? 15.460 8.045 -27.593 1.00 95.62 365 VAL A CA 1
ATOM 2842 C C . VAL A 1 365 ? 14.142 7.798 -26.857 1.00 95.62 365 VAL A C 1
ATOM 2844 O O . VAL A 1 365 ? 13.122 7.601 -27.514 1.00 95.62 365 VAL A O 1
ATOM 2847 N N . ASP A 1 366 ? 14.119 7.917 -25.529 1.00 93.00 366 ASP A N 1
ATOM 2848 C CA . ASP A 1 366 ? 12.898 7.785 -24.730 1.00 93.00 366 ASP A CA 1
ATOM 2849 C C . ASP A 1 366 ? 11.812 8.763 -25.198 1.00 93.00 366 ASP A C 1
ATOM 2851 O O . ASP A 1 366 ? 10.664 8.355 -25.377 1.00 93.00 366 ASP A O 1
ATOM 2855 N N . ALA A 1 367 ? 12.162 10.024 -25.477 1.00 93.06 367 ALA A N 1
ATOM 2856 C CA . ALA A 1 367 ? 11.237 11.018 -26.026 1.00 93.06 367 ALA A CA 1
ATOM 2857 C C . ALA A 1 367 ? 10.693 10.606 -27.396 1.00 93.06 367 ALA A C 1
ATOM 2859 O O . ALA A 1 367 ? 9.483 10.665 -27.622 1.00 93.06 367 ALA A O 1
ATOM 2860 N N . ALA A 1 368 ? 11.572 10.148 -28.291 1.00 94.44 368 ALA A N 1
ATOM 2861 C CA . ALA A 1 368 ? 11.197 9.747 -29.639 1.00 94.44 368 ALA A CA 1
ATOM 2862 C C . ALA A 1 368 ? 10.187 8.604 -29.629 1.00 94.44 368 ALA A C 1
ATOM 2864 O O . ALA A 1 368 ? 9.214 8.672 -30.364 1.00 94.44 368 ALA A O 1
ATOM 2865 N N . PHE A 1 369 ? 10.395 7.568 -28.818 1.00 95.19 369 PHE A N 1
ATOM 2866 C CA . PHE A 1 369 ? 9.498 6.414 -28.790 1.00 95.19 369 PHE A CA 1
ATOM 2867 C C . PHE A 1 369 ? 8.249 6.657 -27.934 1.00 95.19 369 PHE A C 1
ATOM 2869 O O . PHE A 1 369 ? 7.152 6.265 -28.335 1.00 95.19 369 PHE A O 1
ATOM 2876 N N . THR A 1 370 ? 8.374 7.363 -26.804 1.00 92.12 370 THR A N 1
ATOM 2877 C CA . THR A 1 370 ? 7.231 7.679 -25.927 1.00 92.12 370 THR A CA 1
ATOM 2878 C C . THR A 1 370 ? 6.177 8.512 -26.652 1.00 92.12 370 THR A C 1
ATOM 2880 O O . THR A 1 370 ? 4.984 8.253 -26.489 1.00 92.12 370 THR A O 1
ATOM 2883 N N . ALA A 1 371 ? 6.593 9.443 -27.516 1.00 91.94 371 ALA A N 1
ATOM 2884 C CA . ALA A 1 371 ? 5.688 10.245 -28.342 1.00 91.94 371 ALA A CA 1
ATOM 2885 C C . ALA A 1 371 ? 4.752 9.412 -29.234 1.00 91.94 371 ALA A C 1
ATOM 2887 O O . ALA A 1 371 ? 3.675 9.875 -29.602 1.00 91.94 371 ALA A O 1
ATOM 2888 N N . PHE A 1 372 ? 5.135 8.174 -29.557 1.00 93.38 372 PHE A N 1
ATOM 2889 C CA . PHE A 1 372 ? 4.366 7.275 -30.419 1.00 93.38 372 PHE A CA 1
ATOM 2890 C C . PHE A 1 372 ? 3.926 5.992 -29.703 1.00 93.38 372 PHE A C 1
ATOM 2892 O O . PHE A 1 372 ? 3.447 5.061 -30.350 1.00 93.38 372 PHE A O 1
ATOM 2899 N N . ALA A 1 373 ? 4.002 5.947 -28.366 1.00 91.00 373 ALA A N 1
ATOM 2900 C CA . ALA A 1 373 ? 3.588 4.788 -27.571 1.00 91.00 373 ALA A CA 1
ATOM 2901 C C . ALA A 1 373 ? 2.104 4.415 -27.775 1.00 91.00 373 ALA A C 1
ATOM 2903 O O . ALA A 1 373 ? 1.737 3.245 -27.640 1.00 91.00 373 ALA A O 1
ATOM 2904 N N . GLN A 1 374 ? 1.256 5.369 -28.185 1.00 92.25 374 GLN A N 1
ATOM 2905 C CA . GLN A 1 374 ? -0.141 5.109 -28.564 1.00 92.25 374 GLN A CA 1
ATOM 2906 C C . GLN A 1 374 ? -0.294 4.075 -29.692 1.00 92.25 374 GLN A C 1
ATOM 2908 O O . GLN A 1 374 ? -1.308 3.383 -29.740 1.00 92.25 374 GLN A O 1
ATOM 2913 N N . LEU A 1 375 ? 0.703 3.906 -30.572 1.00 94.12 375 LEU A N 1
ATOM 2914 C CA . LEU A 1 375 ? 0.673 2.859 -31.605 1.00 94.12 375 LEU A CA 1
ATOM 2915 C C . LEU A 1 375 ? 0.637 1.448 -31.003 1.00 94.12 375 LEU A C 1
ATOM 2917 O O . LEU A 1 375 ? 0.103 0.531 -31.626 1.00 94.12 375 LEU A O 1
ATOM 2921 N N . THR A 1 376 ? 1.177 1.294 -29.794 1.00 93.50 376 THR A N 1
ATOM 2922 C CA . THR A 1 376 ? 1.360 0.008 -29.110 1.00 93.50 376 THR A CA 1
ATOM 2923 C C . THR A 1 376 ? 0.443 -0.210 -27.915 1.00 93.50 376 THR A C 1
ATOM 2925 O O . THR A 1 376 ? 0.178 -1.350 -27.560 1.00 93.50 376 THR A O 1
ATOM 2928 N N . VAL A 1 377 ? -0.028 0.860 -27.270 1.00 91.81 377 VAL A N 1
ATOM 2929 C CA . VAL A 1 377 ? -0.628 0.802 -25.924 1.00 91.81 377 VAL A CA 1
ATOM 2930 C C . VAL A 1 377 ? -1.860 -0.103 -25.820 1.00 91.81 377 VAL A C 1
ATOM 2932 O O . VAL A 1 377 ? -2.050 -0.753 -24.796 1.00 91.81 377 VAL A O 1
ATOM 2935 N N . GLN A 1 378 ? -2.661 -0.193 -26.886 1.00 90.62 378 GLN A N 1
ATOM 2936 C CA . GLN A 1 378 ? -3.867 -1.030 -26.923 1.00 90.62 378 GLN A CA 1
ATOM 2937 C C . GLN A 1 378 ? -3.560 -2.534 -26.898 1.00 90.62 378 GLN A C 1
ATOM 2939 O O . GLN A 1 378 ? -4.379 -3.322 -26.440 1.00 90.62 378 GLN A O 1
ATOM 2944 N N . GLU A 1 379 ? -2.362 -2.917 -27.325 1.00 92.00 379 GLU A N 1
ATOM 2945 C CA . GLU A 1 379 ? -1.919 -4.306 -27.464 1.00 92.00 379 GLU A CA 1
ATOM 2946 C C . GLU A 1 379 ? -0.934 -4.705 -26.353 1.00 92.00 379 GLU A C 1
ATOM 2948 O O . GLU A 1 379 ? -0.245 -5.723 -26.442 1.00 92.00 379 GLU A O 1
ATOM 2953 N N . PHE A 1 380 ? -0.814 -3.890 -25.299 1.00 92.56 380 PHE A N 1
ATOM 2954 C CA . PHE A 1 380 ? 0.062 -4.213 -24.178 1.00 92.56 380 PHE A CA 1
ATOM 2955 C C . PHE A 1 380 ? -0.362 -5.539 -23.532 1.00 92.56 380 PHE A C 1
ATOM 2957 O O . PHE A 1 380 ? -1.540 -5.712 -23.199 1.00 92.56 380 PHE A O 1
ATOM 2964 N N . PRO A 1 381 ? 0.586 -6.462 -23.284 1.00 90.75 381 PRO A N 1
ATOM 2965 C CA . PRO A 1 381 ? 0.292 -7.767 -22.707 1.00 90.75 381 PRO A CA 1
ATOM 2966 C C . PRO A 1 381 ? 0.107 -7.654 -21.187 1.00 90.75 381 PRO A C 1
ATOM 2968 O O . PRO A 1 381 ? 0.932 -8.127 -20.404 1.00 90.75 381 PRO A O 1
ATOM 2971 N N . PHE A 1 382 ? -0.956 -6.978 -20.751 1.00 88.44 382 PHE A N 1
ATOM 2972 C CA . PHE A 1 382 ? -1.275 -6.849 -19.331 1.00 88.44 382 PHE A CA 1
ATOM 2973 C C . PHE A 1 382 ? -1.572 -8.214 -18.703 1.00 88.44 382 PHE A C 1
ATOM 2975 O O . PHE A 1 382 ? -2.223 -9.061 -19.314 1.00 88.44 382 PHE A O 1
ATOM 2982 N N . ASP A 1 383 ? -1.162 -8.394 -17.444 1.00 85.50 383 ASP A N 1
ATOM 2983 C CA . ASP A 1 383 ? -1.657 -9.499 -16.624 1.00 85.50 383 ASP A CA 1
ATOM 2984 C C . ASP A 1 383 ? -3.186 -9.359 -16.492 1.00 85.50 383 ASP A C 1
ATOM 2986 O O . ASP A 1 383 ? -3.651 -8.344 -15.958 1.00 85.50 383 ASP A O 1
ATOM 2990 N N . PRO A 1 384 ? -3.987 -10.346 -16.940 1.00 88.81 384 PRO A N 1
ATOM 2991 C CA . PRO A 1 384 ? -5.443 -10.281 -16.848 1.00 88.81 384 PRO A CA 1
ATOM 2992 C C . PRO A 1 384 ? -5.962 -10.012 -15.428 1.00 88.81 384 PRO A C 1
ATOM 2994 O O . PRO A 1 384 ? -7.018 -9.402 -15.274 1.00 88.81 384 PRO A O 1
ATOM 2997 N N . ALA A 1 385 ? -5.231 -10.429 -14.388 1.00 78.88 385 ALA A N 1
ATOM 2998 C CA . ALA A 1 385 ? -5.621 -10.227 -12.994 1.00 78.88 385 ALA A CA 1
ATOM 2999 C C . ALA A 1 385 ? -5.492 -8.769 -12.528 1.00 78.88 385 ALA A C 1
ATOM 3001 O O . ALA A 1 385 ? -6.160 -8.374 -11.571 1.00 78.88 385 ALA A O 1
ATOM 3002 N N . THR A 1 386 ? -4.639 -7.971 -13.174 1.00 82.69 386 THR A N 1
ATOM 3003 C CA . THR A 1 386 ? -4.385 -6.570 -12.799 1.00 82.69 386 THR A CA 1
ATOM 3004 C C . THR A 1 386 ? -4.600 -5.588 -13.946 1.00 82.69 386 THR A C 1
ATOM 3006 O O . THR A 1 386 ? -4.363 -4.397 -13.759 1.00 82.69 386 THR A O 1
ATOM 3009 N N . ALA A 1 387 ? -5.068 -6.053 -15.108 1.00 89.25 387 ALA A N 1
ATOM 3010 C CA . ALA A 1 387 ? -5.179 -5.257 -16.327 1.00 89.25 387 ALA A CA 1
ATOM 3011 C C . ALA A 1 387 ? -5.945 -3.949 -16.109 1.00 89.25 387 ALA A C 1
ATOM 3013 O O . ALA A 1 387 ? -5.445 -2.890 -16.464 1.00 89.25 387 ALA A O 1
ATOM 3014 N N . GLU A 1 388 ? -7.106 -3.990 -15.454 1.00 89.56 388 GLU A N 1
ATOM 3015 C CA . GLU A 1 388 ? -7.915 -2.786 -15.219 1.00 89.56 388 GLU A CA 1
ATOM 3016 C C . GLU A 1 388 ? -7.239 -1.786 -14.269 1.00 89.56 388 GLU A C 1
ATOM 3018 O O . GLU A 1 388 ? -7.338 -0.578 -14.468 1.00 89.56 388 GLU A O 1
ATOM 3023 N N . ILE A 1 389 ? -6.474 -2.268 -13.283 1.00 86.25 389 ILE A N 1
ATOM 3024 C CA . ILE A 1 389 ? -5.681 -1.407 -12.391 1.00 86.25 389 ILE A CA 1
ATOM 3025 C C . ILE A 1 389 ? -4.548 -0.749 -13.183 1.00 86.25 389 ILE A C 1
ATOM 3027 O O . ILE A 1 389 ? -4.323 0.455 -13.067 1.00 86.25 389 ILE A O 1
ATOM 3031 N N . SER A 1 390 ? -3.850 -1.525 -14.016 1.00 89.56 390 SER A N 1
ATOM 3032 C CA . SER A 1 390 ? -2.791 -1.007 -14.881 1.00 89.56 390 SER A CA 1
ATOM 3033 C C . SER A 1 390 ? -3.335 0.025 -15.870 1.00 89.56 390 SER A C 1
ATOM 3035 O O . SER A 1 390 ? -2.777 1.113 -15.967 1.00 89.56 390 SER A O 1
ATOM 3037 N N . LYS A 1 391 ? -4.456 -0.251 -16.544 1.00 93.12 391 LYS A N 1
ATOM 3038 C CA . LYS A 1 391 ? -5.111 0.698 -17.457 1.00 93.12 391 LYS A CA 1
ATOM 3039 C C . LYS A 1 391 ? -5.530 1.982 -16.746 1.00 93.12 391 LYS A C 1
ATOM 3041 O O . LYS A 1 391 ? -5.260 3.066 -17.259 1.00 93.12 391 LYS A O 1
ATOM 3046 N N . ALA A 1 392 ? -6.126 1.880 -15.557 1.00 90.44 392 ALA A N 1
ATOM 3047 C CA . ALA A 1 392 ? -6.502 3.045 -14.758 1.00 90.44 392 ALA A CA 1
ATOM 3048 C C . ALA A 1 392 ? -5.287 3.921 -14.413 1.00 90.44 392 ALA A C 1
ATOM 3050 O O . ALA A 1 392 ? -5.364 5.146 -14.492 1.00 90.44 392 ALA A O 1
ATOM 3051 N N . GLU A 1 393 ? -4.144 3.310 -14.098 1.00 88.19 393 GLU A N 1
ATOM 3052 C CA . GLU A 1 393 ? -2.902 4.042 -13.844 1.00 88.19 393 GLU A CA 1
ATOM 3053 C C . GLU A 1 393 ? -2.360 4.728 -15.108 1.00 88.19 393 GLU A C 1
ATOM 3055 O O . GLU A 1 393 ? -1.899 5.865 -15.041 1.00 88.19 393 GLU A O 1
ATOM 3060 N N . PHE A 1 394 ? -2.455 4.093 -16.278 1.00 90.69 394 PHE A N 1
ATOM 3061 C CA . PHE A 1 394 ? -2.098 4.728 -17.553 1.00 90.69 394 PHE A CA 1
ATOM 3062 C C . PHE A 1 394 ? -2.994 5.930 -17.863 1.00 90.69 394 PHE A C 1
ATOM 3064 O O . PHE A 1 394 ? -2.475 6.995 -18.197 1.00 90.69 394 PHE A O 1
ATOM 3071 N N . VAL A 1 395 ? -4.314 5.784 -17.703 1.00 91.31 395 VAL A N 1
ATOM 3072 C CA . VAL A 1 395 ? -5.294 6.872 -17.869 1.00 91.31 395 VAL A CA 1
ATOM 3073 C C . VAL A 1 395 ? -4.944 8.040 -16.949 1.00 91.31 395 VAL A C 1
ATOM 3075 O O . VAL A 1 395 ? -4.787 9.171 -17.412 1.00 91.31 395 VAL A O 1
ATOM 3078 N N . ARG A 1 396 ? -4.708 7.751 -15.662 1.00 88.94 396 ARG A N 1
ATOM 3079 C CA . ARG A 1 396 ? -4.297 8.745 -14.662 1.00 88.94 396 ARG A CA 1
ATOM 3080 C C . ARG A 1 396 ? -3.007 9.460 -15.065 1.00 88.94 396 ARG A C 1
ATOM 3082 O O . ARG A 1 396 ? -2.942 10.682 -14.985 1.00 88.94 396 ARG A O 1
ATOM 3089 N N . ARG A 1 397 ? -1.981 8.715 -15.491 1.00 85.12 397 ARG A N 1
ATOM 3090 C CA . ARG A 1 397 ? -0.662 9.267 -15.846 1.00 85.12 397 ARG A CA 1
ATOM 3091 C C . ARG A 1 397 ? -0.676 10.100 -17.120 1.00 85.12 397 ARG A C 1
ATOM 3093 O O . ARG A 1 397 ? 0.089 11.053 -17.203 1.00 85.12 397 ARG A O 1
ATOM 3100 N N . ALA A 1 398 ? -1.503 9.731 -18.093 1.00 87.88 398 ALA A N 1
ATOM 3101 C CA . ALA A 1 398 ? -1.656 10.479 -19.336 1.00 87.88 398 ALA A CA 1
ATOM 3102 C C . ALA A 1 398 ? -2.606 11.680 -19.202 1.00 87.88 398 ALA A C 1
ATOM 3104 O O . ALA A 1 398 ? -2.696 12.491 -20.119 1.00 87.88 398 ALA A O 1
ATOM 3105 N N . GLY A 1 399 ? -3.346 11.779 -18.091 1.00 87.50 399 GLY A N 1
ATOM 3106 C CA . GLY A 1 399 ? -4.353 12.821 -17.894 1.00 87.50 399 GLY A CA 1
ATOM 3107 C C . GLY A 1 399 ? -5.539 12.717 -18.859 1.00 87.50 399 GLY A C 1
ATOM 3108 O O . GLY A 1 399 ? -6.211 13.718 -19.098 1.00 87.50 399 GLY A O 1
ATOM 3109 N N . VAL A 1 400 ? -5.782 11.532 -19.427 1.00 89.62 400 VAL A N 1
ATOM 3110 C CA . VAL A 1 400 ? -6.938 11.259 -20.298 1.00 89.62 400 VAL A CA 1
ATOM 3111 C C . VAL A 1 400 ? -8.142 10.812 -19.467 1.00 89.62 400 VAL A C 1
ATOM 3113 O O . VAL A 1 400 ? -8.022 10.566 -18.265 1.00 89.62 400 VAL A O 1
ATOM 3116 N N . THR A 1 401 ? -9.325 10.741 -20.075 1.00 93.19 401 THR A N 1
ATOM 3117 C CA . THR A 1 401 ? -10.573 10.465 -19.346 1.00 93.19 401 THR A CA 1
ATOM 3118 C C . THR A 1 401 ? -10.884 8.978 -19.243 1.00 93.19 401 THR A C 1
ATOM 3120 O O . THR A 1 401 ? -11.415 8.531 -18.225 1.00 93.19 401 THR A O 1
ATOM 3123 N N . CYS A 1 402 ? -10.538 8.203 -20.270 1.00 93.81 402 CYS A N 1
ATOM 3124 C CA . CYS A 1 402 ? -10.778 6.766 -20.327 1.00 93.81 402 CYS A CA 1
ATOM 3125 C C . CYS A 1 402 ? -9.697 6.038 -21.137 1.00 93.81 402 CYS A C 1
ATOM 3127 O O . CYS A 1 402 ? -8.850 6.658 -21.779 1.00 93.81 402 CYS A O 1
ATOM 3129 N N . TRP A 1 403 ? -9.701 4.705 -21.082 1.00 94.19 403 TRP A N 1
ATOM 3130 C CA . TRP A 1 403 ? -8.714 3.884 -21.789 1.00 94.19 403 TRP A CA 1
ATOM 3131 C C . TRP A 1 403 ? -8.863 3.987 -23.316 1.00 94.19 403 TRP A C 1
ATOM 3133 O O . TRP A 1 403 ? -7.888 3.908 -24.065 1.00 94.19 403 TRP A O 1
ATOM 3143 N N . GLU A 1 404 ? -10.085 4.205 -23.786 1.00 93.69 404 GLU A N 1
ATOM 3144 C CA . GLU A 1 404 ? -10.430 4.340 -25.197 1.00 93.69 404 GLU A CA 1
ATOM 3145 C C . GLU A 1 404 ? -9.822 5.603 -25.825 1.00 93.69 404 GLU A C 1
ATOM 3147 O O . GLU A 1 404 ? -9.548 5.601 -27.024 1.00 93.69 404 GLU A O 1
ATOM 3152 N N . ASP A 1 405 ? -9.502 6.632 -25.029 1.00 92.25 405 ASP A N 1
ATOM 3153 C CA . ASP A 1 405 ? -8.836 7.861 -25.497 1.00 92.25 405 ASP A CA 1
ATOM 3154 C C . ASP A 1 405 ? -7.434 7.591 -26.075 1.00 92.25 405 ASP A C 1
ATOM 3156 O O . ASP A 1 405 ? -6.879 8.408 -26.812 1.00 92.25 405 ASP A O 1
ATOM 3160 N N . PHE A 1 406 ? -6.841 6.435 -25.764 1.00 92.00 406 PHE A N 1
ATOM 3161 C CA . PHE A 1 406 ? -5.572 6.016 -26.349 1.00 92.00 406 PHE A CA 1
ATOM 3162 C C . PHE A 1 406 ? -5.702 5.411 -27.753 1.00 92.00 406 PHE A C 1
ATOM 3164 O O . PHE A 1 406 ? -4.682 5.197 -28.412 1.00 92.00 406 PHE A O 1
ATOM 3171 N N . ALA A 1 407 ? -6.908 5.054 -28.199 1.00 91.69 407 ALA A N 1
ATOM 3172 C CA . ALA A 1 407 ? -7.099 4.338 -29.453 1.00 91.69 407 ALA A CA 1
ATOM 3173 C C . ALA A 1 407 ? -6.766 5.215 -30.673 1.00 91.69 407 ALA A C 1
ATOM 3175 O O . ALA A 1 407 ? -7.237 6.341 -30.815 1.00 91.69 407 ALA A O 1
ATOM 3176 N N . LEU A 1 408 ? -5.985 4.654 -31.599 1.00 90.94 408 LEU A N 1
ATOM 3177 C CA . LEU A 1 408 ? -5.729 5.234 -32.916 1.00 90.94 408 LEU A CA 1
ATOM 3178 C C . LEU A 1 408 ? -6.445 4.390 -33.969 1.00 90.94 408 LEU A C 1
ATOM 3180 O O . LEU A 1 408 ? -6.132 3.207 -34.115 1.00 90.94 408 LEU A O 1
ATOM 3184 N N . VAL A 1 409 ? -7.374 5.000 -34.708 1.00 87.12 409 VAL A N 1
ATOM 3185 C CA . VAL A 1 409 ? -8.173 4.334 -35.749 1.00 87.12 409 VAL A CA 1
ATOM 3186 C C . VAL A 1 409 ? -7.843 4.869 -37.142 1.00 87.12 409 VAL A C 1
ATOM 3188 O O . VAL A 1 409 ? -7.576 6.062 -37.311 1.00 87.12 409 VAL A O 1
ATOM 3191 N N . ASP A 1 410 ? -7.858 3.969 -38.126 1.00 88.81 410 ASP A N 1
ATOM 3192 C CA . ASP A 1 410 ? -7.775 4.243 -39.564 1.00 88.81 410 ASP A CA 1
ATOM 3193 C C . ASP A 1 410 ? -6.731 5.316 -39.943 1.00 88.81 410 ASP A C 1
ATOM 3195 O O . ASP A 1 410 ? -5.531 5.160 -39.708 1.00 88.81 410 ASP A O 1
ATOM 3199 N N . GLU A 1 411 ? -7.186 6.434 -40.516 1.00 93.69 411 GLU A N 1
ATOM 3200 C CA . GLU A 1 411 ? -6.348 7.521 -41.027 1.00 93.69 411 GLU A CA 1
ATOM 3201 C C . GLU A 1 411 ? -5.447 8.133 -39.946 1.00 93.69 411 GLU A C 1
ATOM 3203 O O . GLU A 1 411 ? -4.305 8.506 -40.225 1.00 93.69 411 GLU A O 1
ATOM 3208 N N . GLN A 1 412 ? -5.927 8.220 -38.701 1.00 92.62 412 GLN A N 1
ATOM 3209 C CA . GLN A 1 412 ? -5.136 8.767 -37.603 1.00 92.62 412 GLN A CA 1
ATOM 3210 C C . GLN A 1 412 ? -3.975 7.832 -37.250 1.00 92.62 412 GLN A C 1
ATOM 3212 O O . GLN A 1 412 ? -2.873 8.306 -36.981 1.00 92.62 412 GLN A O 1
ATOM 3217 N N . ARG A 1 413 ? -4.189 6.511 -37.301 1.00 94.88 413 ARG A N 1
ATOM 3218 C CA . ARG A 1 413 ? -3.129 5.523 -37.063 1.00 94.88 413 ARG A CA 1
ATOM 3219 C C . ARG A 1 413 ? -2.045 5.604 -38.137 1.00 94.88 413 ARG A C 1
ATOM 3221 O O . ARG A 1 413 ? -0.867 5.671 -37.791 1.00 94.88 413 ARG A O 1
ATOM 3228 N N . GLU A 1 414 ? -2.428 5.682 -39.411 1.00 95.31 414 GLU A N 1
ATOM 3229 C CA . GLU A 1 414 ? -1.477 5.824 -40.526 1.00 95.31 414 GLU A CA 1
ATOM 3230 C C . GLU A 1 414 ? -0.674 7.131 -40.444 1.00 95.31 414 GLU A C 1
ATOM 3232 O O . GLU A 1 414 ? 0.554 7.109 -40.545 1.00 95.31 414 GLU A O 1
ATOM 3237 N N . LYS A 1 415 ? -1.326 8.264 -40.144 1.00 95.25 415 LYS A N 1
ATOM 3238 C CA . LYS A 1 415 ? -0.636 9.550 -39.915 1.00 95.25 415 LYS A CA 1
ATOM 3239 C C . LYS A 1 415 ? 0.359 9.483 -38.758 1.00 95.25 415 LYS A C 1
ATOM 3241 O O . LYS A 1 415 ? 1.455 10.049 -38.848 1.00 95.25 415 LYS A O 1
ATOM 3246 N N . THR A 1 416 ? -0.003 8.799 -37.673 1.00 94.56 416 THR A N 1
ATOM 3247 C CA . THR A 1 416 ? 0.892 8.590 -36.530 1.00 94.56 416 THR A CA 1
ATOM 3248 C C . THR A 1 416 ? 2.079 7.701 -36.914 1.00 94.56 416 THR A C 1
ATOM 3250 O O . THR A 1 416 ? 3.213 8.051 -36.584 1.00 94.56 416 THR A O 1
ATOM 3253 N N . LYS A 1 417 ? 1.871 6.611 -37.670 1.00 95.88 417 LYS A N 1
ATOM 3254 C CA . LYS A 1 417 ? 2.962 5.759 -38.184 1.00 95.88 417 LYS A CA 1
ATOM 3255 C C . LYS A 1 417 ? 3.909 6.527 -39.104 1.00 95.88 417 LYS A C 1
ATOM 3257 O O . LYS A 1 417 ? 5.123 6.413 -38.956 1.00 95.88 417 LYS A O 1
ATOM 3262 N N . ASP A 1 418 ? 3.384 7.342 -40.016 1.00 96.12 418 ASP A N 1
ATOM 3263 C CA . ASP A 1 418 ? 4.200 8.171 -40.909 1.00 96.12 418 ASP A CA 1
ATOM 3264 C C . ASP A 1 418 ? 5.024 9.209 -40.134 1.00 96.12 418 ASP A C 1
ATOM 3266 O O . ASP A 1 418 ? 6.217 9.385 -40.402 1.00 96.12 418 ASP A O 1
ATOM 3270 N N . SER A 1 419 ? 4.419 9.863 -39.138 1.00 95.00 419 SER A N 1
ATOM 3271 C CA . SER A 1 419 ? 5.122 10.780 -38.232 1.00 95.00 419 SER A CA 1
ATOM 3272 C C . SER A 1 419 ? 6.230 10.069 -37.454 1.00 95.00 419 SER A C 1
ATOM 3274 O O . SER A 1 419 ? 7.348 10.584 -37.367 1.00 95.00 419 SER A O 1
ATOM 3276 N N . PHE A 1 420 ? 5.958 8.860 -36.956 1.00 95.75 420 PHE A N 1
ATOM 3277 C CA . PHE A 1 420 ? 6.945 8.050 -36.247 1.00 95.75 420 PHE A CA 1
ATOM 3278 C C . PHE A 1 420 ? 8.099 7.645 -37.164 1.00 95.75 420 PHE A C 1
ATOM 3280 O O . PHE A 1 420 ? 9.267 7.839 -36.821 1.00 95.75 420 PHE A O 1
ATOM 3287 N N . ARG A 1 421 ? 7.788 7.173 -38.378 1.00 97.31 421 ARG A N 1
ATOM 3288 C CA . ARG A 1 421 ? 8.787 6.870 -39.406 1.00 97.31 421 ARG A CA 1
ATOM 3289 C C . ARG A 1 421 ? 9.668 8.087 -39.664 1.00 97.31 421 ARG A C 1
ATOM 3291 O O . ARG A 1 421 ? 10.887 7.949 -39.678 1.00 97.31 421 ARG A O 1
ATOM 3298 N N . ASN A 1 422 ? 9.090 9.272 -39.835 1.00 95.38 422 ASN A N 1
ATOM 3299 C CA . ASN A 1 422 ? 9.858 10.495 -40.073 1.00 95.38 422 ASN A CA 1
ATOM 3300 C C . ASN A 1 422 ? 10.768 10.853 -38.887 1.00 95.38 422 ASN A C 1
ATOM 3302 O O . ASN A 1 422 ? 11.939 11.165 -39.110 1.00 95.38 422 ASN A O 1
ATOM 3306 N N . MET A 1 423 ? 10.271 10.742 -37.649 1.00 94.50 423 MET A N 1
ATOM 3307 C CA . MET A 1 423 ? 11.059 10.965 -36.427 1.00 94.50 423 MET A CA 1
ATOM 3308 C C . MET A 1 423 ? 12.274 10.030 -36.373 1.00 94.50 423 MET A C 1
ATOM 3310 O O . MET A 1 423 ? 13.416 10.477 -36.242 1.00 94.50 423 MET A O 1
ATOM 3314 N N . LEU A 1 424 ? 12.046 8.730 -36.589 1.00 96.12 424 LEU A N 1
ATOM 3315 C CA . LEU A 1 424 ? 13.108 7.725 -36.608 1.00 96.12 424 LEU A CA 1
ATOM 3316 C C . LEU A 1 424 ? 14.111 7.917 -37.750 1.00 96.12 424 LEU A C 1
ATOM 3318 O O . LEU A 1 424 ? 15.212 7.382 -37.674 1.00 96.12 424 LEU A O 1
ATOM 3322 N N . GLY A 1 425 ? 13.790 8.703 -38.781 1.00 96.69 425 GLY A N 1
ATOM 3323 C CA . GLY A 1 425 ? 14.735 9.031 -39.848 1.00 96.69 425 GLY A CA 1
ATOM 3324 C C . GLY A 1 425 ? 15.961 9.795 -39.346 1.00 96.69 425 GLY A C 1
ATOM 3325 O O . GLY A 1 425 ? 17.059 9.585 -39.856 1.00 96.69 425 GLY A O 1
ATOM 3326 N N . GLY A 1 426 ? 15.807 10.643 -38.323 1.00 94.31 426 GLY A N 1
ATOM 3327 C CA . GLY A 1 426 ? 16.941 11.304 -37.669 1.00 94.31 426 GLY A CA 1
ATOM 3328 C C . GLY A 1 426 ? 17.841 10.305 -36.941 1.00 94.31 426 GLY A C 1
ATOM 3329 O O . GLY A 1 426 ? 19.060 10.354 -37.091 1.00 94.31 426 GLY A O 1
ATOM 3330 N N . LEU A 1 427 ? 17.233 9.360 -36.223 1.00 96.25 427 LEU A N 1
ATOM 3331 C CA . LEU A 1 427 ? 17.939 8.313 -35.487 1.00 96.25 427 LEU A CA 1
ATOM 3332 C C . LEU A 1 427 ? 18.638 7.326 -36.435 1.00 96.25 427 LEU A C 1
ATOM 3334 O O . LEU A 1 427 ? 19.798 6.981 -36.229 1.00 96.25 427 LEU A O 1
ATOM 3338 N N . ALA A 1 428 ? 17.970 6.937 -37.523 1.00 97.50 428 ALA A N 1
ATOM 3339 C CA . ALA A 1 428 ? 18.497 6.036 -38.545 1.00 97.50 428 ALA A CA 1
ATOM 3340 C C . ALA A 1 428 ? 19.787 6.563 -39.189 1.00 97.50 428 ALA A C 1
ATOM 3342 O O . ALA A 1 428 ? 20.674 5.778 -39.513 1.00 97.50 428 ALA A O 1
ATOM 3343 N N . ARG A 1 429 ? 19.941 7.889 -39.331 1.00 96.81 429 ARG A N 1
ATOM 3344 C CA . ARG A 1 429 ? 21.179 8.488 -39.860 1.00 96.81 429 ARG A CA 1
ATOM 3345 C C . ARG A 1 429 ? 22.408 8.136 -39.030 1.00 96.81 429 ARG A C 1
ATOM 3347 O O . ARG A 1 429 ? 23.479 8.065 -39.616 1.00 96.81 429 ARG A O 1
ATOM 3354 N N . LEU A 1 430 ? 22.274 7.908 -37.719 1.00 96.69 430 LEU A N 1
ATOM 3355 C CA . LEU A 1 430 ? 23.395 7.472 -36.881 1.00 96.69 430 LEU A CA 1
ATOM 3356 C C . LEU A 1 430 ? 23.881 6.079 -37.291 1.00 96.69 430 LEU A C 1
ATOM 3358 O O . LEU A 1 430 ? 25.069 5.900 -37.534 1.00 96.69 430 LEU A O 1
ATOM 3362 N N . PHE A 1 431 ? 22.953 5.135 -37.452 1.00 96.56 431 PHE A N 1
ATOM 3363 C CA . PHE A 1 431 ? 23.235 3.756 -37.871 1.00 96.56 431 PHE A CA 1
ATOM 3364 C C . PHE A 1 431 ? 23.761 3.655 -39.309 1.00 96.56 431 PHE A C 1
ATOM 3366 O O . PHE A 1 431 ? 24.391 2.673 -39.674 1.00 96.56 431 PHE A O 1
ATOM 3373 N N . LEU A 1 432 ? 23.524 4.674 -40.138 1.00 95.81 432 LEU A N 1
ATOM 3374 C CA . LEU A 1 432 ? 24.004 4.720 -41.521 1.00 95.81 432 LEU A CA 1
ATOM 3375 C C . LEU A 1 432 ? 25.404 5.344 -41.670 1.00 95.81 432 LEU A C 1
ATOM 3377 O O . LEU A 1 432 ? 25.912 5.405 -42.789 1.00 95.81 432 LEU A O 1
ATOM 3381 N N . ARG A 1 433 ? 26.034 5.824 -40.585 1.00 95.31 433 ARG A N 1
ATOM 3382 C CA . ARG A 1 433 ? 27.394 6.404 -40.630 1.00 95.31 433 ARG A CA 1
ATOM 3383 C C . ARG A 1 433 ? 28.473 5.353 -40.862 1.00 95.31 433 ARG A C 1
ATOM 3385 O O . ARG A 1 433 ? 29.447 5.635 -41.555 1.00 95.31 433 ARG A O 1
ATOM 3392 N N . ASP A 1 434 ? 28.287 4.167 -40.297 1.00 94.81 434 ASP A N 1
ATOM 3393 C CA . ASP A 1 434 ? 29.167 3.018 -40.467 1.00 94.81 434 ASP A CA 1
ATOM 3394 C C . ASP A 1 434 ? 28.328 1.794 -40.836 1.00 94.81 434 ASP A C 1
ATOM 3396 O O . ASP A 1 434 ? 27.631 1.220 -40.009 1.00 94.81 434 ASP A O 1
ATOM 3400 N N . THR A 1 435 ? 28.402 1.386 -42.101 1.00 94.62 435 THR A N 1
ATOM 3401 C CA . THR A 1 435 ? 27.634 0.251 -42.627 1.00 94.62 435 THR A CA 1
ATOM 3402 C C . THR A 1 435 ? 28.400 -1.072 -42.553 1.00 94.62 435 THR A C 1
ATOM 3404 O O . THR A 1 435 ? 28.030 -2.028 -43.236 1.00 94.62 435 THR A O 1
ATOM 3407 N N . SER A 1 436 ? 29.503 -1.141 -41.798 1.00 96.50 436 SER A N 1
ATOM 3408 C CA . SER A 1 436 ? 30.269 -2.384 -41.616 1.00 96.50 436 SER A CA 1
ATOM 3409 C C . SER A 1 436 ? 29.546 -3.414 -40.741 1.00 96.50 436 SER A C 1
ATOM 3411 O O . SER A 1 436 ? 29.892 -4.596 -40.772 1.00 96.50 436 SER A O 1
ATOM 3413 N N . GLY A 1 437 ? 28.523 -2.993 -39.996 1.00 95.69 437 GLY A N 1
ATOM 3414 C CA . GLY A 1 437 ? 27.664 -3.866 -39.207 1.00 95.69 437 GLY A CA 1
ATOM 3415 C C . GLY A 1 437 ? 26.369 -3.170 -38.768 1.00 95.69 437 GLY A C 1
ATOM 3416 O O . GLY A 1 437 ? 26.078 -2.072 -39.238 1.00 95.69 437 GLY A O 1
ATOM 341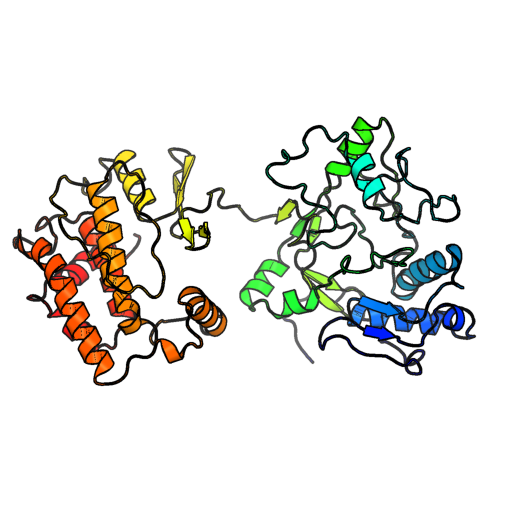7 N N . PRO A 1 438 ? 25.566 -3.824 -37.911 1.00 96.62 438 PRO A N 1
ATOM 3418 C CA . PRO A 1 438 ? 24.216 -3.376 -37.561 1.00 96.62 438 PRO A CA 1
ATOM 3419 C C . PRO A 1 438 ? 24.163 -2.312 -36.450 1.00 96.62 438 PRO A C 1
ATOM 3421 O O . PRO A 1 438 ? 23.076 -1.833 -36.126 1.00 96.62 438 PRO A O 1
ATOM 3424 N N . PHE A 1 439 ? 25.296 -1.975 -35.833 1.00 96.81 439 PHE A N 1
ATOM 3425 C CA . PHE A 1 439 ? 25.389 -1.038 -34.711 1.00 96.81 439 PHE A CA 1
ATOM 3426 C C . PHE A 1 439 ? 25.870 0.341 -35.172 1.00 96.81 439 PHE A C 1
ATOM 3428 O O . PHE A 1 439 ? 26.445 0.475 -36.250 1.00 96.81 439 PHE A O 1
ATOM 3435 N N . ILE A 1 440 ? 25.702 1.370 -34.338 1.00 96.69 440 ILE A N 1
ATOM 3436 C CA . ILE A 1 440 ? 26.185 2.736 -34.631 1.00 96.69 440 ILE A CA 1
ATOM 3437 C C . ILE A 1 440 ? 27.702 2.746 -34.904 1.00 96.69 440 ILE A C 1
ATOM 3439 O O . ILE A 1 440 ? 28.180 3.513 -35.738 1.00 96.69 440 ILE A O 1
ATOM 3443 N N . LEU A 1 441 ? 28.451 1.863 -34.237 1.00 95.31 441 LEU A N 1
ATOM 3444 C CA . LEU A 1 441 ? 29.891 1.648 -34.435 1.00 95.31 441 LEU A CA 1
ATOM 3445 C C . LEU A 1 441 ? 30.180 0.413 -35.306 1.00 95.31 441 LEU A C 1
ATOM 3447 O O . LEU A 1 441 ? 31.134 -0.335 -35.060 1.00 95.31 441 LEU A O 1
ATOM 3451 N N . GLY A 1 442 ? 29.308 0.152 -36.280 1.00 94.81 442 GLY A N 1
ATOM 3452 C CA . GLY A 1 442 ? 29.423 -0.951 -37.220 1.00 94.81 442 GLY A CA 1
ATOM 3453 C C . GLY A 1 442 ? 29.233 -2.304 -36.542 1.00 94.81 442 GLY A C 1
ATOM 3454 O O . GLY A 1 442 ? 28.115 -2.756 -36.303 1.00 94.81 442 GLY A O 1
ATOM 3455 N N . THR A 1 443 ? 30.334 -2.989 -36.239 1.00 93.00 443 THR A N 1
ATOM 3456 C CA . THR A 1 443 ? 30.313 -4.351 -35.667 1.00 93.00 443 THR A CA 1
ATOM 3457 C C . THR A 1 443 ? 30.309 -4.388 -34.139 1.00 93.00 443 THR A C 1
ATOM 3459 O O . THR A 1 443 ? 30.057 -5.447 -33.561 1.00 93.00 443 THR A O 1
ATOM 3462 N N . LYS A 1 444 ? 30.551 -3.252 -33.470 1.00 91.25 444 LYS A N 1
ATOM 3463 C CA . LYS A 1 444 ? 30.614 -3.164 -32.006 1.00 91.25 444 LYS A CA 1
ATOM 3464 C C . LYS A 1 444 ? 29.334 -2.551 -31.430 1.00 91.25 444 LYS A C 1
ATOM 3466 O O . LYS A 1 444 ? 29.049 -1.386 -31.679 1.00 91.25 444 LYS A O 1
ATOM 3471 N N . ALA A 1 445 ? 28.620 -3.313 -30.602 1.00 93.81 445 ALA A N 1
ATOM 3472 C CA . ALA A 1 445 ? 27.489 -2.802 -29.831 1.00 93.81 445 ALA A CA 1
ATOM 3473 C C . ALA A 1 445 ? 27.953 -1.888 -28.681 1.00 93.81 445 ALA A C 1
ATOM 3475 O O . ALA A 1 445 ? 28.987 -2.127 -28.050 1.00 93.81 445 ALA A O 1
ATOM 3476 N N . SER A 1 446 ? 27.153 -0.867 -28.387 1.00 94.81 446 SER A N 1
ATOM 3477 C CA . SER A 1 446 ? 27.313 0.072 -27.275 1.00 94.81 446 SER A CA 1
ATOM 3478 C C . SER A 1 446 ? 25.994 0.252 -26.514 1.00 94.81 446 SER A C 1
ATOM 3480 O O . SER A 1 446 ? 24.944 -0.228 -26.947 1.00 94.81 446 SER A O 1
ATOM 3482 N N . TYR A 1 447 ? 26.009 0.995 -25.403 1.00 95.38 447 TYR A N 1
ATOM 3483 C CA . TYR A 1 447 ? 24.779 1.348 -24.685 1.00 95.38 4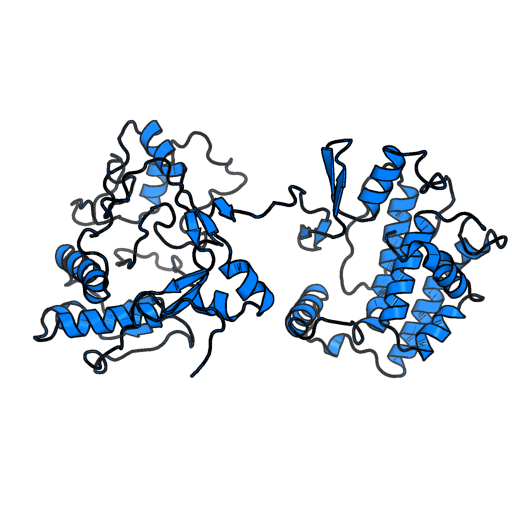47 TYR A CA 1
ATOM 3484 C C . TYR A 1 447 ? 23.740 2.033 -25.593 1.00 95.38 447 TYR A C 1
ATOM 3486 O O . TYR A 1 447 ? 22.542 1.784 -25.463 1.00 95.38 447 TYR A O 1
ATOM 3494 N N . ALA A 1 448 ? 24.196 2.869 -26.533 1.00 96.94 448 ALA A N 1
ATOM 3495 C CA . ALA A 1 448 ? 23.324 3.590 -27.457 1.00 96.94 448 ALA A CA 1
ATOM 3496 C C . ALA A 1 448 ? 22.510 2.634 -28.350 1.00 96.94 448 ALA A C 1
ATOM 3498 O O . ALA A 1 448 ? 21.335 2.880 -28.615 1.00 96.94 448 ALA A O 1
ATOM 3499 N N . ASP A 1 449 ? 23.098 1.509 -28.754 1.00 97.12 449 ASP A N 1
ATOM 3500 C CA . ASP A 1 449 ? 22.404 0.473 -29.519 1.00 97.12 449 ASP A CA 1
ATOM 3501 C C . ASP A 1 449 ? 21.365 -0.253 -28.651 1.00 97.12 449 ASP A C 1
ATOM 3503 O O . ASP A 1 449 ? 20.240 -0.495 -29.091 1.00 97.12 449 ASP A O 1
ATOM 3507 N N . LEU A 1 450 ? 21.718 -0.553 -27.394 1.00 95.44 450 LEU A N 1
ATOM 3508 C CA . LEU A 1 450 ? 20.858 -1.278 -26.453 1.00 95.44 450 LEU A CA 1
ATOM 3509 C C . LEU A 1 450 ? 19.591 -0.503 -26.085 1.00 95.44 450 LEU A C 1
ATOM 3511 O O . LEU A 1 450 ? 18.522 -1.108 -26.022 1.00 95.44 450 LEU A O 1
ATOM 3515 N N . ILE A 1 451 ? 19.678 0.813 -25.864 1.00 95.69 451 ILE A N 1
ATOM 3516 C CA . ILE A 1 451 ? 18.494 1.616 -25.519 1.00 95.69 451 ILE A CA 1
ATOM 3517 C C . ILE A 1 451 ? 17.496 1.686 -26.683 1.00 95.69 451 ILE A C 1
ATOM 3519 O O . ILE A 1 451 ? 16.295 1.511 -26.479 1.00 95.69 451 ILE A O 1
ATOM 3523 N N . VAL A 1 452 ? 17.980 1.846 -27.920 1.00 97.81 452 VAL A N 1
ATOM 3524 C CA . VAL A 1 452 ? 17.123 1.796 -29.117 1.00 97.81 452 VAL A CA 1
ATOM 3525 C C . VAL A 1 452 ? 16.553 0.387 -29.295 1.00 97.81 452 VAL A C 1
ATOM 3527 O O . VAL A 1 452 ? 15.356 0.219 -29.528 1.00 97.81 452 VAL A O 1
ATOM 3530 N N . GLY A 1 453 ? 17.387 -0.640 -29.125 1.00 97.12 453 GLY A N 1
ATOM 3531 C CA . GLY A 1 453 ? 16.987 -2.041 -29.197 1.00 97.12 453 GLY A CA 1
ATOM 3532 C C . GLY A 1 453 ? 15.905 -2.434 -28.194 1.00 97.12 453 GLY A C 1
ATOM 3533 O O . GLY A 1 453 ? 14.986 -3.170 -28.548 1.00 97.12 453 GLY A O 1
ATOM 3534 N N . ALA A 1 454 ? 15.966 -1.919 -26.964 1.00 94.69 454 ALA A N 1
ATOM 3535 C CA . ALA A 1 454 ? 14.958 -2.164 -25.935 1.00 94.69 454 ALA A CA 1
ATOM 3536 C C . ALA A 1 454 ? 13.574 -1.654 -26.368 1.00 94.69 454 ALA A C 1
ATOM 3538 O O . ALA A 1 454 ? 12.586 -2.389 -26.272 1.00 94.69 454 ALA A O 1
ATOM 3539 N N . TRP A 1 455 ? 13.510 -0.444 -26.929 1.00 96.81 455 TRP A N 1
ATOM 3540 C CA . TRP A 1 455 ? 12.280 0.108 -27.495 1.00 96.81 455 TRP A CA 1
ATOM 3541 C C . TRP A 1 455 ? 11.781 -0.681 -28.707 1.00 96.81 455 TRP A C 1
ATOM 3543 O O . TRP A 1 455 ? 10.589 -0.965 -28.804 1.00 96.81 455 TRP A O 1
ATOM 3553 N N . LEU A 1 456 ? 12.675 -1.106 -29.604 1.00 97.31 456 LEU A N 1
ATOM 3554 C CA . LEU A 1 456 ? 12.306 -1.963 -30.737 1.00 97.31 456 LEU A CA 1
ATOM 3555 C C . LEU A 1 456 ? 11.755 -3.319 -30.283 1.00 97.31 456 LEU A C 1
ATOM 3557 O O . LEU A 1 456 ? 10.799 -3.820 -30.870 1.00 97.31 456 LEU A O 1
ATOM 3561 N N . ARG A 1 457 ? 12.316 -3.906 -29.222 1.00 95.25 457 ARG A N 1
ATOM 3562 C CA . ARG A 1 457 ? 11.828 -5.167 -28.652 1.00 95.25 457 ARG A CA 1
ATOM 3563 C C . ARG A 1 457 ? 10.438 -5.007 -28.042 1.00 95.25 457 ARG A C 1
ATOM 3565 O O . ARG A 1 457 ? 9.588 -5.872 -28.235 1.00 95.25 457 ARG A O 1
ATOM 3572 N N . MET A 1 458 ? 10.196 -3.897 -27.348 1.00 94.50 458 MET A N 1
ATOM 3573 C CA . MET A 1 458 ? 8.872 -3.553 -26.832 1.00 94.50 458 MET A CA 1
ATOM 3574 C C . MET A 1 458 ? 7.866 -3.334 -27.976 1.00 94.50 458 MET A C 1
ATOM 3576 O O . MET A 1 458 ? 6.781 -3.908 -27.951 1.00 94.50 458 MET A O 1
ATOM 3580 N N . MET A 1 459 ? 8.259 -2.623 -29.036 1.00 95.69 459 MET A N 1
ATOM 3581 C CA . MET A 1 459 ? 7.447 -2.452 -30.246 1.00 95.69 459 MET A CA 1
ATOM 3582 C C . MET A 1 459 ? 7.130 -3.792 -30.923 1.00 95.69 459 MET A C 1
ATOM 3584 O O . MET A 1 459 ? 5.983 -4.025 -31.279 1.00 95.69 459 MET A O 1
ATOM 3588 N N . ARG A 1 460 ? 8.092 -4.715 -31.049 1.00 95.69 460 ARG A N 1
ATOM 3589 C CA . ARG A 1 460 ? 7.843 -6.072 -31.573 1.00 95.69 460 ARG A CA 1
ATOM 3590 C C . ARG A 1 460 ? 6.802 -6.831 -30.752 1.00 95.69 460 ARG A C 1
ATOM 3592 O O . ARG A 1 460 ? 6.021 -7.585 -31.322 1.00 95.69 460 ARG A O 1
ATOM 3599 N N . ALA A 1 461 ? 6.844 -6.694 -29.429 1.00 94.38 461 ALA A N 1
ATOM 3600 C CA . ALA A 1 461 ? 5.935 -7.405 -28.537 1.00 94.38 461 ALA A CA 1
ATOM 3601 C C . ALA A 1 461 ? 4.502 -6.853 -28.587 1.00 94.38 461 ALA A C 1
ATOM 3603 O O . ALA A 1 461 ? 3.570 -7.609 -28.330 1.00 94.38 461 ALA A O 1
ATOM 3604 N N . CYS A 1 462 ? 4.339 -5.567 -28.912 1.00 95.56 462 CYS A N 1
ATOM 3605 C CA . CYS A 1 462 ? 3.056 -4.872 -28.818 1.00 95.56 462 CYS A CA 1
ATOM 3606 C C . CYS A 1 462 ? 2.474 -4.422 -30.170 1.00 95.56 462 CYS A C 1
ATOM 3608 O O . CYS A 1 462 ? 1.306 -4.079 -30.235 1.00 95.56 462 CYS A O 1
ATOM 3610 N N . LEU A 1 463 ? 3.229 -4.346 -31.264 1.00 95.81 463 LEU A N 1
ATOM 3611 C CA . LEU A 1 463 ? 2.650 -3.976 -32.562 1.00 95.81 463 LEU A CA 1
ATOM 3612 C C . LEU A 1 463 ? 1.965 -5.180 -33.226 1.00 95.81 463 LEU A C 1
ATOM 3614 O O . LEU A 1 463 ? 2.458 -6.307 -33.113 1.00 95.81 463 LEU A O 1
ATOM 3618 N N . PRO A 1 464 ? 0.903 -4.954 -34.024 1.00 94.31 464 PRO A N 1
ATOM 3619 C CA . PRO A 1 464 ? 0.423 -5.958 -34.962 1.00 94.31 464 PRO A CA 1
ATOM 3620 C C . PRO A 1 464 ? 1.566 -6.466 -35.848 1.00 94.31 464 PRO A C 1
ATOM 3622 O O . PRO A 1 464 ? 2.396 -5.684 -36.319 1.00 94.31 464 PRO A O 1
ATOM 3625 N N . ALA A 1 465 ? 1.588 -7.771 -36.129 1.00 95.75 465 ALA A N 1
ATOM 3626 C CA . ALA A 1 465 ? 2.693 -8.403 -36.856 1.00 95.75 465 ALA A CA 1
ATOM 3627 C C . ALA A 1 465 ? 2.991 -7.734 -38.212 1.00 95.75 465 ALA A C 1
ATOM 3629 O O . ALA A 1 465 ? 4.152 -7.579 -38.581 1.00 95.75 465 ALA A O 1
ATOM 3630 N N . SER A 1 466 ? 1.960 -7.292 -38.940 1.00 95.62 466 SER A N 1
ATOM 3631 C CA . SER A 1 466 ? 2.122 -6.568 -40.207 1.00 95.62 466 SER A CA 1
ATOM 3632 C C . SER A 1 466 ? 2.819 -5.217 -40.038 1.00 95.62 466 SER A C 1
ATOM 3634 O O . SER A 1 466 ? 3.669 -4.866 -40.851 1.00 95.62 466 SER A O 1
ATOM 3636 N N . GLU A 1 467 ? 2.503 -4.479 -38.975 1.00 95.62 467 GLU A N 1
ATOM 3637 C CA . GLU A 1 467 ? 3.094 -3.166 -38.706 1.00 95.62 467 GLU A CA 1
ATOM 3638 C C . GLU A 1 467 ? 4.520 -3.283 -38.181 1.00 95.62 467 GLU A C 1
ATOM 3640 O O . GLU A 1 467 ? 5.387 -2.497 -38.557 1.00 95.62 467 GLU A O 1
ATOM 3645 N N . TRP A 1 468 ? 4.805 -4.302 -37.369 1.00 97.81 468 TRP A N 1
ATOM 3646 C CA . TRP A 1 468 ? 6.180 -4.614 -36.997 1.00 97.81 468 TRP A CA 1
ATOM 3647 C C . TRP A 1 468 ? 7.044 -4.881 -38.239 1.00 97.81 468 TRP A C 1
ATOM 3649 O O . TRP A 1 468 ? 8.142 -4.339 -38.365 1.00 97.81 468 TRP A O 1
ATOM 3659 N N . GLU A 1 469 ? 6.526 -5.634 -39.211 1.00 98.06 469 GLU A N 1
ATOM 3660 C CA . GLU A 1 469 ? 7.206 -5.867 -40.488 1.00 98.06 469 GLU A CA 1
ATOM 3661 C C . GLU A 1 469 ? 7.394 -4.587 -41.328 1.00 98.06 469 GLU A C 1
ATOM 3663 O O . GLU A 1 469 ? 8.352 -4.495 -42.098 1.00 98.06 469 GLU A O 1
ATOM 3668 N N . GLU A 1 470 ? 6.527 -3.579 -41.191 1.00 97.56 470 GLU A N 1
ATOM 3669 C CA . GLU A 1 470 ? 6.750 -2.248 -41.775 1.00 97.56 470 GLU A CA 1
ATOM 3670 C C . GLU A 1 470 ? 7.917 -1.534 -41.085 1.00 97.56 470 GLU A C 1
ATOM 3672 O O . GLU A 1 470 ? 8.858 -1.116 -41.767 1.00 97.56 470 GLU A O 1
ATOM 3677 N N . VAL A 1 471 ? 7.900 -1.454 -39.748 1.00 97.50 471 VAL A N 1
ATOM 3678 C CA . VAL A 1 471 ? 8.959 -0.822 -38.935 1.00 97.50 471 VAL A CA 1
ATOM 3679 C C . VAL A 1 471 ? 10.323 -1.434 -39.246 1.00 97.50 471 VAL A C 1
ATOM 3681 O O . VAL A 1 471 ? 11.296 -0.708 -39.463 1.00 97.50 471 VAL A O 1
ATOM 3684 N N . ARG A 1 472 ? 10.391 -2.765 -39.363 1.00 98.19 472 ARG A N 1
ATOM 3685 C CA . ARG A 1 472 ? 11.614 -3.492 -39.734 1.00 98.19 472 ARG A CA 1
ATOM 3686 C C . ARG A 1 472 ? 12.198 -3.063 -41.078 1.00 98.19 472 ARG A C 1
ATOM 3688 O O . ARG A 1 472 ? 13.401 -3.213 -41.258 1.00 98.19 472 ARG A O 1
ATOM 3695 N N . ARG A 1 473 ? 11.382 -2.581 -42.023 1.00 98.12 473 ARG A N 1
ATOM 3696 C CA . ARG A 1 473 ? 11.808 -2.175 -43.379 1.00 98.12 473 ARG A CA 1
ATOM 3697 C C . ARG A 1 473 ? 12.092 -0.680 -43.501 1.00 98.12 473 ARG A C 1
ATOM 3699 O O . ARG A 1 473 ? 12.674 -0.257 -44.502 1.00 98.12 473 ARG A O 1
ATOM 3706 N N . TRP A 1 474 ? 11.691 0.130 -42.523 1.00 97.88 474 TRP A N 1
ATOM 3707 C CA . TRP A 1 474 ? 11.917 1.572 -42.563 1.00 97.88 474 TRP A CA 1
ATOM 3708 C C . TRP A 1 474 ? 13.405 1.918 -42.650 1.00 97.88 474 TRP A C 1
ATOM 3710 O O . TRP A 1 474 ? 14.264 1.217 -42.115 1.00 97.88 474 TRP A O 1
ATOM 3720 N N . HIS A 1 475 ? 13.698 3.021 -43.346 1.00 97.62 475 HIS A N 1
ATOM 3721 C CA . HIS A 1 475 ? 15.045 3.595 -43.472 1.00 97.62 475 HIS A CA 1
ATOM 3722 C C . HIS A 1 475 ? 16.114 2.599 -43.940 1.00 97.62 475 HIS A C 1
ATOM 3724 O O . HIS A 1 475 ? 17.225 2.581 -43.424 1.00 97.62 475 HIS A O 1
ATOM 3730 N N . GLY A 1 476 ? 15.773 1.743 -44.908 1.00 95.31 476 GLY A N 1
ATOM 3731 C CA . GLY A 1 476 ? 16.701 0.736 -45.437 1.00 95.31 476 GLY A CA 1
ATOM 3732 C C . GLY A 1 476 ? 16.861 -0.497 -44.543 1.00 95.31 476 GLY A C 1
ATOM 3733 O O . GLY A 1 476 ? 17.772 -1.292 -44.754 1.00 95.31 476 GLY A O 1
ATOM 3734 N N . GLY A 1 477 ? 15.976 -0.672 -43.562 1.00 97.50 477 GLY A N 1
ATOM 3735 C CA . GLY A 1 477 ? 15.921 -1.849 -42.703 1.00 97.50 477 GLY A CA 1
ATOM 3736 C C . GLY A 1 477 ? 16.861 -1.821 -41.499 1.00 97.50 477 GLY A C 1
ATOM 3737 O O . GLY A 1 477 ? 17.029 -2.846 -40.840 1.00 97.50 477 GLY A O 1
ATOM 3738 N N . VAL A 1 478 ? 17.453 -0.662 -41.190 1.00 97.75 478 VAL A N 1
ATOM 3739 C CA . VAL A 1 478 ? 18.436 -0.507 -40.103 1.00 97.75 478 VAL A CA 1
ATOM 3740 C C . VAL A 1 478 ? 17.901 -0.974 -38.749 1.00 97.75 478 VAL A C 1
ATOM 3742 O O . VAL A 1 478 ? 18.588 -1.685 -38.026 1.00 97.75 478 VAL A O 1
ATOM 3745 N N . PHE A 1 479 ? 16.642 -0.669 -38.427 1.00 97.94 479 PHE A N 1
ATOM 3746 C CA . PHE A 1 479 ? 16.045 -1.066 -37.151 1.00 97.94 479 PHE A CA 1
ATOM 3747 C C . PHE A 1 479 ? 15.724 -2.563 -37.085 1.00 97.94 479 PHE A C 1
ATOM 3749 O O . PHE A 1 479 ? 15.848 -3.167 -36.023 1.00 97.94 479 PHE A O 1
ATOM 3756 N N . GLY A 1 480 ? 15.370 -3.184 -38.216 1.00 97.94 480 GLY A N 1
ATOM 3757 C CA . GLY A 1 480 ? 15.215 -4.637 -38.292 1.00 97.94 480 GLY A CA 1
ATOM 3758 C C . GLY A 1 480 ? 16.546 -5.362 -38.078 1.00 97.94 480 GLY A C 1
ATOM 3759 O O . GLY A 1 480 ? 16.603 -6.320 -37.312 1.00 97.94 480 GLY A O 1
ATOM 3760 N N . GLN A 1 481 ? 17.621 -4.867 -38.699 1.00 98.00 481 GLN A N 1
ATOM 3761 C CA . GLN A 1 481 ? 18.973 -5.411 -38.529 1.00 98.00 481 GLN A CA 1
ATOM 3762 C C . GLN A 1 481 ? 19.480 -5.244 -37.092 1.00 98.00 481 GLN A C 1
ATOM 3764 O O . GLN A 1 481 ? 20.005 -6.198 -36.522 1.00 98.00 481 GLN A O 1
ATOM 3769 N N . LEU A 1 482 ? 19.277 -4.065 -36.491 1.00 98.19 482 LEU A N 1
ATOM 3770 C CA . LEU A 1 482 ? 19.623 -3.803 -35.095 1.00 98.19 482 LEU A CA 1
ATOM 3771 C C . LEU A 1 482 ? 18.889 -4.753 -34.143 1.00 98.19 482 LEU A C 1
ATOM 3773 O O . LEU A 1 482 ? 19.522 -5.373 -33.291 1.00 98.19 482 LEU A O 1
ATOM 3777 N N . HIS A 1 483 ? 17.565 -4.881 -34.292 1.00 97.69 483 HIS A N 1
ATOM 3778 C CA . HIS A 1 483 ? 16.753 -5.765 -33.455 1.00 97.69 483 HIS A CA 1
ATOM 3779 C C . HIS A 1 483 ? 17.282 -7.206 -33.496 1.00 97.69 483 HIS A C 1
ATOM 3781 O O . HIS A 1 483 ? 17.511 -7.807 -32.448 1.00 97.69 483 HIS A O 1
ATOM 3787 N N . ASP A 1 484 ? 17.517 -7.748 -34.693 1.00 97.50 484 ASP A N 1
ATOM 3788 C CA . ASP A 1 484 ? 17.997 -9.123 -34.846 1.00 97.50 484 ASP A CA 1
ATOM 3789 C C . ASP A 1 484 ? 19.418 -9.305 -34.289 1.00 97.50 484 ASP A C 1
ATOM 3791 O O . ASP A 1 484 ? 19.710 -10.310 -33.641 1.00 97.50 484 ASP A O 1
ATOM 3795 N N . ALA A 1 485 ? 20.304 -8.326 -34.493 1.00 96.44 485 ALA A N 1
ATOM 3796 C CA . ALA A 1 485 ? 21.678 -8.375 -33.997 1.00 96.44 485 ALA A CA 1
ATOM 3797 C C . ALA A 1 485 ? 21.768 -8.354 -32.463 1.00 96.44 485 ALA A C 1
ATOM 3799 O O . ALA A 1 485 ? 22.718 -8.898 -31.890 1.00 96.44 485 ALA A O 1
ATOM 3800 N N . LEU A 1 486 ? 20.788 -7.738 -31.798 1.00 95.50 486 LEU A N 1
ATOM 3801 C CA . LEU A 1 486 ? 20.709 -7.663 -30.342 1.00 95.50 486 LEU A CA 1
ATOM 3802 C C . LEU A 1 486 ? 20.088 -8.903 -29.688 1.00 95.50 486 LEU A C 1
ATOM 3804 O O . LEU A 1 486 ? 20.205 -9.052 -28.472 1.00 95.50 486 LEU A O 1
ATOM 3808 N N . GLU A 1 487 ? 19.499 -9.825 -30.458 1.00 93.00 487 GLU A N 1
ATOM 3809 C CA . GLU A 1 487 ? 18.879 -11.046 -29.919 1.00 93.00 487 GLU A CA 1
ATOM 3810 C C . GLU A 1 487 ? 19.886 -11.905 -29.129 1.00 93.00 487 GLU A C 1
ATOM 3812 O O . GLU A 1 487 ? 19.541 -12.547 -28.142 1.00 93.00 487 GLU A O 1
ATOM 3817 N N . GLN A 1 488 ? 21.174 -11.850 -29.474 1.00 89.12 488 GLN A N 1
ATOM 3818 C CA . GLN A 1 488 ? 22.226 -12.554 -28.729 1.00 89.12 488 GLN A CA 1
ATOM 3819 C C . GLN A 1 488 ? 22.402 -12.073 -27.273 1.00 89.12 488 GLN A C 1
ATOM 3821 O O . GLN A 1 488 ? 22.986 -12.794 -26.463 1.00 89.12 488 GLN A O 1
ATOM 3826 N N . TYR A 1 489 ? 21.915 -10.870 -26.946 1.00 87.31 489 TYR A N 1
ATOM 3827 C CA . TYR A 1 489 ? 21.919 -10.279 -25.601 1.00 87.31 489 TYR A CA 1
ATOM 3828 C C . TYR A 1 489 ? 20.543 -10.372 -24.922 1.00 87.31 489 TYR A C 1
ATOM 3830 O O . TYR A 1 489 ? 20.339 -9.809 -23.848 1.00 87.31 489 TYR A O 1
ATOM 3838 N N . ALA A 1 490 ? 19.576 -11.040 -25.557 1.00 81.75 490 ALA A N 1
ATOM 3839 C CA . ALA A 1 490 ? 18.185 -11.065 -25.122 1.00 81.75 490 ALA A CA 1
ATOM 3840 C C . ALA A 1 490 ? 17.929 -11.960 -23.903 1.00 81.75 490 ALA A C 1
ATOM 3842 O O . ALA A 1 490 ? 16.891 -11.793 -23.254 1.00 81.75 490 ALA A O 1
ATOM 3843 N N . GLU A 1 491 ? 18.846 -12.886 -23.624 1.00 77.56 491 GLU A N 1
ATOM 3844 C CA . GLU A 1 491 ? 18.796 -13.851 -22.532 1.00 77.56 491 GLU A CA 1
ATOM 3845 C C . GLU A 1 491 ? 19.882 -13.540 -21.496 1.00 77.56 491 GLU A C 1
ATOM 3847 O O . GLU A 1 491 ? 21.049 -13.330 -21.836 1.00 77.56 491 GLU A O 1
ATOM 3852 N N . VAL A 1 492 ? 19.500 -13.548 -20.217 1.00 62.03 492 VAL A N 1
ATOM 3853 C CA . VAL A 1 492 ? 20.459 -13.549 -19.107 1.00 62.03 492 VAL A CA 1
ATOM 3854 C C . VAL A 1 492 ? 21.006 -14.972 -19.000 1.00 62.03 492 VAL A C 1
ATOM 3856 O O . VAL A 1 492 ? 20.263 -15.878 -18.626 1.00 62.03 492 VAL A O 1
ATOM 3859 N N . LYS A 1 493 ? 22.264 -15.169 -19.403 1.00 52.69 493 LYS A N 1
ATOM 3860 C CA . LYS A 1 493 ? 22.945 -16.470 -19.333 1.00 52.69 493 LYS A CA 1
ATOM 3861 C C . LYS A 1 493 ? 23.440 -16.800 -17.936 1.00 52.69 493 LYS A C 1
ATOM 3863 O O . LYS A 1 493 ? 23.912 -15.865 -17.250 1.00 52.69 493 LYS A O 1
#

InterPro domains:
  IPR003819 TauD/TfdA-like domain [PF02668] (31-274)
  IPR036282 Glutathione S-transferase, C-terminal domain superfamily [SSF47616] (408-478)
  IPR042098 Glutarate 2-hydroxylase superfamily [G3DSA:3.60.130.10] (14-319)
  IPR051323 Alpha-ketoglutarate-dependent sulfate ester dioxygenase-like [PTHR30468] (20-274)
  IPR054416 Glutathione S-transferase UstS-like , C-terminal domain [PF22041] (404-489)

Foldseek 3Di:
DDDDPDDDDFPADADDADCPCVPFDKDQPDPQAEMERADDELVVLCVDPPNLSVLLNVLLVCVRRVDYYYNPDHPVQDPVNLQVSLQSSCVSLPNDPQFGQFFAQCLVQPLQADDPVRHHDRSDHDDDPVSVCVLQVQQPCQPPPVPPRPPQQPKDADAPLLFQDGRPDDDDDDDDDDPDDPDHDDDFQLVVLVPDFPVVNVVQQVWKFWFADLSSLSSCVRRVHGGDPPTRHVRNGDPRSTHIGRQWDQDNNHRGIGGHQDDIDGTPGIPPDDDLPDFQPFAFPVRHGHHDDDWDQDPVVRDTDGDPVVVLQVCCVVPQPPDPGHQQDDDDLPQADDPPLDALADDTDQDDGPRNSLSRSLVRLCSLLRSLCLQFLVQPPDDPSCVVVVLVVVCVRSVHDHSCVSHQDDPRSVVSLVVSLVSCLSVLVLQVPECCDLDSPRPDHHPSLVSNLVSLVSCCNGHDPVVNVVVCPRPNRSNVRSNVVCVVVVDDD